Protein AF-0000000082934183 (afdb_homodimer)

Structure (mmCIF, N/CA/C/O backbone):
data_AF-0000000082934183-model_v1
#
loop_
_entity.id
_entity.type
_entity.pdbx_description
1 polymer Phospho-N-acetylmuramoyl-pentapeptide-transferase
#
loop_
_atom_site.group_PDB
_atom_site.id
_atom_site.type_symbol
_atom_site.label_atom_id
_atom_site.label_alt_id
_atom_site.label_comp_id
_atom_site.label_asym_id
_atom_site.label_entity_id
_atom_site.label_seq_id
_atom_site.pdbx_PDB_ins_code
_atom_site.Cartn_x
_atom_site.Cartn_y
_atom_site.Cartn_z
_atom_site.occupancy
_atom_site.B_iso_or_equiv
_atom_site.auth_seq_id
_atom_site.auth_comp_id
_atom_site.auth_asym_id
_atom_site.auth_atom_id
_atom_site.pdbx_PDB_model_num
ATOM 1 N N . MET A 1 1 ? -19.875 -13.055 -13.344 1 90.06 1 MET A N 1
ATOM 2 C CA . MET A 1 1 ? -18.75 -13.32 -14.234 1 90.06 1 MET A CA 1
ATOM 3 C C . MET A 1 1 ? -18.484 -12.141 -15.156 1 90.06 1 MET A C 1
ATOM 5 O O . MET A 1 1 ? -17.344 -11.703 -15.305 1 90.06 1 MET A O 1
ATOM 9 N N . ILE A 1 2 ? -19.516 -11.469 -15.617 1 92.06 2 ILE A N 1
ATOM 10 C CA . ILE A 1 2 ? -19.375 -10.406 -16.609 1 92.06 2 ILE A CA 1
ATOM 11 C C . ILE A 1 2 ? -18.609 -9.234 -16 1 92.06 2 ILE A C 1
ATOM 13 O O . ILE A 1 2 ? -17.734 -8.656 -16.656 1 92.06 2 ILE A O 1
ATOM 17 N N . LEU A 1 3 ? -18.875 -8.953 -14.797 1 93.81 3 LEU A N 1
ATOM 18 C CA . LEU A 1 3 ? -18.203 -7.848 -14.133 1 93.81 3 LEU A CA 1
ATOM 19 C C . LEU A 1 3 ? -16.703 -8.117 -14.008 1 93.81 3 LEU A C 1
ATOM 21 O O . LEU A 1 3 ? -15.883 -7.211 -14.211 1 93.81 3 LEU A O 1
ATOM 25 N N . TYR A 1 4 ? -16.328 -9.336 -13.758 1 95.69 4 TYR A N 1
ATOM 26 C CA . TYR A 1 4 ? -14.922 -9.695 -13.617 1 95.69 4 TYR A CA 1
ATOM 27 C C . TYR A 1 4 ? -14.227 -9.727 -14.977 1 95.69 4 TYR A C 1
ATOM 29 O O . TYR A 1 4 ? -13.047 -9.367 -15.086 1 95.69 4 TYR A O 1
ATOM 37 N N . VAL A 1 5 ? -14.945 -10.148 -15.977 1 96.94 5 VAL A N 1
ATOM 38 C CA . VAL A 1 5 ? -14.406 -10.117 -17.328 1 96.94 5 VAL A CA 1
ATOM 39 C C . VAL A 1 5 ? -14.133 -8.672 -17.75 1 96.94 5 VAL A C 1
ATOM 41 O O . VAL A 1 5 ? -13.055 -8.359 -18.266 1 96.94 5 VAL A O 1
ATOM 44 N N . LEU A 1 6 ? -15.086 -7.805 -17.453 1 97 6 LEU A N 1
ATOM 45 C CA . LEU A 1 6 ? -14.898 -6.387 -17.734 1 97 6 LEU A CA 1
ATOM 46 C C . LEU A 1 6 ? -13.719 -5.824 -16.953 1 97 6 LEU A C 1
ATOM 48 O O . LEU A 1 6 ? -12.938 -5.027 -17.469 1 97 6 LEU A O 1
ATOM 52 N N . GLY A 1 7 ? -13.641 -6.254 -15.695 1 97.25 7 GLY A N 1
ATOM 53 C CA . GLY A 1 7 ? -12.5 -5.844 -14.883 1 97.25 7 GLY A CA 1
ATOM 54 C C . GLY A 1 7 ? -11.172 -6.273 -15.469 1 97.25 7 GLY A C 1
ATOM 55 O O . GLY A 1 7 ? -10.211 -5.5 -15.477 1 97.25 7 GLY A O 1
ATOM 56 N N . GLY A 1 8 ? -11.148 -7.52 -15.953 1 98.25 8 GLY A N 1
ATOM 57 C CA . GLY A 1 8 ? -9.945 -8.008 -16.609 1 98.25 8 GLY A CA 1
ATOM 58 C C . GLY A 1 8 ? -9.602 -7.234 -17.875 1 98.25 8 GLY A C 1
ATOM 59 O O . GLY A 1 8 ? -8.43 -6.953 -18.141 1 98.25 8 GLY A O 1
ATOM 60 N N . ILE A 1 9 ? -10.586 -6.84 -18.609 1 98.38 9 ILE A N 1
ATOM 61 C CA . ILE A 1 9 ? -10.398 -6.066 -19.844 1 98.38 9 ILE A CA 1
ATOM 62 C C . ILE A 1 9 ? -9.852 -4.684 -19.484 1 98.38 9 ILE A C 1
ATOM 64 O O . ILE A 1 9 ? -8.914 -4.199 -20.141 1 98.38 9 ILE A O 1
ATOM 68 N N . ILE A 1 10 ? -10.391 -4.086 -18.5 1 97.94 10 ILE A N 1
ATOM 69 C CA . ILE A 1 10 ? -9.914 -2.783 -18.062 1 97.94 10 ILE A CA 1
ATOM 70 C C . ILE A 1 10 ? -8.461 -2.891 -17.609 1 97.94 10 ILE A C 1
ATOM 72 O O . ILE A 1 10 ? -7.621 -2.076 -18 1 97.94 10 ILE A O 1
ATOM 76 N N . ALA A 1 11 ? -8.211 -3.887 -16.781 1 98.38 11 ALA A N 1
ATOM 77 C CA . ALA A 1 11 ? -6.84 -4.094 -16.312 1 98.38 11 ALA A CA 1
ATOM 78 C C . ALA A 1 11 ? -5.879 -4.289 -17.469 1 98.38 11 ALA A C 1
ATOM 80 O O . ALA A 1 11 ? -4.75 -3.803 -17.453 1 98.38 11 ALA A O 1
ATOM 81 N N . PHE A 1 12 ? -6.332 -5.02 -18.484 1 98.44 12 PHE A N 1
ATOM 82 C CA . PHE A 1 12 ? -5.539 -5.25 -19.688 1 98.44 12 PHE A CA 1
ATOM 83 C C . PHE A 1 12 ? -5.184 -3.93 -20.375 1 98.44 12 PHE A C 1
ATOM 85 O O . PHE A 1 12 ? -4.012 -3.666 -20.641 1 98.44 12 PHE A O 1
ATOM 92 N N . PHE A 1 13 ? -6.125 -3.092 -20.562 1 98 13 PHE A N 1
ATOM 93 C CA . PHE A 1 13 ? -5.906 -1.849 -21.281 1 98 13 PHE A CA 1
ATOM 94 C C . PHE A 1 13 ? -5.086 -0.87 -20.453 1 98 13 PHE A C 1
ATOM 96 O O . PHE A 1 13 ? -4.238 -0.15 -20.984 1 98 13 PHE A O 1
ATOM 103 N N . VAL A 1 14 ? -5.348 -0.834 -19.156 1 96.38 14 VAL A N 1
ATOM 104 C CA . VAL A 1 14 ? -4.559 0.016 -18.281 1 96.38 14 VAL A CA 1
ATOM 105 C C . VAL A 1 14 ? -3.104 -0.444 -18.281 1 96.38 14 VAL A C 1
ATOM 107 O O . VAL A 1 14 ? -2.186 0.38 -18.328 1 96.38 14 VAL A O 1
ATOM 110 N N . SER A 1 15 ? -2.969 -1.738 -18.219 1 97.25 15 SER A N 1
ATOM 111 C CA . SER A 1 15 ? -1.623 -2.301 -18.203 1 97.25 15 SER A CA 1
ATOM 112 C C . SER A 1 15 ? -0.891 -2.01 -19.516 1 97.25 15 SER A C 1
ATOM 114 O O . SER A 1 15 ? 0.307 -1.718 -19.516 1 97.25 15 SER A O 1
ATOM 116 N N . ILE A 1 16 ? -1.574 -2.104 -20.609 1 96.44 16 ILE A N 1
ATOM 117 C CA . ILE A 1 16 ? -0.965 -1.793 -21.891 1 96.44 16 ILE A CA 1
ATOM 118 C C . ILE A 1 16 ? -0.522 -0.332 -21.922 1 96.44 16 ILE A C 1
ATOM 120 O O . ILE A 1 16 ? 0.58 -0.018 -22.375 1 96.44 16 ILE A O 1
ATOM 124 N N . LEU A 1 17 ? -1.313 0.514 -21.453 1 92.81 17 LEU A N 1
ATOM 125 C CA . LEU A 1 17 ? -1.074 1.953 -21.484 1 92.81 17 LEU A CA 1
ATOM 126 C C . LEU A 1 17 ? 0.084 2.336 -20.578 1 92.81 17 LEU A C 1
ATOM 128 O O . LEU A 1 17 ? 0.884 3.211 -20.906 1 92.81 17 LEU A O 1
ATOM 132 N N . TRP A 1 18 ? 0.19 1.681 -19.422 1 93.69 18 TRP A N 1
ATOM 133 C CA . TRP A 1 18 ? 1.144 2.115 -18.406 1 93.69 18 TRP A CA 1
ATOM 134 C C . TRP A 1 18 ? 2.424 1.289 -18.469 1 93.69 18 TRP A C 1
ATOM 136 O O . TRP A 1 18 ? 3.408 1.605 -17.797 1 93.69 18 TRP A O 1
ATOM 146 N N . LYS A 1 19 ? 2.408 0.262 -19.234 1 95.19 19 LYS A N 1
ATOM 147 C CA . LYS A 1 19 ? 3.531 -0.67 -19.281 1 95.19 19 LYS A CA 1
ATOM 148 C C . LYS A 1 19 ? 4.828 0.047 -19.656 1 95.19 19 LYS A C 1
ATOM 150 O O . LYS A 1 19 ? 5.84 -0.1 -18.969 1 95.19 19 LYS A O 1
ATOM 155 N N . SER A 1 20 ? 4.812 0.839 -20.703 1 91.88 20 SER A N 1
ATOM 156 C CA . SER A 1 20 ? 6.008 1.546 -21.156 1 91.88 20 SER A CA 1
ATOM 157 C C . SER A 1 20 ? 6.508 2.516 -20.078 1 91.88 20 SER A C 1
ATOM 159 O O . SER A 1 20 ? 7.715 2.67 -19.891 1 91.88 20 SER A O 1
ATOM 161 N N . PHE A 1 21 ? 5.578 3.125 -19.406 1 87.69 21 PHE A N 1
ATOM 162 C CA . PHE A 1 21 ? 5.934 4.082 -18.359 1 87.69 21 PHE A CA 1
ATOM 163 C C . PHE A 1 21 ? 6.633 3.385 -17.203 1 87.69 21 PHE A C 1
ATOM 165 O O . PHE A 1 21 ? 7.617 3.896 -16.672 1 87.69 21 PHE A O 1
ATOM 172 N N . VAL A 1 22 ? 6.168 2.242 -16.875 1 93 22 VAL A N 1
ATOM 173 C CA . VAL A 1 22 ? 6.734 1.511 -15.742 1 93 22 VAL A CA 1
ATOM 174 C C . VAL A 1 22 ? 8.117 0.987 -16.109 1 93 22 VAL A C 1
ATOM 176 O O . VAL A 1 22 ? 9.062 1.098 -15.312 1 93 22 VAL A O 1
ATOM 179 N N . ILE A 1 23 ? 8.203 0.459 -17.312 1 93.44 23 ILE A N 1
ATOM 180 C CA . ILE A 1 23 ? 9.492 -0.066 -17.75 1 93.44 23 ILE A CA 1
ATOM 181 C C . ILE A 1 23 ? 10.523 1.061 -17.797 1 93.44 23 ILE A C 1
ATOM 183 O O . ILE A 1 23 ? 11.656 0.895 -17.344 1 93.44 23 ILE A O 1
ATOM 187 N N . GLU A 1 24 ? 10.156 2.139 -18.328 1 88.69 24 GLU A N 1
ATOM 188 C CA . GLU A 1 24 ? 11.047 3.297 -18.391 1 88.69 24 GLU A CA 1
ATOM 189 C C . GLU A 1 24 ? 11.438 3.768 -17 1 88.69 24 GLU A C 1
ATOM 191 O O . GLU A 1 24 ? 12.586 4.129 -16.75 1 88.69 24 GLU A O 1
ATOM 196 N N . PHE A 1 25 ? 10.484 3.77 -16.156 1 89 25 PHE A N 1
ATOM 197 C CA . PHE A 1 25 ? 10.734 4.137 -14.773 1 89 25 PHE A CA 1
ATOM 198 C C . PHE A 1 25 ? 11.789 3.223 -14.148 1 89 25 PHE A C 1
ATOM 200 O O . PHE A 1 25 ? 12.734 3.695 -13.516 1 89 25 PHE A O 1
ATOM 207 N N . LEU A 1 26 ? 11.656 1.929 -14.344 1 92.56 26 LEU A N 1
ATOM 208 C CA . LEU A 1 26 ? 12.578 0.95 -13.781 1 92.56 26 LEU A CA 1
ATOM 209 C C . LEU A 1 26 ? 13.977 1.12 -14.375 1 92.56 26 LEU A C 1
ATOM 211 O O . LEU A 1 26 ? 14.969 1.058 -13.656 1 92.56 26 LEU A O 1
ATOM 215 N N . ASN A 1 27 ? 13.977 1.409 -15.633 1 90.88 27 ASN A N 1
ATOM 216 C CA . ASN A 1 27 ? 15.25 1.589 -16.312 1 90.88 27 ASN A CA 1
ATOM 217 C C . ASN A 1 27 ? 15.922 2.902 -15.922 1 90.88 27 ASN A C 1
ATOM 219 O O . ASN A 1 27 ? 17.109 2.928 -15.609 1 90.88 27 ASN A O 1
ATOM 223 N N . ASN A 1 28 ? 15.18 3.928 -15.875 1 85.62 28 ASN A N 1
ATOM 224 C CA . ASN A 1 28 ? 15.719 5.254 -15.602 1 85.62 28 ASN A CA 1
ATOM 225 C C . ASN A 1 28 ? 16.266 5.355 -14.18 1 85.62 28 ASN A C 1
ATOM 227 O O . ASN A 1 28 ? 17.188 6.133 -13.922 1 85.62 28 ASN A O 1
ATOM 231 N N . HIS A 1 29 ? 15.789 4.578 -13.32 1 87.12 29 HIS A N 1
ATOM 232 C CA . HIS A 1 29 ? 16.234 4.645 -11.93 1 87.12 29 HIS A CA 1
ATOM 233 C C . HIS A 1 29 ? 17.141 3.467 -11.578 1 87.12 29 HIS A C 1
ATOM 235 O O . HIS A 1 29 ? 17.375 3.191 -10.406 1 87.12 29 HIS A O 1
ATOM 241 N N . ASP A 1 30 ? 17.547 2.742 -12.57 1 89.62 30 ASP A N 1
ATOM 242 C CA . ASP A 1 30 ? 18.516 1.645 -12.477 1 89.62 30 ASP A CA 1
ATOM 243 C C . ASP A 1 30 ? 18.031 0.582 -11.484 1 89.62 30 ASP A C 1
ATOM 245 O O . ASP A 1 30 ? 18.812 0.091 -10.672 1 89.62 30 ASP A O 1
ATOM 249 N N . ILE A 1 31 ? 16.766 0.405 -11.492 1 91.56 31 ILE A N 1
ATOM 250 C CA . ILE A 1 31 ? 16.203 -0.694 -10.711 1 91.56 31 ILE A CA 1
ATOM 251 C C . ILE A 1 31 ? 16.344 -2 -11.492 1 91.56 31 ILE A C 1
ATOM 253 O O . ILE A 1 31 ? 15.438 -2.373 -12.25 1 91.56 31 ILE A O 1
ATOM 257 N N . LYS A 1 32 ? 17.422 -2.643 -11.305 1 93.69 32 LYS A N 1
ATOM 258 C CA . LYS A 1 32 ? 17.797 -3.811 -12.094 1 93.69 32 LYS A CA 1
ATOM 259 C C . LYS A 1 32 ? 18.422 -4.895 -11.211 1 93.69 32 LYS A C 1
ATOM 261 O O . LYS A 1 32 ? 18.844 -4.625 -10.086 1 93.69 32 LYS A O 1
ATOM 266 N N . VAL A 1 33 ? 18.344 -6.074 -11.703 1 90.44 33 VAL A N 1
ATOM 267 C CA . VAL A 1 33 ? 18.969 -7.215 -11.031 1 90.44 33 VAL A CA 1
ATOM 268 C C . VAL A 1 33 ? 19.609 -8.133 -12.062 1 90.44 33 VAL A C 1
ATOM 270 O O . VAL A 1 33 ? 19.281 -8.07 -13.25 1 90.44 33 VAL A O 1
ATOM 273 N N . VAL A 1 34 ? 20.609 -8.875 -11.656 1 90.19 34 VAL A N 1
ATOM 274 C CA . VAL A 1 34 ? 21.203 -9.906 -12.508 1 90.19 34 VAL A CA 1
ATOM 275 C C . VAL A 1 34 ? 20.375 -11.188 -12.414 1 90.19 34 VAL A C 1
ATOM 277 O O . VAL A 1 34 ? 20.203 -11.75 -11.328 1 90.19 34 VAL A O 1
ATOM 280 N N . ASN A 1 35 ? 19.844 -11.609 -13.484 1 86.69 35 ASN A N 1
ATOM 281 C CA . ASN A 1 35 ? 18.969 -12.773 -13.477 1 86.69 35 ASN A CA 1
ATOM 282 C C . ASN A 1 35 ? 19.75 -14.07 -13.539 1 86.69 35 ASN A C 1
ATOM 284 O O . ASN A 1 35 ? 20.984 -14.062 -13.445 1 86.69 35 ASN A O 1
ATOM 288 N N . TYR A 1 36 ? 19.031 -15.156 -13.523 1 80.06 36 TYR A N 1
ATOM 289 C CA . TYR A 1 36 ? 19.609 -16.484 -13.477 1 80.06 36 TYR A CA 1
ATOM 290 C C . TYR A 1 36 ? 20.547 -16.719 -14.664 1 80.06 36 TYR A C 1
ATOM 292 O O . TYR A 1 36 ? 21.5 -17.5 -14.57 1 80.06 36 TYR A O 1
ATOM 300 N N . ASN A 1 37 ? 20.391 -15.953 -15.75 1 85.19 37 ASN A N 1
ATOM 301 C CA . ASN A 1 37 ? 21.234 -16.047 -16.938 1 85.19 37 ASN A CA 1
ATOM 302 C C . ASN A 1 37 ? 22.328 -14.992 -16.938 1 85.19 37 ASN A C 1
ATOM 304 O O . ASN A 1 37 ? 22.922 -14.711 -17.984 1 85.19 37 ASN A O 1
ATOM 308 N N . LYS A 1 38 ? 22.406 -14.297 -15.781 1 88.25 38 LYS A N 1
ATOM 309 C CA . LYS A 1 38 ? 23.484 -13.328 -15.555 1 88.25 38 LYS A CA 1
ATOM 310 C C . LYS A 1 38 ? 23.281 -12.078 -16.406 1 88.25 38 LYS A C 1
ATOM 312 O O . LYS A 1 38 ? 24.25 -11.422 -16.797 1 88.25 38 LYS A O 1
ATOM 317 N N . LYS A 1 39 ? 22.062 -11.898 -16.797 1 91.19 39 LYS A N 1
ATOM 318 C CA . LYS A 1 39 ? 21.703 -10.672 -17.5 1 91.19 39 LYS A CA 1
ATOM 319 C C . LYS A 1 39 ? 21.094 -9.648 -16.547 1 91.19 39 LYS A C 1
ATOM 321 O O . LYS A 1 39 ? 20.297 -10 -15.68 1 91.19 39 LYS A O 1
ATOM 326 N N . GLU A 1 40 ? 21.578 -8.469 -16.734 1 94.06 40 GLU A N 1
ATOM 327 C CA . GLU A 1 40 ? 20.984 -7.395 -15.945 1 94.06 40 GLU A CA 1
ATOM 328 C C . GLU A 1 40 ? 19.672 -6.918 -16.562 1 94.06 40 GLU A C 1
ATOM 330 O O . GLU A 1 40 ? 19.656 -6.426 -17.688 1 94.06 40 GLU A O 1
ATOM 335 N N . ILE A 1 41 ? 18.609 -7.078 -15.898 1 95.19 41 ILE A N 1
ATOM 336 C CA . ILE A 1 41 ? 17.312 -6.707 -16.422 1 95.19 41 ILE A CA 1
ATOM 337 C C . ILE A 1 41 ? 16.516 -5.957 -15.359 1 95.19 41 ILE A C 1
ATOM 339 O O . ILE A 1 41 ? 16.766 -6.109 -14.164 1 95.19 41 ILE A O 1
ATOM 343 N N . PRO A 1 42 ? 15.578 -5.133 -15.812 1 96 42 PRO A N 1
ATOM 344 C CA . PRO A 1 42 ? 14.742 -4.434 -14.836 1 96 42 PRO A CA 1
ATOM 345 C C . PRO A 1 42 ? 13.891 -5.383 -14 1 96 42 PRO A C 1
ATOM 347 O O . PRO A 1 42 ? 13.414 -6.402 -14.508 1 96 42 PRO A O 1
ATOM 350 N N . ILE A 1 43 ? 13.727 -5.094 -12.758 1 95.94 43 ILE A N 1
ATOM 351 C CA . ILE A 1 43 ? 12.906 -5.887 -11.844 1 95.94 43 ILE A CA 1
ATOM 352 C C . ILE A 1 43 ? 11.773 -5.023 -11.281 1 95.94 43 ILE A C 1
ATOM 354 O O . ILE A 1 43 ? 11.953 -3.826 -11.055 1 95.94 43 ILE A O 1
ATOM 358 N N . GLY A 1 44 ? 10.625 -5.605 -11.094 1 96.31 44 GLY A N 1
ATOM 359 C CA . GLY A 1 44 ? 9.523 -4.902 -10.445 1 96.31 44 GLY A CA 1
ATOM 360 C C . GLY A 1 44 ? 8.406 -4.535 -11.406 1 96.31 44 GLY A C 1
ATOM 361 O O . GLY A 1 44 ? 7.617 -3.633 -11.133 1 96.31 44 GLY A O 1
ATOM 362 N N . ILE A 1 45 ? 8.336 -5.211 -12.508 1 97.19 45 ILE A N 1
ATOM 363 C CA . ILE A 1 45 ? 7.281 -4.926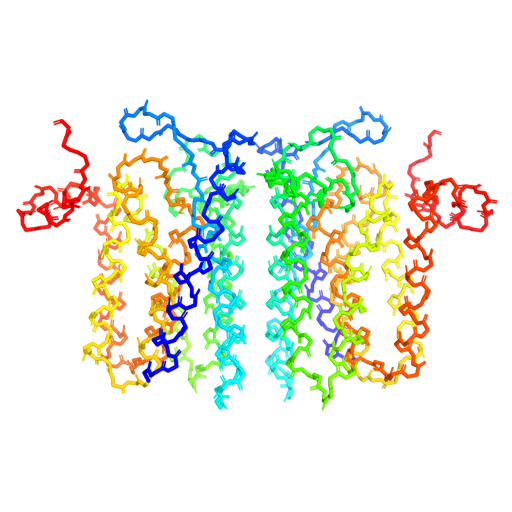 -13.469 1 97.19 45 ILE A CA 1
ATOM 364 C C . ILE A 1 45 ? 5.922 -5.234 -12.844 1 97.19 45 ILE A C 1
ATOM 366 O O . ILE A 1 45 ? 4.887 -4.789 -13.352 1 97.19 45 ILE A O 1
ATOM 370 N N . GLY A 1 46 ? 5.941 -5.938 -11.719 1 97.62 46 GLY A N 1
ATOM 371 C CA . GLY A 1 46 ? 4.734 -6.262 -10.984 1 97.62 46 GLY A CA 1
ATOM 372 C C . GLY A 1 46 ? 3.984 -5.039 -10.492 1 97.62 46 GLY A C 1
ATOM 373 O O . GLY A 1 46 ? 2.814 -5.129 -10.117 1 97.62 46 GLY A O 1
ATOM 374 N N . ILE A 1 47 ? 4.609 -3.875 -10.422 1 96.88 47 ILE A N 1
ATOM 375 C CA . ILE A 1 47 ? 3.959 -2.613 -10.086 1 96.88 47 ILE A CA 1
ATOM 376 C C . ILE A 1 47 ? 2.729 -2.416 -10.969 1 96.88 47 ILE A C 1
ATOM 378 O O . ILE A 1 47 ? 1.709 -1.889 -10.516 1 96.88 47 ILE A O 1
ATOM 382 N N . LEU A 1 48 ? 2.834 -2.875 -12.18 1 97 48 LEU A N 1
ATOM 383 C CA . LEU A 1 48 ? 1.758 -2.725 -13.148 1 97 48 LEU A CA 1
ATOM 384 C C . LEU A 1 48 ? 0.525 -3.516 -12.727 1 97 48 LEU A C 1
ATOM 386 O O . LEU A 1 48 ? -0.605 -3.094 -12.977 1 97 48 LEU A O 1
ATOM 390 N N . LEU A 1 49 ? 0.747 -4.691 -12.117 1 98.25 49 LEU A N 1
ATOM 391 C CA . LEU A 1 49 ? -0.362 -5.496 -11.617 1 98.25 49 LEU A CA 1
ATOM 392 C C . LEU A 1 49 ? -1.141 -4.746 -10.547 1 98.25 49 LEU A C 1
ATOM 394 O O . LEU A 1 49 ? -2.373 -4.789 -10.516 1 98.25 49 LEU A O 1
ATOM 398 N N . LEU A 1 50 ? -0.411 -4.066 -9.695 1 97.5 50 LEU A N 1
ATOM 399 C CA . LEU A 1 50 ? -1.041 -3.289 -8.633 1 97.5 50 LEU A CA 1
ATOM 400 C C . LEU A 1 50 ? -1.849 -2.131 -9.211 1 97.5 50 LEU A C 1
ATOM 402 O O . LEU A 1 50 ? -3.037 -1.99 -8.922 1 97.5 50 LEU A O 1
ATOM 406 N N . LEU A 1 51 ? -1.241 -1.349 -10.086 1 96.38 51 LEU A N 1
ATOM 407 C CA . LEU A 1 51 ? -1.865 -0.152 -10.633 1 96.38 51 LEU A CA 1
ATOM 408 C C . LEU A 1 51 ? -3.113 -0.51 -11.438 1 96.38 51 LEU A C 1
ATOM 410 O O . LEU A 1 51 ? -4.172 0.096 -11.25 1 96.38 51 LEU A O 1
ATOM 414 N N . SER A 1 52 ? -2.996 -1.515 -12.266 1 97.56 52 SER A N 1
ATOM 415 C CA . SER A 1 52 ? -4.117 -1.899 -13.117 1 97.56 52 SER A CA 1
ATOM 416 C C . SER A 1 52 ? -5.25 -2.504 -12.297 1 97.56 52 SER A C 1
ATOM 418 O O . SER A 1 52 ? -6.426 -2.312 -12.609 1 97.56 52 SER A O 1
ATOM 420 N N . SER A 1 53 ? -4.859 -3.256 -11.266 1 97.12 53 SER A N 1
ATOM 421 C CA . SER A 1 53 ? -5.879 -3.857 -10.406 1 97.12 53 SER A CA 1
ATOM 422 C C . SER A 1 53 ? -6.656 -2.791 -9.641 1 97.12 53 SER A C 1
ATOM 424 O O . SER A 1 53 ? -7.863 -2.926 -9.438 1 97.12 53 SER A O 1
ATOM 426 N N . VAL A 1 54 ? -5.98 -1.772 -9.203 1 96.06 54 VAL A N 1
ATOM 427 C CA . VAL A 1 54 ? -6.645 -0.701 -8.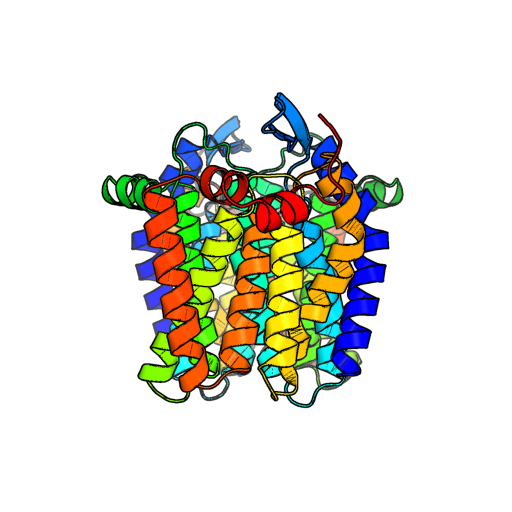477 1 96.06 54 VAL A CA 1
ATOM 428 C C . VAL A 1 54 ? -7.641 0.01 -9.391 1 96.06 54 VAL A C 1
ATOM 430 O O . VAL A 1 54 ? -8.797 0.227 -9.008 1 96.06 54 VAL A O 1
ATOM 433 N N . VAL A 1 55 ? -7.25 0.306 -10.578 1 95.75 55 VAL A N 1
ATOM 434 C CA . VAL A 1 55 ? -8.133 0.983 -11.523 1 95.75 55 VAL A CA 1
ATOM 435 C C . VAL A 1 55 ? -9.32 0.083 -11.859 1 95.75 55 VAL A C 1
ATOM 437 O O . VAL A 1 55 ? -10.469 0.521 -11.812 1 95.75 55 VAL A O 1
ATOM 440 N N . SER A 1 56 ? -8.992 -1.169 -12.148 1 96.69 56 SER A N 1
ATOM 441 C CA . SER A 1 56 ? -10.031 -2.127 -12.523 1 96.69 56 SER A CA 1
ATOM 442 C C . SER A 1 56 ? -11.031 -2.336 -11.391 1 96.69 56 SER A C 1
ATOM 444 O O . SER A 1 56 ? -12.242 -2.287 -11.602 1 96.69 56 SER A O 1
ATOM 446 N N . SER A 1 57 ? -10.547 -2.578 -10.195 1 93.88 57 SER A N 1
ATOM 447 C CA . SER A 1 57 ? -11.414 -2.822 -9.047 1 93.88 57 SER A CA 1
ATOM 448 C C . SER A 1 57 ? -12.25 -1.592 -8.711 1 93.88 57 SER A C 1
ATOM 450 O O . SER A 1 57 ? -13.383 -1.715 -8.25 1 93.88 57 SER A O 1
ATOM 452 N N . SER A 1 58 ? -11.703 -0.399 -8.906 1 87.31 58 SER A N 1
ATOM 453 C CA . SER A 1 58 ? -12.445 0.835 -8.672 1 87.31 58 SER A CA 1
ATOM 454 C C . SER A 1 58 ? -13.656 0.935 -9.586 1 87.31 58 SER A C 1
ATOM 456 O O . SER A 1 58 ? -14.688 1.482 -9.203 1 87.31 58 SER A O 1
ATOM 458 N N . PHE A 1 59 ? -13.477 0.417 -10.758 1 88.81 59 PHE A N 1
ATOM 459 C CA . PHE A 1 59 ? -14.602 0.376 -11.68 1 88.81 59 PHE A CA 1
ATOM 460 C C . PHE A 1 59 ? -15.648 -0.625 -11.211 1 88.81 59 PHE A C 1
ATOM 462 O O . PHE A 1 59 ? -16.844 -0.337 -11.242 1 88.81 59 PHE A O 1
ATOM 469 N N . ILE A 1 60 ? -15.266 -1.755 -10.781 1 90.94 60 ILE A N 1
ATOM 470 C CA . ILE A 1 60 ? -16.172 -2.822 -10.359 1 90.94 60 ILE A CA 1
ATOM 471 C C . ILE A 1 60 ? -16.984 -2.371 -9.148 1 90.94 60 ILE A C 1
ATOM 473 O O . ILE A 1 60 ? -18.156 -2.688 -9.031 1 90.94 60 ILE A O 1
ATOM 477 N N . VAL A 1 61 ? -16.328 -1.645 -8.273 1 87.31 61 VAL A N 1
ATOM 478 C CA . VAL A 1 61 ? -16.953 -1.184 -7.039 1 87.31 61 VAL A CA 1
ATOM 479 C C . VAL A 1 61 ? -18.203 -0.369 -7.367 1 87.31 61 VAL A C 1
ATOM 481 O O . VAL A 1 61 ? -19.203 -0.411 -6.633 1 87.31 61 VAL A O 1
ATOM 484 N N . PHE A 1 62 ? -18.25 0.255 -8.547 1 82.62 62 PHE A N 1
ATOM 485 C CA . PHE A 1 62 ? -19.375 1.097 -8.953 1 82.62 62 PHE A CA 1
ATOM 486 C C . PHE A 1 62 ? -20.578 0.246 -9.352 1 82.62 62 PHE A C 1
ATOM 488 O O . PHE A 1 62 ? -21.719 0.717 -9.328 1 82.62 62 PHE A O 1
ATOM 495 N N . PHE A 1 63 ? -20.344 -0.992 -9.625 1 87.75 63 PHE A N 1
ATOM 496 C CA . PHE A 1 63 ? -21.406 -1.784 -10.211 1 87.75 63 PHE A CA 1
ATOM 497 C C . PHE A 1 63 ? -21.75 -2.973 -9.328 1 87.75 63 PHE A C 1
ATOM 499 O O . PHE A 1 63 ? -22.75 -3.662 -9.562 1 87.75 63 PHE A O 1
ATOM 506 N N . THR A 1 64 ? -20.984 -3.115 -8.305 1 88.31 64 THR A N 1
ATOM 507 C CA . THR A 1 64 ? -21.203 -4.297 -7.473 1 88.31 64 THR A CA 1
ATOM 508 C C . THR A 1 64 ? -22.125 -3.98 -6.301 1 88.31 64 THR A C 1
ATOM 510 O O . THR A 1 64 ? -22.203 -2.832 -5.867 1 88.31 64 THR A O 1
ATOM 513 N N . ASP A 1 65 ? -22.75 -5.027 -5.805 1 86.56 65 ASP A N 1
ATOM 514 C CA . ASP A 1 65 ? -23.609 -4.902 -4.633 1 86.56 65 ASP A CA 1
ATOM 515 C C . ASP A 1 65 ? -22.828 -5.164 -3.348 1 86.56 65 ASP A C 1
ATOM 517 O O . ASP A 1 65 ? -23.359 -4.988 -2.246 1 86.56 65 ASP A O 1
ATOM 521 N N . GLN A 1 66 ? -21.516 -5.527 -3.467 1 88.75 66 GLN A N 1
ATOM 522 C CA . GLN A 1 66 ? -20.672 -5.82 -2.312 1 88.75 66 GLN A CA 1
ATOM 523 C C . GLN A 1 66 ? -19.375 -5.035 -2.371 1 88.75 66 GLN A C 1
ATOM 525 O O . GLN A 1 66 ? -18.281 -5.625 -2.422 1 88.75 66 GLN A O 1
ATOM 530 N N . PRO A 1 67 ? -19.5 -3.777 -2.203 1 90.44 67 PRO A N 1
ATOM 531 C CA . PRO A 1 67 ? -18.297 -2.953 -2.379 1 90.44 67 PRO A CA 1
ATOM 532 C C . PRO A 1 67 ? -17.234 -3.213 -1.308 1 90.44 67 PRO A C 1
ATOM 534 O O . PRO A 1 67 ? -16.047 -3.045 -1.562 1 90.44 67 PRO A O 1
ATOM 537 N N . MET A 1 68 ? -17.672 -3.699 -0.126 1 91.44 68 MET A N 1
ATOM 538 C CA . MET A 1 68 ? -16.75 -3.9 0.981 1 91.44 68 MET A CA 1
ATOM 539 C C . MET A 1 68 ? -15.664 -4.902 0.604 1 91.44 68 MET A C 1
ATOM 541 O O . MET A 1 68 ? -14.492 -4.707 0.929 1 91.44 68 MET A O 1
ATOM 545 N N . MET A 1 69 ? -16.016 -5.926 -0.046 1 93.69 69 MET A N 1
ATOM 546 C CA . MET A 1 69 ? -15.078 -6.98 -0.426 1 93.69 69 MET A CA 1
ATOM 547 C C . MET A 1 69 ? -13.922 -6.414 -1.245 1 93.69 69 MET A C 1
ATOM 549 O O . MET A 1 69 ? -12.766 -6.789 -1.037 1 93.69 69 MET A O 1
ATOM 553 N N . TYR A 1 70 ? -14.219 -5.441 -2.043 1 94.56 70 TYR A N 1
ATOM 554 C CA . TYR A 1 70 ? -13.203 -4.898 -2.934 1 94.56 70 TYR A CA 1
ATOM 555 C C . TYR A 1 70 ? -12.281 -3.943 -2.189 1 94.56 70 TYR A C 1
ATOM 557 O O . TYR A 1 70 ? -11.086 -3.854 -2.5 1 94.56 70 TYR A O 1
ATOM 565 N N . TYR A 1 71 ? -12.828 -3.254 -1.203 1 94.06 71 TYR A N 1
ATOM 566 C CA . TYR A 1 71 ? -11.961 -2.404 -0.391 1 94.06 71 TYR A CA 1
ATOM 567 C C . TYR A 1 71 ? -11.008 -3.246 0.456 1 94.06 71 TYR A C 1
ATOM 569 O O . TYR A 1 71 ? -9.844 -2.885 0.639 1 94.06 71 TYR A O 1
ATOM 577 N N . VAL A 1 72 ? -11.523 -4.398 0.931 1 95.88 72 VAL A N 1
ATOM 578 C CA . VAL A 1 72 ? -10.688 -5.332 1.68 1 95.88 72 VAL A CA 1
ATOM 579 C C . VAL A 1 72 ? -9.602 -5.898 0.769 1 95.88 72 VAL A C 1
ATOM 581 O O . VAL A 1 72 ? -8.43 -5.945 1.146 1 95.88 72 VAL A O 1
ATOM 584 N N . TYR A 1 73 ? -10 -6.246 -0.435 1 97.12 73 TYR A N 1
ATOM 585 C CA . TYR A 1 73 ? -9.078 -6.785 -1.426 1 97.12 73 TYR A CA 1
ATOM 586 C C . TYR A 1 73 ? -7.988 -5.773 -1.767 1 97.12 73 TYR A C 1
ATOM 588 O O . TYR A 1 73 ? -6.801 -6.109 -1.772 1 97.12 73 TYR A O 1
ATOM 596 N N . LEU A 1 74 ? -8.406 -4.566 -1.959 1 97 74 LEU A N 1
ATOM 597 C CA . LEU A 1 74 ? -7.469 -3.537 -2.391 1 97 74 LEU A CA 1
ATOM 598 C C . LEU A 1 74 ? -6.527 -3.148 -1.254 1 97 74 LEU A C 1
ATOM 600 O O . LEU A 1 74 ? -5.363 -2.822 -1.491 1 97 74 LEU A O 1
ATOM 604 N N . PHE A 1 75 ? -7.039 -3.176 -0.044 1 96.56 75 PHE A N 1
ATOM 605 C CA . PHE A 1 75 ? -6.16 -2.947 1.098 1 96.56 75 PHE A CA 1
ATOM 606 C C . PHE A 1 75 ? -5.031 -3.971 1.126 1 96.56 75 PHE A C 1
ATOM 608 O O . PHE A 1 75 ? -3.855 -3.604 1.123 1 96.56 75 PHE A O 1
ATOM 615 N N . GLY A 1 76 ? -5.418 -5.223 1.106 1 97.81 76 GLY A N 1
ATOM 616 C CA . GLY A 1 76 ? -4.406 -6.27 1.14 1 97.81 76 GLY A CA 1
ATOM 617 C C . GLY A 1 76 ? -3.441 -6.199 -0.029 1 97.81 76 GLY A C 1
ATOM 618 O O . GLY A 1 76 ? -2.234 -6.375 0.146 1 97.81 76 GLY A O 1
ATOM 619 N N . LEU A 1 77 ? -3.988 -5.922 -1.195 1 98.19 77 LEU A N 1
ATOM 620 C CA . LEU A 1 77 ? -3.199 -5.836 -2.42 1 98.19 77 LEU A CA 1
ATOM 621 C C . LEU A 1 77 ? -2.156 -4.73 -2.316 1 98.19 77 LEU A C 1
ATOM 623 O O . LEU A 1 77 ? -0.991 -4.934 -2.664 1 98.19 77 LEU A O 1
ATOM 627 N N . SER A 1 78 ? -2.549 -3.594 -1.808 1 97.75 78 SER A N 1
ATOM 628 C CA . SER A 1 78 ? -1.666 -2.436 -1.702 1 97.75 78 SER A CA 1
ATOM 629 C C . SER A 1 78 ? -0.619 -2.637 -0.612 1 97.75 78 SER A C 1
ATOM 631 O O . SER A 1 78 ? 0.542 -2.258 -0.782 1 97.75 78 SER A O 1
ATOM 633 N N . PHE A 1 79 ? -1.068 -3.238 0.477 1 97.94 79 PHE A N 1
ATOM 634 C CA . PHE A 1 79 ? -0.165 -3.418 1.607 1 97.94 79 PHE A CA 1
ATOM 635 C C . PHE A 1 79 ? 0.899 -4.461 1.29 1 97.94 79 PHE A C 1
ATOM 637 O O . PHE A 1 79 ? 2.076 -4.273 1.606 1 97.94 79 PHE A O 1
ATOM 644 N N . ILE A 1 80 ? 0.501 -5.516 0.634 1 97.69 80 ILE A N 1
ATOM 645 C CA . ILE A 1 80 ? 1.478 -6.531 0.257 1 97.69 80 ILE A CA 1
ATOM 646 C C . ILE A 1 80 ? 2.354 -6.008 -0.88 1 97.69 80 ILE A C 1
ATOM 648 O O . ILE A 1 80 ? 3.527 -6.367 -0.982 1 97.69 80 ILE A O 1
ATOM 652 N N . GLY A 1 81 ? 1.73 -5.227 -1.803 1 97.31 81 GLY A N 1
ATOM 653 C CA . GLY A 1 81 ? 2.523 -4.551 -2.816 1 97.31 81 GLY A CA 1
ATOM 654 C C . GLY A 1 81 ? 3.605 -3.662 -2.232 1 97.31 81 GLY A C 1
ATOM 655 O O . GLY A 1 81 ? 4.73 -3.629 -2.738 1 97.31 81 GLY A O 1
ATOM 656 N N . PHE A 1 82 ? 3.264 -2.988 -1.151 1 96.44 82 PHE A N 1
ATOM 657 C CA . PHE A 1 82 ? 4.207 -2.154 -0.419 1 96.44 82 PHE A CA 1
ATOM 658 C C . PHE A 1 82 ? 5.383 -2.984 0.084 1 96.44 82 PHE A C 1
ATOM 660 O O . PHE A 1 82 ? 6.543 -2.598 -0.091 1 96.44 82 PHE A O 1
ATOM 667 N N . ALA A 1 83 ? 5.09 -4.113 0.653 1 95 83 ALA A N 1
ATOM 668 C CA . ALA A 1 83 ? 6.141 -4.996 1.146 1 95 83 ALA A CA 1
ATOM 669 C C . ALA A 1 83 ? 7.012 -5.504 0 1 95 83 ALA A C 1
ATOM 671 O O . ALA A 1 83 ? 8.234 -5.578 0.128 1 95 83 ALA A O 1
ATOM 672 N N . GLY A 1 84 ? 6.379 -5.832 -1.07 1 94.88 84 GLY A N 1
ATOM 673 C CA . GLY A 1 84 ? 7.082 -6.387 -2.215 1 94.88 84 GLY A CA 1
ATOM 674 C C . GLY A 1 84 ? 8.031 -5.398 -2.869 1 94.88 84 GLY A C 1
ATOM 675 O O . GLY A 1 84 ? 9.164 -5.746 -3.213 1 94.88 84 GLY A O 1
ATOM 676 N N . ILE A 1 85 ? 7.574 -4.176 -3.059 1 93.19 85 ILE A N 1
ATOM 677 C CA . ILE A 1 85 ? 8.414 -3.184 -3.73 1 93.19 85 ILE A CA 1
ATOM 678 C C . ILE A 1 85 ? 9.602 -2.824 -2.842 1 93.19 85 ILE A C 1
ATOM 680 O O . ILE A 1 85 ? 10.695 -2.561 -3.34 1 93.19 85 ILE A O 1
ATOM 684 N N . LEU A 1 86 ? 9.344 -2.764 -1.581 1 91.62 86 LEU A N 1
ATOM 685 C CA . LEU A 1 86 ? 10.438 -2.531 -0.636 1 91.62 86 LEU A CA 1
ATOM 686 C C . LEU A 1 86 ? 11.516 -3.6 -0.772 1 91.62 86 LEU A C 1
ATOM 688 O O . LEU A 1 86 ? 12.703 -3.287 -0.795 1 91.62 86 LEU A O 1
ATOM 692 N N . ASP A 1 87 ? 11.117 -4.777 -0.912 1 90.19 87 ASP A N 1
ATOM 693 C CA . ASP A 1 87 ? 12.047 -5.895 -1.062 1 90.19 87 ASP A CA 1
ATOM 694 C C . ASP A 1 87 ? 12.805 -5.805 -2.381 1 90.19 87 ASP A C 1
ATOM 696 O O . ASP A 1 87 ? 14.008 -6.086 -2.43 1 90.19 87 ASP A O 1
ATOM 700 N N . ASP A 1 88 ? 12.18 -5.457 -3.395 1 91.75 88 ASP A N 1
ATOM 701 C CA . ASP A 1 88 ? 12.805 -5.348 -4.707 1 91.75 88 ASP A CA 1
ATOM 702 C C . ASP A 1 88 ? 13.883 -4.27 -4.715 1 91.75 88 ASP A C 1
ATOM 704 O O . ASP A 1 88 ? 14.891 -4.395 -5.414 1 91.75 88 ASP A O 1
ATOM 708 N N . LEU A 1 89 ? 13.656 -3.254 -3.963 1 89.56 89 LEU A N 1
ATOM 709 C CA . LEU A 1 89 ? 14.516 -2.078 -4.07 1 89.56 89 LEU A CA 1
ATOM 710 C C . LEU A 1 89 ? 15.672 -2.16 -3.084 1 89.56 89 LEU A C 1
ATOM 712 O O . LEU A 1 89 ? 16.688 -1.484 -3.26 1 89.56 89 LEU A O 1
ATOM 716 N N . VAL A 1 90 ? 15.422 -2.916 -2.045 1 84.44 90 VAL A N 1
ATOM 717 C CA . VAL A 1 90 ? 16.484 -3.012 -1.048 1 84.44 90 VAL A CA 1
ATOM 718 C C . VAL A 1 90 ? 17.375 -4.219 -1.352 1 84.44 90 VAL A C 1
ATOM 720 O O . VAL A 1 90 ? 16.875 -5.281 -1.725 1 84.44 90 VAL A O 1
ATOM 723 N N . GLU A 1 91 ? 18.562 -4.055 -1.854 1 62.78 91 GLU A N 1
ATOM 724 C CA . GLU A 1 91 ? 19.5 -5.109 -2.244 1 62.78 91 GLU A CA 1
ATOM 725 C C . GLU A 1 91 ? 19.797 -6.039 -1.071 1 62.78 91 GLU A C 1
ATOM 727 O O . GLU A 1 91 ? 20.156 -5.578 0.016 1 62.78 91 GLU A O 1
ATOM 732 N N . GLU A 1 92 ? 19.094 -7.121 -1.03 1 61.16 92 GLU A N 1
ATOM 733 C CA . GLU A 1 92 ? 19.578 -8 0.03 1 61.16 92 GLU A CA 1
ATOM 734 C C . GLU A 1 92 ? 20.469 -9.102 -0.53 1 61.16 92 GLU A C 1
ATOM 736 O O . GLU A 1 92 ? 20.078 -9.828 -1.447 1 61.16 92 GLU A O 1
ATOM 741 N N . ASP A 1 93 ? 21.812 -8.812 -0.726 1 52.12 93 ASP A N 1
ATOM 742 C CA . ASP A 1 93 ? 22.75 -9.805 -1.24 1 52.12 93 ASP A CA 1
ATOM 743 C C . ASP A 1 93 ? 22.375 -11.211 -0.768 1 52.12 93 ASP A C 1
ATOM 745 O O . ASP A 1 93 ? 22.484 -12.18 -1.528 1 52.12 93 ASP A O 1
ATOM 749 N N . LYS A 1 94 ? 22.578 -11.484 0.567 1 51.31 94 LYS A N 1
ATOM 750 C CA . LYS A 1 94 ? 23.047 -12.805 0.974 1 51.31 94 LYS A CA 1
ATOM 751 C C . LYS A 1 94 ? 21.906 -13.633 1.552 1 51.31 94 LYS A C 1
ATOM 753 O O . LYS A 1 94 ? 22.062 -14.82 1.832 1 51.31 94 LYS A O 1
ATOM 758 N N . ILE A 1 95 ? 20.641 -13.125 1.98 1 49.12 95 ILE A N 1
ATOM 759 C CA . ILE A 1 95 ? 19.812 -13.961 2.85 1 49.12 95 ILE A CA 1
ATOM 760 C C . ILE A 1 95 ? 18.547 -14.383 2.117 1 49.12 95 ILE A C 1
ATOM 762 O O . ILE A 1 95 ? 17.797 -13.539 1.619 1 49.12 95 ILE A O 1
ATOM 766 N N . LYS A 1 96 ? 18.438 -15.758 1.776 1 51.44 96 LYS A N 1
ATOM 767 C CA . LYS A 1 96 ? 17.281 -16.297 1.065 1 51.44 96 LYS A CA 1
ATOM 768 C C . LYS A 1 96 ? 16.375 -17.109 2 1 51.44 96 LYS A C 1
ATOM 770 O O . LYS A 1 96 ? 16.859 -17.703 2.963 1 51.44 96 LYS A O 1
ATOM 775 N N . GLY A 1 97 ? 15.07 -17.094 1.873 1 51.59 97 GLY A N 1
ATOM 776 C CA . GLY A 1 97 ? 14.117 -18.016 2.479 1 51.59 97 GLY A CA 1
ATOM 777 C C . GLY A 1 97 ? 13.516 -17.484 3.764 1 51.59 97 GLY A C 1
ATOM 778 O O . GLY A 1 97 ? 14.078 -16.594 4.402 1 51.59 97 GLY A O 1
ATOM 779 N N . LEU A 1 98 ? 12.219 -17.844 4.145 1 53.44 98 LEU A N 1
ATOM 780 C CA . LEU A 1 98 ? 11.492 -17.453 5.348 1 53.44 98 LEU A CA 1
ATOM 781 C C . LEU A 1 98 ? 12.305 -17.75 6.602 1 53.44 98 LEU A C 1
ATOM 783 O O . LEU A 1 98 ? 12.375 -16.922 7.512 1 53.44 98 LEU A O 1
ATOM 787 N N . LYS A 1 99 ? 12.797 -18.812 6.582 1 51.53 99 LYS A N 1
ATOM 788 C CA . LYS A 1 99 ? 13.57 -19.234 7.742 1 51.53 99 LYS A CA 1
ATOM 789 C C . LYS A 1 99 ? 14.766 -18.312 7.973 1 51.53 99 LYS A C 1
ATOM 791 O O . LYS A 1 99 ? 15.07 -17.953 9.109 1 51.53 99 LYS A O 1
ATOM 796 N N . GLY A 1 100 ? 15.453 -17.984 6.941 1 53.12 100 GLY A N 1
ATOM 797 C CA . GLY A 1 100 ? 16.594 -17.078 7.047 1 53.12 100 GLY A CA 1
ATOM 798 C C . GLY A 1 100 ? 16.219 -15.703 7.551 1 53.12 100 GLY A C 1
ATOM 799 O O . GLY A 1 100 ? 16.891 -15.148 8.422 1 53.12 100 GLY A O 1
ATOM 800 N N . HIS A 1 101 ? 15.117 -15.359 7.168 1 60.59 101 HIS A N 1
ATOM 801 C CA . HIS A 1 101 ? 14.664 -14.031 7.562 1 60.59 101 HIS A CA 1
ATOM 802 C C . HIS A 1 101 ? 14.195 -14.016 9.016 1 60.59 101 HIS A C 1
ATOM 804 O O . HIS A 1 101 ? 14.516 -13.086 9.766 1 60.59 101 HIS A O 1
ATOM 810 N N . LEU A 1 102 ? 13.516 -14.992 9.297 1 59.28 102 LEU A N 1
ATOM 811 C CA . LEU A 1 102 ? 13.023 -15.094 10.664 1 59.28 102 LEU A CA 1
ATOM 812 C C . LEU A 1 102 ? 14.18 -15.266 11.648 1 59.28 102 LEU A C 1
ATOM 814 O O . LEU A 1 102 ? 14.148 -14.711 12.75 1 59.28 102 LEU A O 1
ATOM 818 N N . SER A 1 103 ? 15.086 -15.984 11.188 1 58.53 103 SER A N 1
ATOM 819 C CA . SER A 1 103 ? 16.266 -16.188 12.031 1 58.53 103 SER A CA 1
ATOM 820 C C . SER A 1 103 ? 17 -14.875 12.281 1 58.53 103 SER A C 1
ATOM 822 O O . SER A 1 103 ? 17.391 -14.586 13.414 1 58.53 103 SER A O 1
ATOM 824 N N . LYS A 1 104 ? 17.109 -14.172 11.234 1 63.94 104 LYS A N 1
ATOM 825 C CA . LYS A 1 104 ? 17.797 -12.898 11.391 1 63.94 104 LYS A CA 1
ATOM 826 C C . LYS A 1 104 ? 16.984 -11.922 12.227 1 63.94 104 LYS A C 1
ATOM 828 O O . LYS A 1 104 ? 17.531 -11.148 13.008 1 63.94 104 LYS A O 1
ATOM 833 N N . MET A 1 105 ? 15.797 -12.078 12.117 1 60.53 105 MET A N 1
ATOM 834 C CA . MET A 1 105 ? 14.906 -11.242 12.93 1 60.53 105 MET A CA 1
ATOM 835 C C . MET A 1 105 ? 15.062 -11.57 14.414 1 60.53 105 MET A C 1
ATOM 837 O O . MET A 1 105 ? 15.086 -10.672 15.25 1 60.53 105 MET A O 1
ATOM 841 N N . TYR A 1 106 ? 15.117 -12.797 14.609 1 62.75 106 TYR A N 1
ATOM 842 C CA . TYR A 1 106 ? 15.328 -13.258 15.977 1 62.75 106 TYR A CA 1
ATOM 843 C C . TYR A 1 106 ? 16.656 -12.742 16.531 1 62.75 106 TYR A C 1
ATOM 845 O O . TYR A 1 106 ? 16.797 -12.531 17.734 1 62.75 106 TYR A O 1
ATOM 853 N N . GLN A 1 107 ? 17.531 -12.508 15.594 1 63.62 107 GLN A N 1
ATOM 854 C CA . GLN A 1 107 ? 18.828 -11.992 15.992 1 63.62 107 GLN A CA 1
ATOM 855 C C . GLN A 1 107 ? 18.812 -10.469 16.078 1 63.62 107 GLN A C 1
ATOM 857 O O . GLN A 1 107 ? 19.844 -9.844 16.328 1 63.62 107 GLN A O 1
ATOM 862 N N . GLY A 1 108 ? 17.609 -9.977 15.852 1 62.47 108 GLY A N 1
ATOM 863 C CA . GLY A 1 108 ? 17.469 -8.539 16.016 1 62.47 108 GLY A CA 1
ATOM 864 C C . GLY A 1 108 ? 17.688 -7.77 14.719 1 62.47 108 GLY A C 1
ATOM 865 O O . GLY A 1 108 ? 17.781 -6.539 14.734 1 62.47 108 GLY A O 1
ATOM 866 N N . GLU A 1 109 ? 17.859 -8.562 13.633 1 68.94 109 GLU A N 1
ATOM 867 C CA . GLU A 1 109 ? 18.109 -7.898 12.359 1 68.94 109 GLU A CA 1
ATOM 868 C C . GLU A 1 109 ? 16.891 -7.996 11.438 1 68.94 109 GLU A C 1
ATOM 870 O O . GLU A 1 109 ? 16.531 -9.086 10.977 1 68.94 109 GLU A O 1
ATOM 875 N N . LEU A 1 110 ? 16.312 -6.914 11.32 1 71.81 110 LEU A N 1
ATOM 876 C CA . LEU A 1 110 ? 15.141 -6.898 10.461 1 71.81 110 LEU A CA 1
ATOM 877 C C . LEU A 1 110 ? 15.547 -6.785 8.992 1 71.81 110 LEU A C 1
ATOM 879 O O . LEU A 1 110 ? 16.031 -5.738 8.555 1 71.81 110 LEU A O 1
ATOM 883 N N . THR A 1 111 ? 15.383 -7.941 8.367 1 75.69 111 THR A N 1
ATOM 884 C CA . THR A 1 111 ? 15.656 -7.977 6.934 1 75.69 111 THR A CA 1
ATOM 885 C C . THR A 1 111 ? 14.406 -7.586 6.141 1 75.69 111 THR A C 1
ATOM 887 O O . THR A 1 111 ? 13.312 -7.484 6.703 1 75.69 111 THR A O 1
ATOM 890 N N . SER A 1 112 ? 14.641 -7.262 4.918 1 77 112 SER A N 1
ATOM 891 C CA . SER A 1 112 ? 13.5 -6.961 4.059 1 77 112 SER A CA 1
ATOM 892 C C . SER A 1 112 ? 12.555 -8.148 3.961 1 77 112 SER A C 1
ATOM 894 O O . SER A 1 112 ? 11.328 -7.98 3.928 1 77 112 SER A O 1
ATOM 896 N N . GLY A 1 113 ? 13.117 -9.32 4.016 1 78.31 113 GLY A N 1
ATOM 897 C CA . GLY A 1 113 ? 12.297 -10.531 4.031 1 78.31 113 GLY A CA 1
ATOM 898 C C . GLY A 1 113 ? 11.5 -10.688 5.312 1 78.31 113 GLY A C 1
ATOM 899 O O . GLY A 1 113 ? 10.344 -11.125 5.277 1 78.31 113 GLY A O 1
ATOM 900 N N . GLY A 1 114 ? 12.102 -10.367 6.355 1 80.06 114 GLY A N 1
ATOM 901 C CA . GLY A 1 114 ? 11.391 -10.391 7.625 1 80.06 114 GLY A CA 1
ATOM 902 C C . GLY A 1 114 ? 10.227 -9.414 7.676 1 80.06 114 GLY A C 1
ATOM 903 O O . GLY A 1 114 ? 9.141 -9.758 8.125 1 80.06 114 GLY A O 1
ATOM 904 N N . LEU A 1 115 ? 10.5 -8.234 7.25 1 83.81 115 LEU A N 1
ATOM 905 C CA . LEU A 1 115 ? 9.445 -7.23 7.188 1 83.81 115 LEU A CA 1
ATOM 906 C C . LEU A 1 115 ? 8.312 -7.684 6.273 1 83.81 115 LEU A C 1
ATOM 908 O O . LEU A 1 115 ? 7.137 -7.523 6.609 1 83.81 115 LEU A O 1
ATOM 912 N N . LYS A 1 116 ? 8.672 -8.242 5.191 1 88.12 116 LYS A N 1
ATOM 913 C CA . LYS A 1 116 ? 7.691 -8.766 4.246 1 88.12 116 LYS A CA 1
ATOM 914 C C . LYS A 1 116 ? 6.848 -9.867 4.887 1 88.12 116 LYS A C 1
ATOM 916 O O . LYS A 1 116 ? 5.637 -9.93 4.664 1 88.12 116 LYS A O 1
ATOM 921 N N . ALA A 1 117 ? 7.457 -10.68 5.691 1 88.56 117 ALA A N 1
ATOM 922 C CA . ALA A 1 117 ? 6.742 -11.742 6.391 1 88.56 117 ALA A CA 1
ATOM 923 C C . ALA A 1 117 ? 5.754 -11.172 7.402 1 88.56 117 ALA A C 1
ATOM 925 O O . ALA A 1 117 ? 4.617 -11.641 7.504 1 88.56 117 ALA A O 1
ATOM 926 N N . ILE A 1 118 ? 6.156 -10.195 8.109 1 88.5 118 ILE A N 1
ATOM 927 C CA . ILE A 1 118 ? 5.297 -9.539 9.086 1 88.5 118 ILE A CA 1
ATOM 928 C C . ILE A 1 118 ? 4.105 -8.898 8.383 1 88.5 118 ILE A C 1
ATOM 930 O O . ILE A 1 118 ? 2.955 -9.117 8.766 1 88.5 118 ILE A O 1
ATOM 934 N N . ILE A 1 119 ? 4.375 -8.172 7.316 1 93.25 119 ILE A N 1
ATOM 935 C CA . ILE A 1 119 ? 3.332 -7.484 6.562 1 93.25 119 ILE A CA 1
ATOM 936 C C . ILE A 1 119 ? 2.389 -8.508 5.938 1 93.25 119 ILE A C 1
ATOM 938 O O . ILE A 1 119 ? 1.17 -8.328 5.945 1 93.25 119 ILE A O 1
ATOM 942 N N . GLY A 1 120 ? 2.998 -9.602 5.438 1 94.38 120 GLY A N 1
ATOM 943 C CA . GLY A 1 120 ? 2.186 -10.68 4.898 1 94.38 120 GLY A CA 1
ATOM 944 C C . GLY A 1 120 ? 1.252 -11.297 5.922 1 94.38 120 GLY A C 1
ATOM 945 O O . GLY A 1 120 ? 0.076 -11.531 5.637 1 94.38 120 GLY A O 1
ATOM 946 N N . GLY A 1 121 ? 1.776 -11.562 7.074 1 93.81 121 GLY A N 1
ATOM 947 C CA . GLY A 1 121 ? 0.963 -12.109 8.148 1 93.81 121 GLY A CA 1
ATOM 948 C C . GLY A 1 121 ? -0.151 -11.172 8.586 1 93.81 121 GLY A C 1
ATOM 949 O O . GLY A 1 121 ? -1.295 -11.602 8.758 1 93.81 121 GLY A O 1
ATOM 950 N N . LEU A 1 122 ? 0.19 -9.891 8.766 1 92.56 122 LEU A N 1
ATOM 951 C CA . LEU A 1 122 ? -0.797 -8.883 9.141 1 92.56 122 LEU A CA 1
ATOM 952 C C . LEU A 1 122 ? -1.885 -8.766 8.078 1 92.56 122 LEU A C 1
ATOM 954 O O . LEU A 1 122 ? -3.072 -8.688 8.406 1 92.56 122 LEU A O 1
ATOM 958 N N . THR A 1 123 ? -1.46 -8.766 6.855 1 95.69 123 THR A N 1
ATOM 959 C CA . THR A 1 123 ? -2.4 -8.68 5.746 1 95.69 123 THR A CA 1
ATOM 960 C C . THR A 1 123 ? -3.371 -9.859 5.762 1 95.69 123 THR A C 1
ATOM 962 O O . THR A 1 123 ? -4.59 -9.672 5.738 1 95.69 123 THR A O 1
ATOM 965 N N . ALA A 1 124 ? -2.795 -11.031 5.855 1 97 124 ALA A N 1
ATOM 966 C CA . ALA A 1 124 ? -3.602 -12.25 5.816 1 97 124 ALA A CA 1
ATOM 967 C C . ALA A 1 124 ? -4.605 -12.281 6.965 1 97 124 ALA A C 1
ATOM 969 O O . ALA A 1 124 ? -5.785 -12.57 6.758 1 97 124 ALA A O 1
ATOM 970 N N . LEU A 1 125 ? -4.184 -11.922 8.094 1 94.25 125 LEU A N 1
ATOM 971 C CA . LEU A 1 125 ? -5.027 -11.977 9.289 1 94.25 125 LEU A CA 1
ATOM 972 C C . LEU A 1 125 ? -6.141 -10.938 9.203 1 94.25 125 LEU A C 1
ATOM 974 O O . LEU A 1 125 ? -7.316 -11.266 9.391 1 94.25 125 LEU A O 1
ATOM 978 N N . TYR A 1 126 ? -5.789 -9.781 8.867 1 92.94 126 TYR A N 1
ATOM 979 C CA . TYR A 1 126 ? -6.746 -8.68 8.898 1 92.94 126 TYR A CA 1
ATOM 980 C C . TYR A 1 126 ? -7.777 -8.836 7.781 1 92.94 126 TYR A C 1
ATOM 982 O O . TYR A 1 126 ? -8.969 -8.617 8 1 92.94 126 TYR A O 1
ATOM 990 N N . VAL A 1 127 ? -7.309 -9.148 6.672 1 95.31 127 VAL A N 1
ATOM 991 C CA . VAL A 1 127 ? -8.211 -9.375 5.543 1 95.31 127 VAL A CA 1
ATOM 992 C C . VAL A 1 127 ? -9.156 -10.531 5.855 1 95.31 127 VAL A C 1
ATOM 994 O O . VAL A 1 127 ? -10.359 -10.43 5.641 1 95.31 127 VAL A O 1
ATOM 997 N N . SER A 1 128 ? -8.633 -11.586 6.449 1 95.56 128 SER A N 1
ATOM 998 C CA . SER A 1 128 ? -9.438 -12.766 6.762 1 95.56 128 SER A CA 1
ATOM 999 C C . SER A 1 128 ? -10.508 -12.445 7.797 1 95.56 128 SER A C 1
ATOM 1001 O O . SER A 1 128 ? -11.602 -13.008 7.758 1 95.56 128 SER A O 1
ATOM 1003 N N . PHE A 1 129 ? -10.227 -11.594 8.633 1 91.75 129 PHE A N 1
ATOM 1004 C CA . PHE A 1 129 ? -11.148 -11.234 9.703 1 91.75 129 PHE A CA 1
ATOM 1005 C C . PHE A 1 129 ? -12.422 -10.617 9.125 1 91.75 129 PHE A C 1
ATOM 1007 O O . PHE A 1 129 ? -13.508 -10.773 9.703 1 91.75 129 PHE A O 1
ATOM 1014 N N . SER A 1 130 ? -12.367 -9.977 8.008 1 91.25 130 SER A N 1
ATOM 1015 C CA . SER A 1 130 ? -13.477 -9.219 7.434 1 91.25 130 SER A CA 1
ATOM 1016 C C . SER A 1 130 ? -14.578 -10.148 6.93 1 91.25 130 SER A C 1
ATOM 1018 O O . SER A 1 130 ? -15.727 -9.734 6.781 1 91.25 130 SER A O 1
ATOM 1020 N N . PHE A 1 131 ? -14.258 -11.391 6.707 1 91.25 131 PHE A N 1
ATOM 1021 C CA . PHE A 1 131 ? -15.289 -12.211 6.082 1 91.25 131 PHE A CA 1
ATOM 1022 C C . PHE A 1 131 ? -15.391 -13.57 6.762 1 91.25 131 PHE A C 1
ATOM 1024 O O . PHE A 1 131 ? -16.219 -14.398 6.379 1 91.25 131 PHE A O 1
ATOM 1031 N N . SER A 1 132 ? -14.508 -13.805 7.699 1 93.31 132 SER A N 1
ATOM 1032 C CA . SER A 1 132 ? -14.555 -15.078 8.398 1 93.31 132 SER A CA 1
ATOM 1033 C C . SER A 1 132 ? -15.734 -15.141 9.359 1 93.31 132 SER A C 1
ATOM 1035 O O . SER A 1 132 ? -16.062 -14.156 10.023 1 93.31 132 SER A O 1
ATOM 1037 N N . ILE A 1 133 ? -16.344 -16.281 9.469 1 92.19 133 ILE A N 1
ATOM 1038 C CA . ILE A 1 133 ? -17.562 -16.422 10.25 1 92.19 133 ILE A CA 1
ATOM 1039 C C . ILE A 1 133 ? -17.266 -17.141 11.562 1 92.19 133 ILE A C 1
ATOM 1041 O O . ILE A 1 133 ? -18.094 -17.141 12.484 1 92.19 133 ILE A O 1
ATOM 1045 N N . SER A 1 134 ? -16.156 -17.859 11.68 1 94.75 134 SER A N 1
ATOM 1046 C CA . SER A 1 134 ? -15.719 -18.578 12.867 1 94.75 134 SER A CA 1
ATOM 1047 C C . SER A 1 134 ? -14.211 -18.516 13.047 1 94.75 134 SER A C 1
ATOM 1049 O O . SER A 1 134 ? -13.492 -18.047 12.156 1 94.75 134 SER A O 1
ATOM 1051 N N . LEU A 1 135 ? -13.758 -18.844 14.164 1 94.94 135 LEU A N 1
ATOM 1052 C CA . LEU A 1 135 ? -12.328 -18.859 14.445 1 94.94 135 LEU A CA 1
ATOM 1053 C C . LEU A 1 135 ? -11.602 -19.844 13.523 1 94.94 135 LEU A C 1
ATOM 1055 O O . LEU A 1 135 ? -10.492 -19.562 13.07 1 94.94 135 LEU A O 1
ATOM 1059 N N . MET A 1 136 ? -12.242 -20.969 13.312 1 96.44 136 MET A N 1
ATOM 1060 C CA . MET A 1 136 ? -11.648 -21.938 12.406 1 96.44 136 MET A CA 1
ATOM 1061 C C . MET A 1 136 ? -11.555 -21.391 10.984 1 96.44 136 MET A C 1
ATOM 1063 O O . MET A 1 136 ? -10.539 -21.562 10.312 1 96.44 136 MET A O 1
ATOM 1067 N N . ASP A 1 137 ? -12.578 -20.75 10.617 1 96.81 137 ASP A N 1
ATOM 1068 C CA . ASP A 1 137 ? -12.586 -20.109 9.297 1 96.81 137 ASP A CA 1
ATOM 1069 C C . ASP A 1 137 ? -11.508 -19.047 9.195 1 96.81 137 ASP A C 1
ATOM 1071 O O . ASP A 1 137 ? -10.828 -18.922 8.172 1 96.81 137 ASP A O 1
ATOM 1075 N N . LEU A 1 138 ? -11.422 -18.297 10.266 1 96.69 138 LEU A N 1
ATOM 1076 C CA . LEU A 1 138 ? -10.398 -17.266 10.32 1 96.69 138 LEU A CA 1
ATOM 1077 C C . LEU A 1 138 ? -9.008 -17.859 10.164 1 96.69 138 LEU A C 1
ATOM 1079 O O . LEU A 1 138 ? -8.18 -17.359 9.406 1 96.69 138 LEU A O 1
ATOM 1083 N N . LEU A 1 139 ? -8.75 -18.922 10.859 1 97.75 139 LEU A N 1
ATOM 1084 C CA . LEU A 1 139 ? -7.461 -19.609 10.797 1 97.75 139 LEU A CA 1
ATOM 1085 C C . LEU A 1 139 ? -7.184 -20.125 9.391 1 97.75 139 LEU A C 1
ATOM 1087 O O . LEU A 1 139 ? -6.098 -19.906 8.852 1 97.75 139 LEU A O 1
ATOM 1091 N N . LEU A 1 140 ? -8.148 -20.781 8.797 1 98.38 140 LEU A N 1
ATOM 1092 C CA . LEU A 1 140 ? -7.973 -21.375 7.473 1 98.38 140 LEU A CA 1
ATOM 1093 C C . LEU A 1 140 ? -7.773 -20.297 6.418 1 98.38 140 LEU A C 1
ATOM 1095 O O . LEU A 1 140 ? -6.918 -20.422 5.539 1 98.38 140 LEU A O 1
ATOM 1099 N N . ASN A 1 141 ? -8.57 -19.234 6.523 1 98.44 141 ASN A N 1
ATOM 1100 C CA . ASN A 1 141 ? -8.445 -18.125 5.582 1 98.44 141 ASN A CA 1
ATOM 1101 C C . ASN A 1 141 ? -7.082 -17.453 5.691 1 98.44 141 ASN A C 1
ATOM 1103 O O . ASN A 1 141 ? -6.465 -17.109 4.68 1 98.44 141 ASN A O 1
ATOM 1107 N N . THR A 1 142 ? -6.645 -17.281 6.91 1 98.25 142 THR A N 1
ATOM 1108 C CA . THR A 1 142 ? -5.344 -16.656 7.141 1 98.25 142 THR A CA 1
ATOM 1109 C C . THR A 1 142 ? -4.227 -17.531 6.562 1 98.25 142 THR A C 1
ATOM 1111 O O . THR A 1 142 ? -3.346 -17.031 5.863 1 98.25 142 THR A O 1
ATOM 1114 N N . LEU A 1 143 ? -4.309 -18.797 6.777 1 98.25 143 LEU A N 1
ATOM 1115 C CA . LEU A 1 143 ? -3.268 -19.719 6.34 1 98.25 143 LEU A CA 1
ATOM 1116 C C . LEU A 1 143 ? -3.236 -19.812 4.816 1 98.25 143 LEU A C 1
ATOM 1118 O O . LEU A 1 143 ? -2.16 -19.812 4.211 1 98.25 143 LEU A O 1
ATOM 1122 N N . ILE A 1 144 ? -4.383 -19.906 4.199 1 98.56 144 ILE A N 1
ATOM 1123 C CA . ILE A 1 144 ? -4.426 -20.094 2.752 1 98.56 144 ILE A CA 1
ATOM 1124 C C . ILE A 1 144 ? -3.848 -18.875 2.057 1 98.56 144 ILE A C 1
ATOM 1126 O O . ILE A 1 144 ? -3.125 -18.984 1.064 1 98.56 144 ILE A O 1
ATOM 1130 N N . ILE A 1 145 ? -4.148 -17.656 2.6 1 98.62 145 ILE A N 1
ATOM 1131 C CA . ILE A 1 145 ? -3.615 -16.438 2.029 1 98.62 145 ILE A CA 1
ATOM 1132 C C . ILE A 1 145 ? -2.102 -16.391 2.225 1 98.62 145 ILE A C 1
ATOM 1134 O O . ILE A 1 145 ? -1.354 -16.141 1.271 1 98.62 145 ILE A O 1
ATOM 1138 N N . LEU A 1 146 ? -1.69 -16.703 3.389 1 97.56 146 LEU A N 1
ATOM 1139 C CA . LEU A 1 146 ? -0.271 -16.641 3.721 1 97.56 146 LEU A CA 1
ATOM 1140 C C . LEU A 1 146 ? 0.525 -17.625 2.861 1 97.56 146 LEU A C 1
ATOM 1142 O O . LEU A 1 146 ? 1.579 -17.266 2.328 1 97.56 146 LEU A O 1
ATOM 1146 N N . PHE A 1 147 ? 0.061 -18.797 2.73 1 97.19 147 PHE A N 1
ATOM 1147 C CA . PHE A 1 147 ? 0.798 -19.828 2.012 1 97.19 147 PHE A CA 1
ATOM 1148 C C . PHE A 1 147 ? 0.817 -19.531 0.517 1 97.19 147 PHE A C 1
ATOM 1150 O O . PHE A 1 147 ? 1.805 -19.812 -0.164 1 97.19 147 PHE A O 1
ATOM 1157 N N . PHE A 1 148 ? -0.242 -19.031 -0.002 1 98.44 148 PHE A N 1
ATOM 1158 C CA . PHE A 1 148 ? -0.238 -18.672 -1.417 1 98.44 148 PHE A CA 1
ATOM 1159 C C . PHE A 1 148 ? 0.745 -17.547 -1.692 1 98.44 148 PHE A C 1
ATOM 1161 O O . PHE A 1 148 ? 1.431 -17.547 -2.717 1 98.44 148 PHE A O 1
ATOM 1168 N N . ILE A 1 149 ? 0.794 -16.5 -0.794 1 97.62 149 ILE A N 1
ATOM 1169 C CA . ILE A 1 149 ? 1.767 -15.422 -0.946 1 97.62 149 ILE A CA 1
ATOM 1170 C C . ILE A 1 149 ? 3.176 -16.016 -1.027 1 97.62 149 ILE A C 1
ATOM 1172 O O . ILE A 1 149 ? 3.936 -15.688 -1.944 1 97.62 149 ILE A O 1
ATOM 1176 N N . ASN A 1 150 ? 3.467 -16.938 -0.158 1 94.44 150 ASN A N 1
ATOM 1177 C CA . ASN A 1 150 ? 4.793 -17.531 -0.118 1 94.44 150 ASN A CA 1
ATOM 1178 C C . ASN A 1 150 ? 5.027 -18.453 -1.311 1 94.44 150 ASN A C 1
ATOM 1180 O O . ASN A 1 150 ? 6.148 -18.562 -1.817 1 94.44 150 ASN A O 1
ATOM 1184 N N . THR A 1 151 ? 4.02 -19.172 -1.693 1 96.06 151 THR A N 1
ATOM 1185 C CA . THR A 1 151 ? 4.117 -20.094 -2.814 1 96.06 151 THR A CA 1
ATOM 1186 C C . THR A 1 151 ? 4.512 -19.359 -4.094 1 96.06 151 THR A C 1
ATOM 1188 O O . THR A 1 151 ? 5.391 -19.812 -4.828 1 96.06 151 THR A O 1
ATOM 1191 N N . MET A 1 152 ? 3.891 -18.25 -4.355 1 96.88 152 MET A N 1
ATOM 1192 C CA . MET A 1 152 ? 4.199 -17.516 -5.582 1 96.88 152 MET A CA 1
ATOM 1193 C C . MET A 1 152 ? 5.629 -16.984 -5.551 1 96.88 152 MET A C 1
ATOM 1195 O O . MET A 1 152 ? 6.289 -16.906 -6.59 1 96.88 152 MET A O 1
ATOM 1199 N N . ASN A 1 153 ? 6.102 -16.672 -4.391 1 92.19 153 ASN A N 1
ATOM 1200 C CA . ASN A 1 153 ? 7.5 -16.266 -4.254 1 92.19 153 ASN A CA 1
ATOM 1201 C C . ASN A 1 153 ? 8.445 -17.422 -4.566 1 92.19 153 ASN A C 1
ATOM 1203 O O . ASN A 1 153 ? 9.516 -17.219 -5.148 1 92.19 153 ASN A O 1
ATOM 1207 N N . LEU A 1 154 ? 8.055 -18.594 -4.195 1 89.62 154 LEU A N 1
ATOM 1208 C CA . LEU A 1 154 ? 8.859 -19.766 -4.488 1 89.62 154 LEU A CA 1
ATOM 1209 C C . LEU A 1 154 ? 8.969 -20 -5.996 1 89.62 154 LEU A C 1
ATOM 1211 O O . LEU A 1 154 ? 9.992 -20.469 -6.484 1 89.62 154 LEU A O 1
ATOM 1215 N N . PHE A 1 155 ? 7.91 -19.641 -6.691 1 92.44 155 PHE A N 1
ATOM 1216 C CA . PHE A 1 155 ? 7.859 -19.922 -8.117 1 92.44 155 PHE A CA 1
ATOM 1217 C C . PHE A 1 155 ? 8.484 -18.797 -8.922 1 92.44 155 PHE A C 1
ATOM 1219 O O . PHE A 1 155 ? 8.789 -18.953 -10.102 1 92.44 155 PHE A O 1
ATOM 1226 N N . ASP A 1 156 ? 8.695 -17.656 -8.32 1 91.88 156 ASP A N 1
ATOM 1227 C CA . ASP A 1 156 ? 9.219 -16.5 -9.047 1 91.88 156 ASP A CA 1
ATOM 1228 C C . ASP A 1 156 ? 10.75 -16.531 -9.094 1 91.88 156 ASP A C 1
ATOM 1230 O O . ASP A 1 156 ? 11.406 -15.57 -8.688 1 91.88 156 ASP A O 1
ATOM 1234 N N . VAL A 1 157 ? 11.344 -17.562 -9.586 1 86.12 157 VAL A N 1
ATOM 1235 C CA . VAL A 1 157 ? 12.797 -17.688 -9.648 1 86.12 157 VAL A CA 1
ATOM 1236 C C . VAL A 1 157 ? 13.227 -17.938 -11.094 1 86.12 157 VAL A C 1
ATOM 1238 O O . VAL A 1 157 ? 14.414 -17.875 -11.406 1 86.12 157 VAL A O 1
ATOM 1241 N N . ARG A 1 158 ? 12.258 -18.297 -11.969 1 90.12 158 ARG A N 1
ATOM 1242 C CA . ARG A 1 158 ? 12.516 -18.531 -13.391 1 90.12 158 ARG A CA 1
ATOM 1243 C C . ARG A 1 158 ? 11.57 -17.703 -14.25 1 90.12 158 ARG A C 1
ATOM 1245 O O . ARG A 1 158 ? 10.453 -17.391 -13.836 1 90.12 158 ARG A O 1
ATOM 1252 N N . PRO A 1 159 ? 11.984 -17.438 -15.43 1 92.56 159 PRO A N 1
ATOM 1253 C CA . PRO A 1 159 ? 11.164 -16.609 -16.312 1 92.56 159 PRO A CA 1
ATOM 1254 C C . PRO A 1 159 ? 9.781 -17.188 -16.562 1 92.56 159 PRO A C 1
ATOM 1256 O O . PRO A 1 159 ? 9.664 -18.344 -17 1 92.56 159 PRO A O 1
ATOM 1259 N N . GLY A 1 160 ? 8.758 -16.438 -16.312 1 94.38 160 GLY A N 1
ATOM 1260 C CA . GLY A 1 160 ? 7.387 -16.734 -16.688 1 94.38 160 GLY A CA 1
ATOM 1261 C C . GLY A 1 160 ? 6.742 -17.781 -15.781 1 94.38 160 GLY A C 1
ATOM 1262 O O . GLY A 1 160 ? 5.539 -18.016 -15.867 1 94.38 160 GLY A O 1
ATOM 1263 N N . ARG A 1 161 ? 7.465 -18.438 -14.953 1 93.12 161 ARG A N 1
ATOM 1264 C CA . ARG A 1 161 ? 6.961 -19.562 -14.18 1 93.12 161 ARG A CA 1
ATOM 1265 C C . ARG A 1 161 ? 5.848 -19.125 -13.234 1 93.12 161 ARG A C 1
ATOM 1267 O O . ARG A 1 161 ? 4.77 -19.734 -13.219 1 93.12 161 ARG A O 1
ATOM 1274 N N . ALA A 1 162 ? 6.098 -18.062 -12.492 1 96.38 162 ALA A N 1
ATOM 1275 C CA . ALA A 1 162 ? 5.105 -17.594 -11.531 1 96.38 162 ALA A CA 1
ATOM 1276 C C . ALA A 1 162 ? 3.812 -17.188 -12.227 1 96.38 162 ALA A C 1
ATOM 1278 O O . ALA A 1 162 ? 2.717 -17.484 -11.742 1 96.38 162 ALA A O 1
ATOM 1279 N N . LEU A 1 163 ? 3.891 -16.578 -13.367 1 98.12 163 LEU A N 1
ATOM 1280 C CA . LEU A 1 163 ? 2.723 -16.125 -14.117 1 98.12 163 LEU A CA 1
ATOM 1281 C C . LEU A 1 163 ? 1.924 -17.312 -14.648 1 98.12 163 LEU A C 1
ATOM 1283 O O . LEU A 1 163 ? 0.693 -17.312 -14.578 1 98.12 163 LEU A O 1
ATOM 1287 N N . LYS A 1 164 ? 2.637 -18.297 -15.133 1 96.38 164 LYS A N 1
ATOM 1288 C CA . LYS A 1 164 ? 1.974 -19.5 -15.633 1 96.38 164 LYS A CA 1
ATOM 1289 C C . LYS A 1 164 ? 1.258 -20.234 -14.5 1 96.38 164 LYS A C 1
ATOM 1291 O O . LYS A 1 164 ? 0.11 -20.672 -14.664 1 96.38 164 LYS A O 1
ATOM 1296 N N . ILE A 1 165 ? 1.941 -20.375 -13.398 1 96.75 165 ILE A N 1
ATOM 1297 C CA . ILE A 1 165 ? 1.366 -21.062 -12.25 1 96.75 165 ILE A CA 1
ATOM 1298 C C . ILE A 1 165 ? 0.122 -20.312 -11.773 1 96.75 165 ILE A C 1
ATOM 1300 O O . ILE A 1 165 ? -0.884 -20.938 -11.414 1 96.75 165 ILE A O 1
ATOM 1304 N N . PHE A 1 166 ? 0.149 -19 -11.719 1 98.69 166 PHE A N 1
ATOM 1305 C CA . PHE A 1 166 ? -1.005 -18.203 -11.336 1 98.69 166 PHE A CA 1
ATOM 1306 C C . PHE A 1 166 ? -2.201 -18.516 -12.227 1 98.69 166 PHE A C 1
ATOM 1308 O O . PHE A 1 166 ? -3.314 -18.703 -11.742 1 98.69 166 PHE A O 1
ATOM 1315 N N . ILE A 1 167 ? -1.948 -18.5 -13.531 1 98.38 167 ILE A N 1
ATOM 1316 C CA . ILE A 1 167 ? -3.021 -18.734 -14.492 1 98.38 167 ILE A CA 1
ATOM 1317 C C . ILE A 1 167 ? -3.602 -20.141 -14.281 1 98.38 167 ILE A C 1
ATOM 1319 O O . ILE A 1 167 ? -4.824 -20.312 -14.242 1 98.38 167 ILE A O 1
ATOM 1323 N N . ILE A 1 168 ? -2.75 -21.109 -14.109 1 98 168 ILE A N 1
ATOM 1324 C CA . ILE A 1 168 ? -3.186 -22.484 -13.93 1 98 168 ILE A CA 1
ATOM 1325 C C . ILE A 1 168 ? -4.023 -22.609 -12.664 1 98 168 ILE A C 1
ATOM 1327 O O . ILE A 1 168 ? -5.129 -23.156 -12.688 1 98 168 ILE A O 1
ATOM 1331 N N . ILE A 1 169 ? -3.553 -22.078 -11.57 1 98.5 169 ILE A N 1
ATOM 1332 C CA . ILE A 1 169 ? -4.27 -22.172 -10.305 1 98.5 169 ILE A CA 1
ATOM 1333 C C . ILE A 1 169 ? -5.586 -21.406 -10.398 1 98.5 169 ILE A C 1
ATOM 1335 O O . ILE A 1 169 ? -6.598 -21.828 -9.836 1 98.5 169 ILE A O 1
ATOM 1339 N N . SER A 1 170 ? -5.57 -20.266 -11.086 1 98.69 170 SER A N 1
ATOM 1340 C CA . SER A 1 170 ? -6.801 -19.516 -11.305 1 98.69 170 SER A CA 1
ATOM 1341 C C . SER A 1 170 ? -7.855 -20.359 -12 1 98.69 170 SER A C 1
ATOM 1343 O O . SER A 1 170 ? -9.016 -20.391 -11.586 1 98.69 170 SER A O 1
ATOM 1345 N N . ILE A 1 171 ? -7.441 -21.047 -13.047 1 98.31 171 ILE A N 1
ATOM 1346 C CA . ILE A 1 171 ? -8.359 -21.906 -13.789 1 98.31 171 ILE A CA 1
ATOM 1347 C C . ILE A 1 171 ? -8.906 -23 -12.875 1 98.31 171 ILE A C 1
ATOM 1349 O O . ILE A 1 171 ? -10.102 -23.312 -12.914 1 98.31 171 ILE A O 1
ATOM 1353 N N . LEU A 1 172 ? -8.078 -23.562 -12.062 1 98.25 172 LEU A N 1
ATOM 1354 C CA . LEU A 1 172 ? -8.523 -24.578 -11.109 1 98.25 172 LEU A CA 1
ATOM 1355 C C . LEU A 1 172 ? -9.547 -24 -10.141 1 98.25 172 LEU A C 1
ATOM 1357 O O . LEU A 1 172 ? -10.547 -24.656 -9.82 1 98.25 172 LEU A O 1
ATOM 1361 N N . ILE A 1 173 ? -9.336 -22.781 -9.656 1 98.38 173 ILE A N 1
ATOM 1362 C CA . ILE A 1 173 ? -10.297 -22.125 -8.773 1 98.38 173 ILE A CA 1
ATOM 1363 C C . ILE A 1 173 ? -11.633 -21.953 -9.492 1 98.38 173 ILE A C 1
ATOM 1365 O O . ILE A 1 173 ? -12.688 -22.219 -8.922 1 98.38 173 ILE A O 1
ATOM 1369 N N . TRP A 1 174 ? -11.57 -21.531 -10.773 1 98.06 174 TRP A N 1
ATOM 1370 C CA . TRP A 1 174 ? -12.781 -21.344 -11.57 1 98.06 174 TRP A CA 1
ATOM 1371 C C . TRP A 1 174 ? -13.57 -22.625 -11.688 1 98.06 174 TRP A C 1
ATOM 1373 O O . TRP A 1 174 ? -14.805 -22.625 -11.641 1 98.06 174 TRP A O 1
ATOM 1383 N N . ILE A 1 175 ? -12.898 -23.734 -11.805 1 97.75 175 ILE A N 1
ATOM 1384 C CA . ILE A 1 175 ? -13.523 -25.031 -12.055 1 97.75 175 ILE A CA 1
ATOM 1385 C C . ILE A 1 175 ? -14.102 -25.578 -10.758 1 97.75 175 ILE A C 1
ATOM 1387 O O . ILE A 1 175 ? -15.227 -26.094 -10.734 1 97.75 175 ILE A O 1
ATOM 1391 N N . PHE A 1 176 ? -13.422 -25.438 -9.656 1 97.56 176 PHE A N 1
ATOM 1392 C CA . PHE A 1 176 ? -13.766 -26.188 -8.445 1 97.56 176 PHE A CA 1
ATOM 1393 C C . PHE A 1 176 ? -14.633 -25.344 -7.52 1 97.56 176 PHE A C 1
ATOM 1395 O O . PHE A 1 176 ? -15.25 -25.859 -6.594 1 97.56 176 PHE A O 1
ATOM 1402 N N . SER A 1 177 ? -14.641 -24.078 -7.766 1 97 177 SER A N 1
ATOM 1403 C CA . SER A 1 177 ? -15.516 -23.234 -6.961 1 97 177 SER A CA 1
ATOM 1404 C C . SER A 1 177 ? -16.781 -22.859 -7.719 1 97 177 SER A C 1
ATOM 1406 O O . SER A 1 177 ? -16.75 -22.656 -8.93 1 97 177 SER A O 1
ATOM 1408 N N . LYS A 1 178 ? -17.875 -22.719 -6.973 1 94.19 178 LYS A N 1
ATOM 1409 C CA . LYS A 1 178 ? -19.125 -22.312 -7.578 1 94.19 178 LYS A CA 1
ATOM 1410 C C . LYS A 1 178 ? -19.484 -20.875 -7.184 1 94.19 178 LYS A C 1
ATOM 1412 O O . LYS A 1 178 ? -20.484 -20.328 -7.648 1 94.19 178 LYS A O 1
ATOM 1417 N N . ALA A 1 179 ? -18.625 -20.266 -6.375 1 95.31 179 ALA A N 1
ATOM 1418 C CA . ALA A 1 179 ? -18.891 -18.891 -5.922 1 95.31 179 ALA A CA 1
ATOM 1419 C C . ALA A 1 179 ? -18.719 -17.906 -7.062 1 95.31 179 ALA A C 1
ATOM 1421 O O . ALA A 1 179 ? -17.828 -18.047 -7.898 1 95.31 179 ALA A O 1
ATOM 1422 N N . PRO A 1 180 ? -19.531 -16.938 -7.133 1 92.12 180 PRO A N 1
ATOM 1423 C CA . PRO A 1 180 ? -19.438 -15.945 -8.203 1 92.12 180 PRO A CA 1
ATOM 1424 C C . PRO A 1 180 ? -18.094 -15.211 -8.203 1 92.12 180 PRO A C 1
ATOM 1426 O O . PRO A 1 180 ? -17.594 -14.844 -9.266 1 92.12 180 PRO A O 1
ATOM 1429 N N . ASP A 1 181 ? -17.5 -15.062 -7.039 1 93.88 181 ASP A N 1
ATOM 1430 C CA . ASP A 1 181 ? -16.297 -14.258 -6.914 1 93.88 181 ASP A CA 1
ATOM 1431 C C . ASP A 1 181 ? -15.055 -15.07 -7.246 1 93.88 181 ASP A C 1
ATOM 1433 O O . ASP A 1 181 ? -13.93 -14.57 -7.156 1 93.88 181 ASP A O 1
ATOM 1437 N N . ARG A 1 182 ? -15.266 -16.312 -7.684 1 96.75 182 ARG A N 1
ATOM 1438 C CA . ARG A 1 182 ? -14.148 -17.156 -8.078 1 96.75 182 ARG A CA 1
ATOM 1439 C C . ARG A 1 182 ? -13.398 -16.562 -9.258 1 96.75 182 ARG A C 1
ATOM 1441 O O . ARG A 1 182 ? -12.242 -16.906 -9.508 1 96.75 182 ARG A O 1
ATOM 1448 N N . PHE A 1 183 ? -14.016 -15.617 -9.969 1 97.5 183 PHE A N 1
ATOM 1449 C CA . PHE A 1 183 ? -13.445 -15.062 -11.188 1 97.5 183 PHE A CA 1
ATOM 1450 C C . PHE A 1 183 ? -12.656 -13.789 -10.883 1 97.5 183 PHE A C 1
ATOM 1452 O O . PHE A 1 183 ? -12.219 -13.094 -11.805 1 97.5 183 PHE A O 1
ATOM 1459 N N . LEU A 1 184 ? -12.445 -13.469 -9.617 1 97.38 184 LEU A N 1
ATOM 1460 C CA . LEU A 1 184 ? -11.703 -12.281 -9.211 1 97.38 184 LEU A CA 1
ATOM 1461 C C . LEU A 1 184 ? -10.312 -12.273 -9.828 1 97.38 184 LEU A C 1
ATOM 1463 O O . LEU A 1 184 ? -9.773 -11.211 -10.156 1 97.38 184 LEU A O 1
ATOM 1467 N N . THR A 1 185 ? -9.742 -13.438 -10.07 1 98.62 185 THR A N 1
ATOM 1468 C CA . THR A 1 185 ? -8.383 -13.57 -10.594 1 98.62 185 THR A CA 1
ATOM 1469 C C . THR A 1 185 ? -8.297 -13.031 -12.016 1 98.62 185 THR A C 1
ATOM 1471 O O . THR A 1 185 ? -7.203 -12.781 -12.523 1 98.62 185 THR A O 1
ATOM 1474 N N . LEU A 1 186 ? -9.406 -12.852 -12.688 1 98.5 186 LEU A N 1
ATOM 1475 C CA . LEU A 1 186 ? -9.43 -12.328 -14.055 1 98.5 186 LEU A CA 1
ATOM 1476 C C . LEU A 1 186 ? -8.859 -10.914 -14.102 1 98.5 186 LEU A C 1
ATOM 1478 O O . LEU A 1 186 ? -8.273 -10.516 -15.117 1 98.5 186 LEU A O 1
ATOM 1482 N N . ILE A 1 187 ? -8.969 -10.203 -13.016 1 97.94 187 ILE A N 1
ATOM 1483 C CA . ILE A 1 187 ? -8.453 -8.844 -12.961 1 97.94 187 ILE A CA 1
ATOM 1484 C C . ILE A 1 187 ? -6.945 -8.852 -13.211 1 97.94 187 ILE A C 1
ATOM 1486 O O . ILE A 1 187 ? -6.445 -8.102 -14.047 1 97.94 187 ILE A O 1
ATOM 1490 N N . LEU A 1 188 ? -6.273 -9.773 -12.508 1 98.62 188 LEU A N 1
ATOM 1491 C CA . LEU A 1 188 ? -4.824 -9.844 -12.672 1 98.62 188 LEU A CA 1
ATOM 1492 C C . LEU A 1 188 ? -4.461 -10.484 -14.008 1 98.62 188 LEU A C 1
ATOM 1494 O O . LEU A 1 188 ? -3.455 -10.117 -14.625 1 98.62 188 LEU A O 1
ATOM 1498 N N . ILE A 1 189 ? -5.262 -11.453 -14.43 1 98.69 189 ILE A N 1
ATOM 1499 C CA . ILE A 1 189 ? -4.969 -12.133 -15.68 1 98.69 189 ILE A CA 1
ATOM 1500 C C . ILE A 1 189 ? -4.98 -11.133 -16.828 1 98.69 189 ILE A C 1
ATOM 1502 O O . ILE A 1 189 ? -4.164 -11.219 -17.75 1 98.69 189 ILE A O 1
ATOM 1506 N N . GLY A 1 190 ? -5.906 -10.164 -16.797 1 98.56 190 GLY A N 1
ATOM 1507 C CA . GLY A 1 190 ? -5.895 -9.102 -17.797 1 98.56 190 GLY A CA 1
ATOM 1508 C C . GLY A 1 190 ? -4.555 -8.406 -17.906 1 98.56 190 GLY A C 1
ATOM 1509 O O . GLY A 1 190 ? -4.035 -8.219 -19.016 1 98.56 190 GLY A O 1
ATOM 1510 N N . SER A 1 191 ? -3.986 -8.055 -16.797 1 98.44 191 SER A N 1
ATOM 1511 C CA . SER A 1 191 ? -2.699 -7.363 -16.766 1 98.44 191 SER A CA 1
ATOM 1512 C C . SER A 1 191 ? -1.56 -8.312 -17.125 1 98.44 191 SER A C 1
ATOM 1514 O O . SER A 1 191 ? -0.581 -7.91 -17.75 1 98.44 191 SER A O 1
ATOM 1516 N N . ILE A 1 192 ? -1.661 -9.547 -16.703 1 98.56 192 ILE A N 1
ATOM 1517 C CA . ILE A 1 192 ? -0.631 -10.555 -16.938 1 98.56 192 ILE A CA 1
ATOM 1518 C C . ILE A 1 192 ? -0.432 -10.75 -18.438 1 98.56 192 ILE A C 1
ATOM 1520 O O . ILE A 1 192 ? 0.698 -10.914 -18.891 1 98.56 192 ILE A O 1
ATOM 1524 N N . LEU A 1 193 ? -1.483 -10.688 -19.203 1 98.25 193 LEU A N 1
ATOM 1525 C CA . LEU A 1 193 ? -1.424 -10.898 -20.641 1 98.25 193 LEU A CA 1
ATOM 1526 C C . LEU A 1 193 ? -0.532 -9.859 -21.312 1 98.25 193 LEU A C 1
ATOM 1528 O O . LEU A 1 193 ? 0.02 -10.102 -22.391 1 98.25 193 LEU A O 1
ATOM 1532 N N . THR A 1 194 ? -0.369 -8.75 -20.703 1 98.19 194 THR A N 1
ATOM 1533 C CA . THR A 1 194 ? 0.42 -7.684 -21.312 1 98.19 194 THR A CA 1
ATOM 1534 C C . THR A 1 194 ? 1.894 -7.82 -20.938 1 98.19 194 THR A C 1
ATOM 1536 O O . THR A 1 194 ? 2.762 -7.23 -21.578 1 98.19 194 THR A O 1
ATOM 1539 N N . ILE A 1 195 ? 2.178 -8.609 -19.922 1 97.75 195 ILE A N 1
ATOM 1540 C CA . ILE A 1 195 ? 3.561 -8.578 -19.453 1 97.75 195 ILE A CA 1
ATOM 1541 C C . ILE A 1 195 ? 4.172 -9.977 -19.562 1 97.75 195 ILE A C 1
ATOM 1543 O O . ILE A 1 195 ? 5.391 -10.133 -19.453 1 97.75 195 ILE A O 1
ATOM 1547 N N . ILE A 1 196 ? 3.361 -11.008 -19.781 1 97.62 196 ILE A N 1
ATOM 1548 C CA . ILE A 1 196 ? 3.834 -12.391 -19.703 1 97.62 196 ILE A CA 1
ATOM 1549 C C . ILE A 1 196 ? 4.887 -12.633 -20.781 1 97.62 196 ILE A C 1
ATOM 1551 O O . ILE A 1 196 ? 5.891 -13.305 -20.531 1 97.62 196 ILE A O 1
ATOM 1555 N N . LYS A 1 197 ? 4.742 -12.133 -21.922 1 96.5 197 LYS A N 1
ATOM 1556 C CA . LYS A 1 197 ? 5.703 -12.344 -23.016 1 96.5 197 LYS A CA 1
ATOM 1557 C C . LYS A 1 197 ? 7.07 -11.773 -22.641 1 96.5 197 LYS A C 1
ATOM 1559 O O . LYS A 1 197 ? 8.094 -12.422 -22.859 1 96.5 197 LYS A O 1
ATOM 1564 N N . GLY A 1 198 ? 7.125 -10.547 -22.172 1 96.44 198 GLY A N 1
ATOM 1565 C CA . GLY A 1 198 ? 8.383 -9.922 -21.797 1 96.44 198 GLY A CA 1
ATOM 1566 C C . GLY A 1 198 ? 9.062 -10.625 -20.641 1 96.44 198 GLY A C 1
ATOM 1567 O O . GLY A 1 198 ? 10.297 -10.711 -20.594 1 96.44 198 GLY A O 1
ATOM 1568 N N . ASP A 1 199 ? 8.234 -11.07 -19.703 1 96.44 199 ASP A N 1
ATOM 1569 C CA . ASP A 1 199 ? 8.789 -11.828 -18.594 1 96.44 199 ASP A CA 1
ATOM 1570 C C . ASP A 1 199 ? 9.398 -13.141 -19.078 1 96.44 199 ASP A C 1
ATOM 1572 O O . ASP A 1 199 ? 10.508 -13.508 -18.688 1 96.44 199 ASP A O 1
ATOM 1576 N N . LEU A 1 200 ? 8.727 -13.812 -19.969 1 94.94 200 LEU A N 1
ATOM 1577 C CA . LEU A 1 200 ? 9.188 -15.078 -20.547 1 94.94 200 LEU A CA 1
ATOM 1578 C C . LEU A 1 200 ? 10.492 -14.875 -21.312 1 94.94 200 LEU A C 1
ATOM 1580 O O . LEU A 1 200 ? 11.359 -15.75 -21.312 1 94.94 200 LEU A O 1
ATOM 1584 N N . ARG A 1 201 ? 10.633 -13.727 -21.859 1 94.5 201 ARG A N 1
ATOM 1585 C CA . ARG A 1 201 ? 11.789 -13.43 -22.703 1 94.5 201 ARG A CA 1
ATOM 1586 C C . ARG A 1 201 ? 12.898 -12.758 -21.906 1 94.5 201 ARG A C 1
ATOM 1588 O O . ARG A 1 201 ? 13.859 -12.25 -22.469 1 94.5 201 ARG A O 1
ATOM 1595 N N . GLU A 1 202 ? 12.703 -12.633 -20.641 1 94.69 202 GLU A N 1
ATOM 1596 C CA . GLU A 1 202 ? 13.711 -12.078 -19.734 1 94.69 202 GLU A CA 1
ATOM 1597 C C . GLU A 1 202 ? 13.992 -10.617 -20.062 1 94.69 202 GLU A C 1
ATOM 1599 O O . GLU A 1 202 ? 15.133 -10.156 -19.938 1 94.69 202 GLU A O 1
ATOM 1604 N N . GLU A 1 203 ? 12.969 -9.984 -20.516 1 95.75 203 GLU A N 1
ATOM 1605 C CA . GLU A 1 203 ? 13.102 -8.547 -20.734 1 95.75 203 GLU A CA 1
ATOM 1606 C C . GLU A 1 203 ? 13.008 -7.777 -19.422 1 95.75 203 GLU A C 1
ATOM 1608 O O . GLU A 1 203 ? 13.562 -6.688 -19.297 1 95.75 203 GLU A O 1
ATOM 1613 N N . TYR A 1 204 ? 12.273 -8.234 -18.562 1 96.56 204 TYR A N 1
ATOM 1614 C CA . TYR A 1 204 ? 12.078 -7.758 -17.203 1 96.56 204 TYR A CA 1
ATOM 1615 C C . TYR A 1 204 ? 11.609 -8.883 -16.281 1 96.56 204 TYR A C 1
ATOM 1617 O O . TYR A 1 204 ? 11.289 -9.977 -16.75 1 96.56 204 TYR A O 1
ATOM 1625 N N . MET A 1 205 ? 11.625 -8.617 -15.039 1 96.38 205 MET A N 1
ATOM 1626 C CA . MET A 1 205 ? 11.164 -9.594 -14.047 1 96.38 205 MET A CA 1
ATOM 1627 C C . MET A 1 205 ? 9.992 -9.047 -13.25 1 96.38 205 MET A C 1
ATOM 1629 O O . MET A 1 205 ? 9.914 -7.844 -12.992 1 96.38 205 MET A O 1
ATOM 1633 N N . LEU A 1 206 ? 9.203 -9.914 -12.922 1 96.38 206 LEU A N 1
ATOM 1634 C CA . LEU A 1 206 ? 8.016 -9.617 -12.125 1 96.38 206 LEU A CA 1
ATOM 1635 C C . LEU A 1 206 ? 8.398 -8.953 -10.812 1 96.38 206 LEU A C 1
ATOM 1637 O O . LEU A 1 206 ? 7.84 -7.91 -10.461 1 96.38 206 LEU A O 1
ATOM 1641 N N . GLY A 1 207 ? 9.352 -9.531 -10.133 1 95.5 207 GLY A N 1
ATOM 1642 C CA . GLY A 1 207 ? 9.805 -9.047 -8.844 1 95.5 207 GLY A CA 1
ATOM 1643 C C . GLY A 1 207 ? 8.945 -9.523 -7.688 1 95.5 207 GLY A C 1
ATOM 1644 O O . GLY A 1 207 ? 7.895 -10.133 -7.902 1 95.5 207 GLY A O 1
ATOM 1645 N N . ASP A 1 208 ? 9.391 -9.164 -6.488 1 94.94 208 ASP A N 1
ATOM 1646 C CA . ASP A 1 208 ? 8.648 -9.523 -5.281 1 94.94 208 ASP A CA 1
ATOM 1647 C C . ASP A 1 208 ? 7.305 -8.797 -5.227 1 94.94 208 ASP A C 1
ATOM 1649 O O . ASP A 1 208 ? 6.324 -9.336 -4.707 1 94.94 208 ASP A O 1
ATOM 1653 N N . VAL A 1 209 ? 7.27 -7.602 -5.738 1 96.62 209 VAL A N 1
ATOM 1654 C CA . VAL A 1 209 ? 6.004 -6.875 -5.766 1 96.62 209 VAL A CA 1
ATOM 1655 C C . VAL A 1 209 ? 4.961 -7.672 -6.543 1 96.62 209 VAL A C 1
ATOM 1657 O O . VAL A 1 209 ? 3.848 -7.887 -6.062 1 96.62 209 VAL A O 1
ATOM 1660 N N . GLY A 1 210 ? 5.293 -8.188 -7.66 1 97.94 210 GLY A N 1
ATOM 1661 C CA . GLY A 1 210 ? 4.371 -8.969 -8.477 1 97.94 210 GLY A CA 1
ATOM 1662 C C . GLY A 1 210 ? 4.035 -10.312 -7.867 1 97.94 210 GLY A C 1
ATOM 1663 O O . GLY A 1 210 ? 2.863 -10.695 -7.805 1 97.94 210 GLY A O 1
ATOM 1664 N N . ALA A 1 211 ? 5.078 -11.023 -7.43 1 97.75 211 ALA A N 1
ATOM 1665 C CA . ALA A 1 211 ? 4.883 -12.359 -6.883 1 97.75 211 ALA A CA 1
ATOM 1666 C C . ALA A 1 211 ? 3.955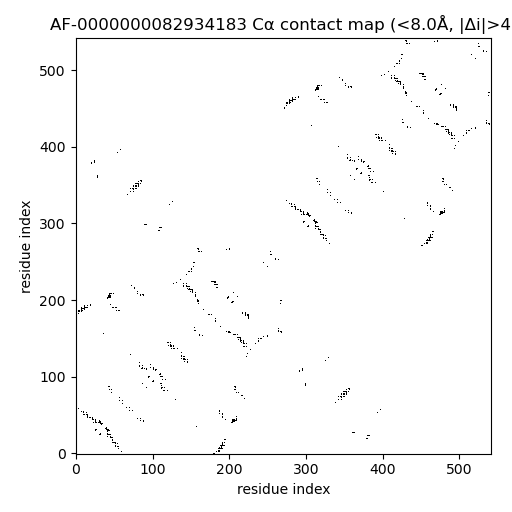 -12.328 -5.672 1 97.75 211 ALA A C 1
ATOM 1668 O O . ALA A 1 211 ? 3.053 -13.164 -5.555 1 97.75 211 ALA A O 1
ATOM 1669 N N . ASN A 1 212 ? 4.168 -11.398 -4.797 1 97.69 212 ASN A N 1
ATOM 1670 C CA . ASN A 1 212 ? 3.328 -11.281 -3.609 1 97.69 212 ASN A CA 1
ATOM 1671 C C . ASN A 1 212 ? 1.887 -10.93 -3.973 1 97.69 212 ASN A C 1
ATOM 1673 O O . ASN A 1 212 ? 0.948 -11.461 -3.377 1 97.69 212 ASN A O 1
ATOM 1677 N N . ILE A 1 213 ? 1.713 -10.062 -4.938 1 98.62 213 ILE A N 1
ATOM 1678 C CA . ILE A 1 213 ? 0.388 -9.648 -5.383 1 98.62 213 ILE A CA 1
ATOM 1679 C C . ILE A 1 213 ? -0.352 -10.836 -5.984 1 98.62 213 ILE A C 1
ATOM 1681 O O . ILE A 1 213 ? -1.537 -11.039 -5.711 1 98.62 213 ILE A O 1
ATOM 1685 N N . LEU A 1 214 ? 0.367 -11.617 -6.785 1 98.81 214 LEU A N 1
ATOM 1686 C CA . LEU A 1 214 ? -0.216 -12.828 -7.352 1 98.81 214 LEU A CA 1
ATOM 1687 C C . LEU A 1 214 ? -0.662 -13.789 -6.25 1 98.81 214 LEU A C 1
ATOM 1689 O O . LEU A 1 214 ? -1.796 -14.273 -6.262 1 98.81 214 LEU A O 1
ATOM 1693 N N . GLY A 1 215 ? 0.246 -14.023 -5.34 1 98.81 215 GLY A N 1
ATOM 1694 C CA . GLY A 1 215 ? -0.053 -14.93 -4.238 1 98.81 215 GLY A CA 1
ATOM 1695 C C . GLY A 1 215 ? -1.22 -14.469 -3.389 1 98.81 215 GLY A C 1
ATOM 1696 O O . GLY A 1 215 ? -2.096 -15.266 -3.041 1 98.81 215 GLY A O 1
ATOM 1697 N N . TYR A 1 216 ? -1.211 -13.203 -3.037 1 98.81 216 TYR A N 1
ATOM 1698 C CA . TYR A 1 216 ? -2.297 -12.648 -2.238 1 98.81 216 TYR A CA 1
ATOM 1699 C C . TYR A 1 216 ? -3.639 -12.828 -2.939 1 98.81 216 TYR A C 1
ATOM 1701 O O . TYR A 1 216 ? -4.633 -13.18 -2.305 1 98.81 216 TYR A O 1
ATOM 1709 N N . THR A 1 217 ? -3.693 -12.578 -4.266 1 98.81 217 THR A N 1
ATOM 1710 C CA . THR A 1 217 ? -4.938 -12.664 -5.02 1 98.81 217 THR A CA 1
ATOM 1711 C C . THR A 1 217 ? -5.453 -14.102 -5.062 1 98.81 217 THR A C 1
ATOM 1713 O O . THR A 1 217 ? -6.648 -14.344 -4.895 1 98.81 217 THR A O 1
ATOM 1716 N N . LEU A 1 218 ? -4.539 -15.039 -5.266 1 98.88 218 LEU A N 1
ATOM 1717 C CA . LEU A 1 218 ? -4.941 -16.438 -5.234 1 98.88 218 LEU A CA 1
ATOM 1718 C C . LEU A 1 218 ? -5.488 -16.812 -3.861 1 98.88 218 LEU A C 1
ATOM 1720 O O . LEU A 1 218 ? -6.547 -17.438 -3.76 1 98.88 218 LEU A O 1
ATOM 1724 N N . GLY A 1 219 ? -4.73 -16.438 -2.861 1 98.81 219 GLY A N 1
ATOM 1725 C CA . GLY A 1 219 ? -5.16 -16.734 -1.504 1 98.81 219 GLY A CA 1
ATOM 1726 C C . GLY A 1 219 ? -6.492 -16.094 -1.149 1 98.81 219 GLY A C 1
ATOM 1727 O O . GLY A 1 219 ? -7.375 -16.766 -0.594 1 98.81 219 GLY A O 1
ATOM 1728 N N . PHE A 1 220 ? -6.648 -14.859 -1.452 1 98.62 220 PHE A N 1
ATOM 1729 C CA . PHE A 1 220 ? -7.875 -14.125 -1.167 1 98.62 220 PHE A CA 1
ATOM 1730 C C . PHE A 1 220 ? -9.062 -14.758 -1.88 1 98.62 220 PHE A C 1
ATOM 1732 O O . PHE A 1 220 ? -10.109 -15 -1.267 1 98.62 220 PHE A O 1
ATOM 1739 N N . THR A 1 221 ? -8.922 -15.016 -3.193 1 98.5 221 THR A N 1
ATOM 1740 C CA . THR A 1 221 ? -9.992 -15.602 -3.982 1 98.5 221 THR A CA 1
ATOM 1741 C C . THR A 1 221 ? -10.367 -16.984 -3.443 1 98.5 221 THR A C 1
ATOM 1743 O O . THR A 1 221 ? -11.547 -17.312 -3.346 1 98.5 221 THR A O 1
ATOM 1746 N N . SER A 1 222 ? -9.352 -17.734 -3.111 1 98.62 222 SER A N 1
ATOM 1747 C CA . SER A 1 222 ? -9.609 -19.062 -2.533 1 98.62 222 SER A CA 1
ATOM 1748 C C . SER A 1 222 ? -10.359 -18.938 -1.211 1 98.62 222 SER A C 1
ATOM 1750 O O . SER A 1 222 ? -11.312 -19.688 -0.965 1 98.62 222 SER A O 1
ATOM 1752 N N . ALA A 1 223 ? -9.945 -18.031 -0.405 1 98.12 223 ALA A N 1
ATOM 1753 C CA . ALA A 1 223 ? -10.531 -17.844 0.918 1 98.12 223 ALA A CA 1
ATOM 1754 C C . ALA A 1 223 ? -12.016 -17.5 0.813 1 98.12 223 ALA A C 1
ATOM 1756 O O . ALA A 1 223 ? -12.836 -18.031 1.569 1 98.12 223 ALA A O 1
ATOM 1757 N N . ILE A 1 224 ? -12.383 -16.688 -0.177 1 96.56 224 ILE A N 1
ATOM 1758 C CA . ILE A 1 224 ? -13.758 -16.203 -0.225 1 96.56 224 ILE A CA 1
ATOM 1759 C C . ILE A 1 224 ? -14.602 -17.141 -1.083 1 96.56 224 ILE A C 1
ATOM 1761 O O . ILE A 1 224 ? -15.836 -17.078 -1.064 1 96.56 224 ILE A O 1
ATOM 1765 N N . SER A 1 225 ? -13.961 -18.016 -1.866 1 97.06 225 SER A N 1
ATOM 1766 C CA . SER A 1 225 ? -14.719 -18.781 -2.85 1 97.06 225 SER A CA 1
ATOM 1767 C C . SER A 1 225 ? -14.914 -20.234 -2.396 1 97.06 225 SER A C 1
ATOM 1769 O O . SER A 1 225 ? -15.781 -20.938 -2.91 1 97.06 225 SER A O 1
ATOM 1771 N N . PHE A 1 226 ? -14.094 -20.688 -1.48 1 97.38 226 PHE A N 1
ATOM 1772 C CA . PHE A 1 226 ? -14.148 -22.094 -1.104 1 97.38 226 PHE A CA 1
ATOM 1773 C C . PHE A 1 226 ? -14.633 -22.25 0.332 1 97.38 226 PHE A C 1
ATOM 1775 O O . PHE A 1 226 ? -14.414 -21.375 1.167 1 97.38 226 PHE A O 1
ATOM 1782 N N . ASN A 1 227 ? -15.297 -23.344 0.593 1 95.19 227 ASN A N 1
ATOM 1783 C CA . ASN A 1 227 ? -15.633 -23.734 1.959 1 95.19 227 ASN A CA 1
ATOM 1784 C C . ASN A 1 227 ? -14.508 -24.531 2.609 1 95.19 227 ASN A C 1
ATOM 1786 O O . ASN A 1 227 ? -13.461 -24.75 1.996 1 95.19 227 ASN A O 1
ATOM 1790 N N . MET A 1 228 ? -14.711 -24.922 3.791 1 94.81 228 MET A N 1
ATOM 1791 C CA . MET A 1 228 ? -13.656 -25.547 4.582 1 94.81 228 MET A CA 1
ATOM 1792 C C . MET A 1 228 ? -13.219 -26.859 3.955 1 94.81 228 MET A C 1
ATOM 1794 O O . MET A 1 228 ? -12.047 -27.234 4.027 1 94.81 228 MET A O 1
ATOM 1798 N N . ASN A 1 229 ? -14.109 -27.594 3.303 1 95.31 229 ASN A N 1
ATOM 1799 C CA . ASN A 1 229 ? -13.805 -28.891 2.715 1 95.31 229 ASN A CA 1
ATOM 1800 C C . ASN A 1 229 ? -12.789 -28.766 1.582 1 95.31 229 ASN A C 1
ATOM 1802 O O . ASN A 1 229 ? -12.055 -29.719 1.301 1 95.31 229 ASN A O 1
ATOM 1806 N N . TYR A 1 230 ? -12.688 -27.656 0.96 1 96.94 230 TYR A N 1
ATOM 1807 C CA . TYR A 1 230 ? -11.727 -27.422 -0.108 1 96.94 230 TYR A CA 1
ATOM 1808 C C . TYR A 1 230 ? -10.5 -26.688 0.421 1 96.94 230 TYR A C 1
ATOM 1810 O O . TYR A 1 230 ? -9.375 -26.953 -0.026 1 96.94 230 TYR A O 1
ATOM 1818 N N . LYS A 1 231 ? -10.703 -25.828 1.398 1 97.69 231 LYS A N 1
ATOM 1819 C CA . LYS A 1 231 ? -9.594 -25.047 1.938 1 97.69 231 LYS A CA 1
ATOM 1820 C C . LYS A 1 231 ? -8.57 -25.953 2.625 1 97.69 231 LYS A C 1
ATOM 1822 O O . LYS A 1 231 ? -7.363 -25.75 2.48 1 97.69 231 LYS A O 1
ATOM 1827 N N . ILE A 1 232 ? -9.039 -26.891 3.344 1 97.81 232 ILE A N 1
ATOM 1828 C CA . ILE A 1 232 ? -8.148 -27.734 4.133 1 97.81 232 ILE A CA 1
ATOM 1829 C C . ILE A 1 232 ? -7.207 -28.5 3.205 1 97.81 232 ILE A C 1
ATOM 1831 O O . ILE A 1 232 ? -5.984 -28.422 3.352 1 97.81 232 ILE A O 1
ATOM 1835 N N . PRO A 1 233 ? -7.734 -29.203 2.193 1 97.81 233 PRO A N 1
ATOM 1836 C CA . PRO A 1 233 ? -6.809 -29.891 1.295 1 97.81 233 PRO A CA 1
ATOM 1837 C C . PRO A 1 233 ? -5.863 -28.938 0.57 1 97.81 233 PRO A C 1
ATOM 1839 O O . PRO A 1 233 ? -4.703 -29.281 0.322 1 97.81 233 PRO A O 1
ATOM 1842 N N . ILE A 1 234 ? -6.305 -27.812 0.182 1 98.12 234 ILE A N 1
ATOM 1843 C CA . ILE A 1 234 ? -5.453 -26.844 -0.478 1 98.12 234 ILE A CA 1
ATOM 1844 C C . ILE A 1 234 ? -4.305 -26.438 0.449 1 98.12 234 ILE A C 1
ATOM 1846 O O . ILE A 1 234 ? -3.143 -26.438 0.037 1 98.12 234 ILE A O 1
ATOM 1850 N N . ILE A 1 235 ? -4.629 -26.141 1.699 1 98.25 235 ILE A N 1
ATOM 1851 C CA . ILE A 1 235 ? -3.631 -25.734 2.682 1 98.25 235 ILE A CA 1
ATOM 1852 C C . ILE A 1 235 ? -2.631 -26.859 2.906 1 98.25 235 ILE A C 1
ATOM 1854 O O . ILE A 1 235 ? -1.423 -26.625 2.973 1 98.25 235 ILE A O 1
ATOM 1858 N N . VAL A 1 236 ? -3.15 -28.047 3.002 1 97.38 236 VAL A N 1
ATOM 1859 C CA . VAL A 1 236 ? -2.281 -29.203 3.195 1 97.38 236 VAL A CA 1
ATOM 1860 C C . VAL A 1 236 ? -1.323 -29.344 2.014 1 97.38 236 VAL A C 1
ATOM 1862 O O . VAL A 1 236 ? -0.123 -29.547 2.201 1 97.38 236 VAL A O 1
ATOM 1865 N N . LEU A 1 237 ? -1.858 -29.188 0.834 1 97.06 237 LEU A N 1
ATOM 1866 C CA . LEU A 1 237 ? -1.035 -29.266 -0.368 1 97.06 237 LEU A CA 1
ATOM 1867 C C . LEU A 1 237 ? 0.028 -28.172 -0.367 1 97.06 237 LEU A C 1
ATOM 1869 O O . LEU A 1 237 ? 1.178 -28.406 -0.741 1 97.06 237 LEU A O 1
ATOM 1873 N N . LEU A 1 238 ? -0.342 -27 0.047 1 96.69 238 LEU A N 1
ATOM 1874 C CA . LEU A 1 238 ? 0.593 -25.875 0.1 1 96.69 238 LEU A CA 1
ATOM 1875 C C . LEU A 1 238 ? 1.676 -26.125 1.146 1 96.69 238 LEU A C 1
ATOM 1877 O O . LEU A 1 238 ? 2.846 -25.812 0.919 1 96.69 238 LEU A O 1
ATOM 1881 N N . ILE A 1 239 ? 1.246 -26.641 2.273 1 94.25 239 ILE A N 1
ATOM 1882 C CA . ILE A 1 239 ? 2.201 -26.969 3.33 1 94.25 239 ILE A CA 1
ATOM 1883 C C . ILE A 1 239 ? 3.213 -27.984 2.82 1 94.25 239 ILE A C 1
ATOM 1885 O O . ILE A 1 239 ? 4.422 -27.828 3.014 1 94.25 239 ILE A O 1
ATOM 1889 N N . ILE A 1 240 ? 2.762 -29.016 2.156 1 93.88 240 ILE A N 1
ATOM 1890 C CA . ILE A 1 240 ? 3.627 -30.047 1.602 1 93.88 240 ILE A CA 1
ATOM 1891 C C . ILE A 1 240 ? 4.609 -29.422 0.612 1 93.88 240 ILE A C 1
ATOM 1893 O O . ILE A 1 240 ? 5.805 -29.734 0.64 1 93.88 240 ILE A O 1
ATOM 1897 N N . LEU A 1 241 ? 4.09 -28.578 -0.21 1 92.5 241 LEU A N 1
ATOM 1898 C CA . LEU A 1 241 ? 4.934 -27.875 -1.179 1 92.5 241 LEU A CA 1
ATOM 1899 C C . LEU A 1 241 ? 6.051 -27.109 -0.477 1 92.5 241 LEU A C 1
ATOM 1901 O O . LEU A 1 241 ? 7.195 -27.109 -0.939 1 92.5 241 LEU A O 1
ATOM 1905 N N . HIS A 1 242 ? 5.754 -26.453 0.638 1 90.06 242 HIS A N 1
ATOM 1906 C CA . HIS A 1 242 ? 6.73 -25.656 1.369 1 90.06 242 HIS A CA 1
ATOM 1907 C C . HIS A 1 242 ? 7.762 -26.547 2.057 1 90.06 242 HIS A C 1
ATOM 1909 O O . HIS A 1 242 ? 8.945 -26.203 2.127 1 90.06 242 HIS A O 1
ATOM 1915 N N . ILE A 1 243 ? 7.301 -27.672 2.543 1 87.94 243 ILE A N 1
ATOM 1916 C CA . ILE A 1 243 ? 8.219 -28.625 3.16 1 87.94 243 ILE A CA 1
ATOM 1917 C C . ILE A 1 243 ? 9.195 -29.156 2.115 1 87.94 243 ILE A C 1
ATOM 1919 O O . ILE A 1 243 ? 10.406 -29.203 2.354 1 87.94 243 ILE A O 1
ATOM 1923 N N . ILE A 1 244 ? 8.711 -29.438 0.958 1 86 244 ILE A N 1
ATOM 1924 C CA . ILE A 1 244 ? 9.539 -29.969 -0.127 1 86 244 ILE A CA 1
ATOM 1925 C C . ILE A 1 244 ? 10.516 -28.906 -0.596 1 86 244 ILE A C 1
ATOM 1927 O O . ILE A 1 244 ? 11.688 -29.188 -0.864 1 86 244 ILE A O 1
ATOM 1931 N N . SER A 1 245 ? 10.07 -27.688 -0.656 1 83.81 245 SER A N 1
ATOM 1932 C CA . SER A 1 245 ? 10.883 -26.594 -1.153 1 83.81 245 SER A CA 1
ATOM 1933 C C . SER A 1 245 ? 12.039 -26.281 -0.204 1 83.81 245 SER A C 1
ATOM 1935 O O . SER A 1 245 ? 13.078 -25.766 -0.625 1 83.81 245 SER A O 1
ATOM 1937 N N . GLU A 1 246 ? 11.812 -26.5 1.088 1 75.12 246 GLU A N 1
ATOM 1938 C CA . GLU A 1 246 ? 12.875 -26.312 2.068 1 75.12 246 GLU A CA 1
ATOM 1939 C C . GLU A 1 246 ? 13.938 -27.406 1.947 1 75.12 246 GLU A C 1
ATOM 1941 O O . GLU A 1 246 ? 15.094 -27.188 2.303 1 75.12 246 GLU A O 1
ATOM 1946 N N . MET A 1 247 ? 13.531 -28.578 1.377 1 74.44 247 MET A N 1
ATOM 1947 C CA . MET A 1 247 ? 14.43 -29.719 1.278 1 74.44 247 MET A CA 1
ATOM 1948 C C . MET A 1 247 ? 15.141 -29.734 -0.071 1 74.44 247 MET A C 1
ATOM 1950 O O . MET A 1 247 ? 16.266 -30.219 -0.176 1 74.44 247 MET A O 1
ATOM 1954 N N . THR A 1 248 ? 14.414 -29.25 -1.12 1 74.81 248 THR A N 1
ATOM 1955 C CA . THR A 1 248 ? 14.953 -29.266 -2.477 1 74.81 248 THR A CA 1
ATOM 1956 C C . THR A 1 248 ? 14.445 -28.047 -3.262 1 74.81 248 THR A C 1
ATOM 1958 O O . THR A 1 248 ? 13.398 -27.5 -2.941 1 74.81 248 THR A O 1
ATOM 1961 N N . SER A 1 249 ? 15.297 -27.75 -4.203 1 76 249 SER A N 1
ATOM 1962 C CA . SER A 1 249 ? 14.883 -26.625 -5.039 1 76 249 SER A CA 1
ATOM 1963 C C . SER A 1 249 ? 13.672 -26.984 -5.891 1 76 249 SER A C 1
ATOM 1965 O O . SER A 1 249 ? 13.57 -28.109 -6.395 1 76 249 SER A O 1
ATOM 1967 N N . ILE A 1 250 ? 12.742 -26.172 -5.906 1 79.5 250 ILE A N 1
ATOM 1968 C CA . ILE A 1 250 ? 11.555 -26.375 -6.734 1 79.5 250 ILE A CA 1
ATOM 1969 C C . ILE A 1 250 ? 11.977 -26.562 -8.188 1 79.5 250 ILE A C 1
ATOM 1971 O O . ILE A 1 250 ? 11.391 -27.391 -8.906 1 79.5 250 ILE A O 1
ATOM 1975 N N . SER A 1 251 ? 12.969 -25.938 -8.594 1 77.94 251 SER A N 1
ATOM 1976 C CA . SER A 1 251 ? 13.461 -26.062 -9.961 1 77.94 251 SER A CA 1
ATOM 1977 C C . SER A 1 251 ? 13.938 -27.484 -10.242 1 77.94 251 SER A C 1
ATOM 1979 O O . SER A 1 251 ? 13.734 -28.016 -11.336 1 77.94 251 SER A O 1
ATOM 1981 N N . LEU A 1 252 ? 14.508 -28.031 -9.258 1 76.62 252 LEU A N 1
ATOM 1982 C CA . LEU A 1 252 ? 14.984 -29.391 -9.398 1 76.62 252 LEU A CA 1
ATOM 1983 C C . LEU A 1 252 ? 13.82 -30.375 -9.539 1 76.62 252 LEU A C 1
ATOM 1985 O O . LEU A 1 252 ? 13.875 -31.297 -10.352 1 76.62 252 LEU A O 1
ATOM 1989 N N . LEU A 1 253 ? 12.844 -30.062 -8.805 1 76.75 253 LEU A N 1
ATOM 1990 C CA . LEU A 1 253 ? 11.664 -30.922 -8.859 1 76.75 253 LEU A CA 1
ATOM 1991 C C . LEU A 1 253 ? 10.961 -30.797 -10.211 1 76.75 253 LEU A C 1
ATOM 1993 O O . LEU A 1 253 ? 10.5 -31.797 -10.766 1 76.75 253 LEU A O 1
ATOM 1997 N N . ILE A 1 254 ? 10.898 -29.641 -10.703 1 79.44 254 ILE A N 1
ATOM 1998 C CA . ILE A 1 254 ? 10.25 -29.391 -11.984 1 79.44 254 ILE A CA 1
ATOM 1999 C C . ILE A 1 254 ? 11.047 -30.062 -13.102 1 79.44 254 ILE A C 1
ATOM 2001 O O . ILE A 1 254 ? 10.469 -30.688 -13.992 1 79.44 254 ILE A O 1
ATOM 2005 N N . ASN A 1 255 ? 12.336 -30.031 -13.016 1 81.81 255 ASN A N 1
ATOM 2006 C CA . ASN A 1 255 ? 13.203 -30.578 -14.055 1 81.81 255 ASN A CA 1
ATOM 2007 C C . ASN A 1 255 ? 13.148 -32.094 -14.078 1 81.81 255 ASN A C 1
ATOM 2009 O O . ASN A 1 255 ? 13.414 -32.719 -15.109 1 81.81 255 ASN A O 1
ATOM 2013 N N . LYS A 1 256 ? 12.688 -32.688 -12.914 1 80.19 256 LYS A N 1
ATOM 2014 C CA . LYS A 1 256 ? 12.641 -34.125 -12.797 1 80.19 256 LYS A CA 1
ATOM 2015 C C . LYS A 1 256 ? 11.352 -34.688 -13.391 1 80.19 256 LYS A C 1
ATOM 2017 O O . LYS A 1 256 ? 11.242 -35.875 -13.641 1 80.19 256 LYS A O 1
ATOM 2022 N N . ASN A 1 257 ? 10.453 -33.781 -13.57 1 77.75 257 ASN A N 1
ATOM 2023 C CA . ASN A 1 257 ? 9.172 -34.188 -14.141 1 77.75 257 ASN A CA 1
ATOM 2024 C C . ASN A 1 257 ? 9 -33.656 -15.555 1 77.75 257 ASN A C 1
ATOM 2026 O O . ASN A 1 257 ? 8.969 -32.438 -15.758 1 77.75 257 ASN A O 1
ATOM 2030 N N . VAL A 1 258 ? 8.758 -34.5 -16.516 1 77.75 258 VAL A N 1
ATOM 2031 C CA . VAL A 1 258 ? 8.758 -34.156 -17.938 1 77.75 258 VAL A CA 1
ATOM 2032 C C . VAL A 1 258 ? 7.613 -33.188 -18.234 1 77.75 258 VAL A C 1
ATOM 2034 O O . VAL A 1 258 ? 7.785 -32.219 -18.984 1 77.75 258 VAL A O 1
ATOM 2037 N N . VAL A 1 259 ? 6.512 -33.469 -17.703 1 81.88 259 VAL A N 1
ATOM 2038 C CA . VAL A 1 259 ? 5.336 -32.656 -17.969 1 81.88 259 VAL A CA 1
ATOM 2039 C C . VAL A 1 259 ? 5.527 -31.266 -17.344 1 81.88 259 VAL A C 1
ATOM 2041 O O . VAL A 1 259 ? 5.316 -30.25 -18.016 1 81.88 259 VAL A O 1
ATOM 2044 N N . LEU A 1 260 ? 5.938 -31.125 -16.156 1 79.75 260 LEU A N 1
ATOM 2045 C CA . LEU A 1 260 ? 6.156 -29.859 -15.453 1 79.75 260 LEU A CA 1
ATOM 2046 C C . LEU A 1 260 ? 7.254 -29.047 -16.125 1 79.75 260 LEU A C 1
ATOM 2048 O O . LEU A 1 260 ? 7.156 -27.828 -16.219 1 79.75 260 LEU A O 1
ATOM 2052 N N . LYS A 1 261 ? 8.281 -29.797 -16.578 1 78.69 261 LYS A N 1
ATOM 2053 C CA . LYS A 1 261 ? 9.375 -29.141 -17.281 1 78.69 261 LYS A CA 1
ATOM 2054 C C . LYS A 1 261 ? 8.891 -28.516 -18.594 1 78.69 261 LYS A C 1
ATOM 2056 O O . LYS A 1 261 ? 9.25 -27.375 -18.906 1 78.69 261 LYS A O 1
ATOM 2061 N N . TYR A 1 262 ? 8.078 -29.312 -19.25 1 79.25 262 TYR A N 1
ATOM 2062 C CA . TYR A 1 262 ? 7.535 -28.812 -20.516 1 79.25 262 TYR A CA 1
ATOM 2063 C C . TYR A 1 262 ? 6.723 -27.547 -20.297 1 79.25 262 TYR A C 1
ATOM 2065 O O . TYR A 1 262 ? 6.926 -26.547 -20.984 1 79.25 262 TYR A O 1
ATOM 2073 N N . ILE A 1 263 ? 5.883 -27.531 -19.359 1 79.12 263 ILE A N 1
ATOM 2074 C CA . ILE A 1 263 ? 5.035 -26.375 -19.047 1 79.12 263 ILE A CA 1
ATOM 2075 C C . ILE A 1 263 ? 5.902 -25.203 -18.625 1 79.12 263 ILE A C 1
ATOM 2077 O O . ILE A 1 263 ? 5.645 -24.062 -19.016 1 79.12 263 ILE A O 1
ATOM 2081 N N . ASP A 1 264 ? 6.848 -25.469 -17.906 1 81.56 264 ASP A N 1
ATOM 2082 C CA . ASP A 1 264 ? 7.758 -24.453 -17.391 1 81.56 264 ASP A CA 1
ATOM 2083 C C . ASP A 1 264 ? 8.523 -23.781 -18.531 1 81.56 264 ASP A C 1
ATOM 2085 O O . ASP A 1 264 ? 8.836 -22.594 -18.469 1 81.56 264 ASP A O 1
ATOM 2089 N N . GLU A 1 265 ? 8.812 -24.516 -19.609 1 79.12 265 GLU A N 1
ATOM 2090 C CA . GLU A 1 265 ? 9.648 -24.047 -20.703 1 79.12 265 GLU A CA 1
ATOM 2091 C C . GLU A 1 265 ? 8.812 -23.328 -21.766 1 79.12 265 GLU A C 1
ATOM 2093 O O . GLU A 1 265 ? 9.344 -22.625 -22.609 1 79.12 265 GLU A O 1
ATOM 2098 N N . ILE A 1 266 ? 7.527 -23.531 -21.672 1 79.62 266 ILE A N 1
ATOM 2099 C CA . ILE A 1 266 ? 6.641 -22.938 -22.672 1 79.62 266 ILE A CA 1
ATOM 2100 C C . ILE A 1 266 ? 6.82 -21.422 -22.688 1 79.62 266 ILE A C 1
ATOM 2102 O O . ILE A 1 266 ? 6.703 -20.766 -21.656 1 79.62 266 ILE A O 1
ATOM 2106 N N . GLY A 1 267 ? 7.184 -20.844 -23.906 1 75.88 267 GLY A N 1
ATOM 2107 C CA . GLY A 1 267 ? 7.25 -19.406 -24.141 1 75.88 267 GLY A CA 1
ATOM 2108 C C . GLY A 1 267 ? 8.586 -18.812 -23.734 1 75.88 267 GLY A C 1
ATOM 2109 O O . GLY A 1 267 ? 8.828 -17.625 -23.969 1 75.88 267 GLY A O 1
ATOM 2110 N N . ARG A 1 268 ? 9.422 -19.641 -23.156 1 79.12 268 ARG A N 1
ATOM 2111 C CA . ARG A 1 268 ? 10.727 -19.141 -22.719 1 79.12 268 ARG A CA 1
ATOM 2112 C C . ARG A 1 268 ? 11.703 -19.078 -23.891 1 79.12 268 ARG A C 1
ATOM 2114 O O . ARG A 1 268 ? 11.492 -19.734 -24.922 1 79.12 268 ARG A O 1
ATOM 2121 N N . LEU A 1 269 ? 12.656 -18.203 -23.609 1 73.56 269 LEU A N 1
ATOM 2122 C CA . LEU A 1 269 ? 13.719 -18.141 -24.609 1 73.56 269 LEU A CA 1
ATOM 2123 C C . LEU A 1 269 ? 14.562 -19.422 -24.578 1 73.56 269 LEU A C 1
ATOM 2125 O O . LEU A 1 269 ? 14.828 -19.969 -23.516 1 73.56 269 LEU A O 1
ATOM 2129 N N . LYS A 1 270 ? 14.719 -20.031 -25.781 1 68.62 270 LYS A N 1
ATOM 2130 C CA . LYS A 1 270 ? 15.555 -21.219 -25.875 1 68.62 270 LYS A CA 1
ATOM 2131 C C . LYS A 1 270 ? 17.016 -20.891 -25.578 1 68.62 270 LYS A C 1
ATOM 2133 O O . LYS A 1 270 ? 17.531 -19.859 -26.016 1 68.62 270 LYS A O 1
ATOM 2138 N N . GLU A 1 271 ? 17.578 -21.484 -24.391 1 55.44 271 GLU A N 1
ATOM 2139 C CA . GLU A 1 271 ? 19 -21.328 -24.141 1 55.44 271 GLU A CA 1
ATOM 2140 C C . GLU A 1 271 ? 19.828 -21.844 -25.312 1 55.44 271 GLU A C 1
ATOM 2142 O O . GLU A 1 271 ? 19.422 -22.781 -26 1 55.44 271 GLU A O 1
ATOM 2147 N N . MET B 1 1 ? -14.938 8.523 20.594 1 90 1 MET B N 1
ATOM 2148 C CA . MET B 1 1 ? -13.633 9.07 20.953 1 90 1 MET B CA 1
ATOM 2149 C C . MET B 1 1 ? -12.766 8.016 21.641 1 90 1 MET B C 1
ATOM 2151 O O . MET B 1 1 ? -11.594 7.852 21.297 1 90 1 MET B O 1
ATOM 2155 N N . ILE B 1 2 ? -13.344 7.156 22.438 1 92.12 2 ILE B N 1
ATOM 2156 C CA . ILE B 1 2 ? -12.586 6.195 23.25 1 92.12 2 ILE B CA 1
ATOM 2157 C C . ILE B 1 2 ? -11.898 5.191 22.328 1 92.12 2 ILE B C 1
ATOM 2159 O O . ILE B 1 2 ? -10.734 4.844 22.547 1 92.12 2 ILE B O 1
ATOM 2163 N N . LEU B 1 3 ? -12.562 4.809 21.312 1 93.94 3 LEU B N 1
ATOM 2164 C CA . LEU B 1 3 ? -11.992 3.842 20.375 1 93.94 3 LEU B CA 1
ATOM 2165 C C . LEU B 1 3 ? -10.773 4.426 19.672 1 93.94 3 LEU B C 1
ATOM 2167 O O . LEU B 1 3 ? -9.773 3.73 19.469 1 93.94 3 LEU B O 1
ATOM 2171 N N . TYR B 1 4 ? -10.812 5.68 19.344 1 95.81 4 TYR B N 1
ATOM 2172 C CA . TYR B 1 4 ? -9.695 6.332 18.656 1 95.81 4 TYR B CA 1
ATOM 2173 C C . TYR B 1 4 ? -8.539 6.574 19.609 1 95.81 4 TYR B C 1
ATOM 2175 O O . TYR B 1 4 ? -7.371 6.492 19.219 1 95.81 4 TYR B O 1
ATOM 2183 N N . VAL B 1 5 ? -8.859 6.887 20.844 1 96.94 5 VAL B N 1
ATOM 2184 C CA . VAL B 1 5 ? -7.82 7.035 21.859 1 96.94 5 VAL B CA 1
ATOM 2185 C C . VAL B 1 5 ? -7.094 5.703 22.047 1 96.94 5 VAL B C 1
ATOM 2187 O O . VAL B 1 5 ? -5.859 5.66 22.062 1 96.94 5 VAL B O 1
ATOM 2190 N N . LEU B 1 6 ? -7.871 4.637 22.141 1 97.06 6 LEU B N 1
ATOM 2191 C CA . LEU B 1 6 ? -7.277 3.309 22.25 1 97.06 6 LEU B CA 1
ATOM 2192 C C . LEU B 1 6 ? -6.441 2.979 21.016 1 97.06 6 LEU B C 1
ATOM 2194 O O . LEU B 1 6 ? -5.359 2.391 21.141 1 97.06 6 LEU B O 1
ATOM 2198 N N . GLY B 1 7 ? -6.977 3.357 19.875 1 97.31 7 GLY B N 1
ATOM 2199 C CA . GLY B 1 7 ? -6.215 3.166 18.641 1 97.31 7 GLY B CA 1
ATOM 2200 C C . GLY B 1 7 ? -4.883 3.895 18.656 1 97.31 7 GLY B C 1
ATOM 2201 O O . GLY B 1 7 ? -3.865 3.344 18.234 1 97.31 7 GLY B O 1
ATOM 2202 N N . GLY B 1 8 ? -4.922 5.141 19.141 1 98.25 8 GLY B N 1
ATOM 2203 C CA . GLY B 1 8 ? -3.691 5.906 19.281 1 98.25 8 GLY B CA 1
ATOM 2204 C C . GLY B 1 8 ? -2.701 5.277 20.25 1 98.25 8 GLY B C 1
ATOM 2205 O O . GLY B 1 8 ? -1.495 5.27 19.984 1 98.25 8 GLY B O 1
ATOM 2206 N N . ILE B 1 9 ? -3.197 4.723 21.297 1 98.44 9 ILE B N 1
ATOM 2207 C CA . ILE B 1 9 ? -2.359 4.062 22.297 1 98.44 9 ILE B CA 1
ATOM 2208 C C . ILE B 1 9 ? -1.722 2.814 21.688 1 98.44 9 ILE B C 1
ATOM 2210 O O . ILE B 1 9 ? -0.525 2.572 21.875 1 98.44 9 ILE B O 1
ATOM 2214 N N . ILE B 1 10 ? -2.48 2.07 20.984 1 97.94 10 ILE B N 1
ATOM 2215 C CA . ILE B 1 10 ? -1.962 0.878 20.328 1 97.94 10 ILE B CA 1
ATOM 2216 C C . ILE B 1 10 ? -0.88 1.274 19.312 1 97.94 10 ILE B C 1
ATOM 2218 O O . ILE B 1 10 ? 0.197 0.674 19.297 1 97.94 10 ILE B O 1
ATOM 2222 N N . ALA B 1 11 ? -1.205 2.271 18.5 1 98.38 11 ALA B N 1
ATOM 2223 C CA . ALA B 1 11 ? -0.231 2.74 17.531 1 98.38 11 ALA B CA 1
ATOM 2224 C C . ALA B 1 11 ? 1.059 3.193 18.203 1 98.38 11 ALA B C 1
ATOM 2226 O O . ALA B 1 11 ? 2.154 2.961 17.688 1 98.38 11 ALA B O 1
ATOM 2227 N N . PHE B 1 12 ? 0.919 3.848 19.344 1 98.44 12 PHE B N 1
ATOM 2228 C CA . PHE B 1 12 ? 2.068 4.297 20.125 1 98.44 12 PHE B CA 1
ATOM 2229 C C . PHE B 1 12 ? 2.943 3.119 20.531 1 98.44 12 PHE B C 1
ATOM 2231 O O . PHE B 1 12 ? 4.152 3.123 20.297 1 98.44 12 PHE B O 1
ATOM 2238 N N . PHE B 1 13 ? 2.359 2.109 21.047 1 98.06 13 PHE B N 1
ATOM 2239 C CA . PHE B 1 13 ? 3.121 0.977 21.562 1 98.06 13 PHE B CA 1
ATOM 2240 C C . PHE B 1 13 ? 3.711 0.158 20.422 1 98.06 13 PHE B C 1
ATOM 2242 O O . PHE B 1 13 ? 4.836 -0.337 20.516 1 98.06 13 PHE B O 1
ATOM 2249 N N . VAL B 1 14 ? 2.951 -0.001 19.359 1 96.44 14 VAL B N 1
ATOM 2250 C CA . VAL B 1 14 ? 3.469 -0.701 18.188 1 96.44 14 VAL B CA 1
ATOM 2251 C C . VAL B 1 14 ? 4.664 0.058 17.609 1 96.44 14 VAL B C 1
ATOM 2253 O O . VAL B 1 14 ? 5.672 -0.548 17.234 1 96.44 14 VAL B O 1
ATOM 2256 N N . SER B 1 15 ? 4.492 1.354 17.562 1 97.25 15 SER B N 1
ATOM 2257 C CA . SER B 1 15 ? 5.559 2.189 17.031 1 97.25 15 SER B CA 1
ATOM 2258 C C . SER B 1 15 ? 6.809 2.125 17.906 1 97.25 15 SER B C 1
ATOM 2260 O O . SER B 1 15 ? 7.93 2.1 17.391 1 97.25 15 SER B O 1
ATOM 2262 N N . ILE B 1 16 ? 6.629 2.115 19.188 1 96.44 16 ILE B N 1
ATOM 2263 C CA . ILE B 1 16 ? 7.766 2 20.094 1 96.44 16 ILE B CA 1
ATOM 2264 C C . ILE B 1 16 ? 8.477 0.671 19.859 1 96.44 16 ILE B C 1
ATOM 2266 O O . ILE B 1 16 ? 9.711 0.621 19.812 1 96.44 16 ILE B O 1
ATOM 2270 N N . LEU B 1 17 ? 7.766 -0.347 19.719 1 92.88 17 LEU B N 1
ATOM 2271 C CA . LEU B 1 17 ? 8.297 -1.697 19.594 1 92.88 17 LEU B CA 1
ATOM 2272 C C . LEU B 1 17 ? 9.031 -1.864 18.266 1 92.88 17 LEU B C 1
ATOM 2274 O O . LEU B 1 17 ? 10.062 -2.535 18.188 1 92.88 17 LEU B O 1
ATOM 2278 N N . TRP B 1 18 ? 8.508 -1.258 17.188 1 93.75 18 TRP B N 1
ATOM 2279 C CA . TRP B 1 18 ? 9.023 -1.523 15.852 1 93.75 18 TRP B CA 1
ATOM 2280 C C . TRP B 1 18 ? 10.008 -0.441 15.43 1 93.75 18 TRP B C 1
ATOM 2282 O O . TRP B 1 18 ? 10.664 -0.565 14.391 1 93.75 18 TRP B O 1
ATOM 2292 N N . LYS B 1 19 ? 10.102 0.602 16.188 1 95.12 19 LYS B N 1
ATOM 2293 C CA . LYS B 1 19 ? 10.914 1.754 15.812 1 95.12 19 LYS B CA 1
ATOM 2294 C C . LYS B 1 19 ? 12.367 1.347 15.57 1 95.12 19 LYS B C 1
ATOM 2296 O O . LYS B 1 19 ? 12.945 1.679 14.539 1 95.12 19 LYS B O 1
ATOM 2301 N N . SER B 1 20 ? 12.945 0.618 16.5 1 91.81 20 SER B N 1
ATOM 2302 C CA . SER B 1 20 ? 14.344 0.204 16.375 1 91.81 20 SER B CA 1
ATOM 2303 C C . SER B 1 20 ? 14.555 -0.684 15.148 1 91.81 20 SER B C 1
ATOM 2305 O O . SER B 1 20 ? 15.578 -0.583 14.469 1 91.81 20 SER B O 1
ATOM 2307 N N . PHE B 1 21 ? 13.578 -1.508 14.891 1 87.62 21 PHE B N 1
ATOM 2308 C CA . PHE B 1 21 ? 13.664 -2.412 13.75 1 87.62 21 PHE B CA 1
ATOM 2309 C C . PHE B 1 21 ? 13.656 -1.635 12.438 1 87.62 21 PHE B C 1
ATOM 2311 O O . PHE B 1 21 ? 14.414 -1.949 11.516 1 87.62 21 PHE B O 1
ATOM 2318 N N . VAL B 1 22 ? 12.867 -0.635 12.383 1 93 22 VAL B N 1
ATOM 2319 C CA . VAL B 1 22 ? 12.75 0.15 11.156 1 93 22 VAL B CA 1
ATOM 2320 C C . VAL B 1 22 ? 14.016 0.973 10.945 1 93 22 VAL B C 1
ATOM 2322 O O . VAL B 1 22 ? 14.547 1.03 9.836 1 93 22 VAL B O 1
ATOM 2325 N N . ILE B 1 23 ? 14.477 1.565 12.031 1 93.38 23 ILE B N 1
ATOM 2326 C CA . ILE B 1 23 ? 15.688 2.373 11.938 1 93.38 23 ILE B CA 1
ATOM 2327 C C . ILE B 1 23 ? 16.859 1.495 11.5 1 93.38 23 ILE B C 1
ATOM 2329 O O . ILE B 1 23 ? 17.641 1.879 10.633 1 93.38 23 ILE B O 1
ATOM 2333 N N . GLU B 1 24 ? 16.984 0.391 12.078 1 88.88 24 GLU B N 1
ATOM 2334 C CA . GLU B 1 24 ? 18.047 -0.548 11.711 1 88.88 24 GLU B CA 1
ATOM 2335 C C . GLU B 1 24 ? 17.922 -0.986 10.258 1 88.88 24 GLU B C 1
ATOM 2337 O O . GLU B 1 24 ? 18.922 -1.103 9.547 1 88.88 24 GLU B O 1
ATOM 2342 N N . PHE B 1 25 ? 16.734 -1.239 9.883 1 88.94 25 PHE B N 1
ATOM 2343 C CA . PHE B 1 25 ? 16.469 -1.607 8.5 1 88.94 25 PHE B CA 1
ATOM 2344 C C . PHE B 1 25 ? 16.953 -0.518 7.547 1 88.94 25 PHE B C 1
ATOM 2346 O O . PHE B 1 25 ? 17.625 -0.803 6.559 1 88.94 25 PHE B O 1
ATOM 2353 N N . LEU B 1 26 ? 16.625 0.733 7.836 1 92.62 26 LEU B N 1
ATOM 2354 C CA . LEU B 1 26 ? 17 1.861 6.992 1 92.62 26 LEU B CA 1
ATOM 2355 C C . LEU B 1 26 ? 18.531 2.021 6.953 1 92.62 26 LEU B C 1
ATOM 2357 O O . LEU B 1 26 ? 19.094 2.264 5.891 1 92.62 26 LEU B O 1
ATOM 2361 N N . ASN B 1 27 ? 19.109 1.794 8.086 1 91 27 ASN B N 1
ATOM 2362 C CA . ASN B 1 27 ? 20.547 1.925 8.172 1 91 27 ASN B CA 1
ATOM 2363 C C . ASN B 1 27 ? 21.266 0.768 7.477 1 91 27 ASN B C 1
ATOM 2365 O O . ASN B 1 27 ? 22.203 0.982 6.703 1 91 27 ASN B O 1
ATOM 2369 N N . ASN B 1 28 ? 20.797 -0.394 7.688 1 85.81 28 ASN B N 1
ATOM 2370 C CA . ASN B 1 28 ? 21.453 -1.586 7.152 1 85.81 28 ASN B CA 1
ATOM 2371 C C . ASN B 1 28 ? 21.375 -1.632 5.629 1 85.81 28 ASN B C 1
ATOM 2373 O O . ASN B 1 28 ? 22.25 -2.205 4.977 1 85.81 28 ASN B O 1
ATOM 2377 N N . HIS B 1 29 ? 20.438 -1.012 5.082 1 87.38 29 HIS B N 1
ATOM 2378 C CA . HIS B 1 29 ? 20.266 -1.043 3.635 1 87.38 29 HIS B CA 1
ATOM 2379 C C . HIS B 1 29 ? 20.672 0.285 3.004 1 87.38 29 HIS B C 1
ATOM 2381 O O . HIS B 1 29 ? 20.344 0.555 1.847 1 87.38 29 HIS B O 1
ATOM 2387 N N . ASP B 1 30 ? 21.297 1.13 3.771 1 89.75 30 ASP B N 1
ATOM 2388 C CA . ASP B 1 30 ? 21.875 2.402 3.35 1 89.75 30 ASP B CA 1
ATOM 2389 C C . ASP B 1 30 ? 20.828 3.293 2.693 1 89.75 30 ASP B C 1
ATOM 2391 O O . ASP B 1 30 ? 21.078 3.908 1.657 1 89.75 30 ASP B O 1
ATOM 2395 N N . ILE B 1 31 ? 19.656 3.18 3.219 1 91.56 31 ILE B N 1
ATOM 2396 C CA . ILE B 1 31 ? 18.609 4.098 2.793 1 91.56 31 ILE B CA 1
ATOM 2397 C C . ILE B 1 31 ? 18.766 5.438 3.51 1 91.56 31 ILE B C 1
ATOM 2399 O O . ILE B 1 31 ? 18.219 5.645 4.59 1 91.56 31 ILE B O 1
ATOM 2403 N N . LYS B 1 32 ? 19.516 6.297 2.916 1 93.69 32 LYS B N 1
ATOM 2404 C CA . LYS B 1 32 ? 19.922 7.555 3.535 1 93.69 32 LYS B CA 1
ATOM 2405 C C . LYS B 1 32 ? 19.875 8.703 2.531 1 93.69 32 LYS B C 1
ATOM 2407 O O . LYS B 1 32 ? 19.844 8.477 1.32 1 93.69 32 LYS B O 1
ATOM 2412 N N . VAL B 1 33 ? 19.75 9.852 3.062 1 90.38 33 VAL B N 1
ATOM 2413 C CA . VAL B 1 33 ? 19.781 11.062 2.252 1 90.38 33 VAL B CA 1
ATOM 2414 C C . VAL B 1 33 ? 20.578 12.148 2.973 1 90.38 33 VAL B C 1
ATOM 2416 O O . VAL B 1 33 ? 20.797 12.07 4.184 1 90.38 33 VAL B O 1
ATOM 2419 N N . VAL B 1 34 ? 21.141 13.062 2.229 1 89.94 34 VAL B N 1
ATOM 2420 C CA . VAL B 1 34 ? 21.797 14.234 2.805 1 89.94 34 VAL B CA 1
ATOM 2421 C C . VAL B 1 34 ? 20.766 15.305 3.125 1 89.94 34 VAL B C 1
ATOM 2423 O O . VAL B 1 34 ? 20.047 15.773 2.234 1 89.94 34 VAL B O 1
ATOM 2426 N N . ASN B 1 35 ? 20.641 15.648 4.328 1 86.19 35 ASN B N 1
ATOM 2427 C CA . ASN B 1 35 ? 19.609 16.594 4.738 1 86.19 35 ASN B CA 1
ATOM 2428 C C . ASN B 1 35 ? 20.078 18.047 4.527 1 86.19 35 ASN B C 1
ATOM 2430 O O . ASN B 1 35 ? 21.125 18.281 3.934 1 86.19 35 ASN B O 1
ATOM 2434 N N . TYR B 1 36 ? 19.219 18.953 4.863 1 79.25 36 TYR B N 1
ATOM 2435 C CA . TYR B 1 36 ? 19.438 20.375 4.637 1 79.25 36 TYR B CA 1
ATOM 2436 C C . TYR B 1 36 ? 20.703 20.859 5.344 1 79.25 36 TYR B C 1
ATOM 2438 O O . TYR B 1 36 ? 21.344 21.812 4.906 1 79.25 36 TYR B O 1
ATOM 2446 N N . ASN B 1 37 ? 21.172 20.125 6.355 1 84.5 37 ASN B N 1
ATOM 2447 C CA . ASN B 1 37 ? 22.391 20.438 7.102 1 84.5 37 ASN B CA 1
ATOM 2448 C C . ASN B 1 37 ? 23.578 19.641 6.598 1 84.5 37 ASN B C 1
ATOM 2450 O O . ASN B 1 37 ? 24.594 19.531 7.285 1 84.5 37 ASN B O 1
ATOM 2454 N N . LYS B 1 38 ? 23.312 18.922 5.477 1 88 38 LYS B N 1
ATOM 2455 C CA . LYS B 1 38 ? 24.375 18.188 4.789 1 88 38 LYS B CA 1
ATOM 2456 C C . LYS B 1 38 ? 24.797 16.969 5.594 1 88 38 LYS B C 1
ATOM 2458 O O . LYS B 1 38 ? 25.953 16.547 5.512 1 88 38 LYS B O 1
ATOM 2463 N N . LYS B 1 39 ? 23.922 16.562 6.426 1 91.06 39 LYS B N 1
ATOM 2464 C CA . LYS B 1 39 ? 24.141 15.312 7.164 1 91.06 39 LYS B CA 1
ATOM 2465 C C . LYS B 1 39 ? 23.438 14.148 6.492 1 91.06 39 LYS B C 1
ATOM 2467 O O . LYS B 1 39 ? 22.297 14.281 6.039 1 91.06 39 LYS B O 1
ATOM 2472 N N . GLU B 1 40 ? 24.188 13.102 6.426 1 94 40 GLU B N 1
ATOM 2473 C CA . GLU B 1 40 ? 23.562 11.891 5.902 1 94 40 GLU B CA 1
ATOM 2474 C C . GLU B 1 40 ? 22.75 11.172 6.98 1 94 40 GLU B C 1
ATOM 2476 O O . GLU B 1 40 ? 23.312 10.742 7.992 1 94 40 GLU B O 1
ATOM 2481 N N . ILE B 1 41 ? 21.516 11.078 6.82 1 95.12 41 ILE B N 1
ATOM 2482 C CA . ILE B 1 41 ? 20.656 10.453 7.824 1 95.12 41 ILE B CA 1
ATOM 2483 C C . ILE B 1 41 ? 19.672 9.508 7.145 1 95.12 41 ILE B C 1
ATOM 2485 O O . ILE B 1 41 ? 19.359 9.656 5.957 1 95.12 41 ILE B O 1
ATOM 2489 N N . PRO B 1 42 ? 19.203 8.523 7.895 1 96 42 PRO B N 1
ATOM 2490 C CA . PRO B 1 42 ? 18.203 7.617 7.32 1 96 42 PRO B CA 1
ATOM 2491 C C . PRO B 1 42 ? 16.906 8.32 6.957 1 96 42 PRO B C 1
ATOM 2493 O O . PRO B 1 42 ? 16.469 9.234 7.664 1 96 42 PRO B O 1
ATOM 2496 N N . ILE B 1 43 ? 16.297 7.945 5.879 1 95.94 43 ILE B N 1
ATOM 2497 C CA . ILE B 1 43 ? 15.031 8.5 5.418 1 95.94 43 ILE B CA 1
ATOM 2498 C C . ILE B 1 43 ? 13.984 7.387 5.336 1 95.94 43 ILE B C 1
ATOM 2500 O O . ILE B 1 43 ? 14.305 6.246 4.996 1 95.94 43 ILE B O 1
ATOM 2504 N N . GLY B 1 44 ? 12.758 7.695 5.664 1 96.31 44 GLY B N 1
ATOM 2505 C CA . GLY B 1 44 ? 11.672 6.746 5.5 1 96.31 44 GLY B CA 1
ATOM 2506 C C . GLY B 1 44 ? 11.156 6.195 6.812 1 96.31 44 GLY B C 1
ATOM 2507 O O . GLY B 1 44 ? 10.523 5.133 6.844 1 96.31 44 GLY B O 1
ATOM 2508 N N . ILE B 1 45 ? 11.406 6.895 7.867 1 97.19 45 ILE B N 1
ATOM 2509 C CA . ILE B 1 45 ? 10.93 6.434 9.164 1 97.19 45 ILE B CA 1
ATOM 2510 C C . ILE B 1 45 ? 9.398 6.418 9.18 1 97.19 45 ILE B C 1
ATOM 2512 O O . ILE B 1 45 ? 8.789 5.785 10.039 1 97.19 45 ILE B O 1
ATOM 2516 N N . GLY B 1 46 ? 8.805 7.055 8.18 1 97.69 46 GLY B N 1
ATOM 2517 C CA . GLY B 1 46 ? 7.355 7.082 8.016 1 97.69 46 GLY B CA 1
ATOM 2518 C C . GLY B 1 46 ? 6.754 5.703 7.82 1 97.69 46 GLY B C 1
ATOM 2519 O O . GLY B 1 46 ? 5.539 5.523 7.961 1 97.69 46 GLY B O 1
ATOM 2520 N N . ILE B 1 47 ? 7.531 4.695 7.457 1 96.94 47 ILE B N 1
ATOM 2521 C CA . ILE B 1 47 ? 7.082 3.311 7.359 1 96.94 47 ILE B CA 1
ATOM 2522 C C . ILE B 1 47 ? 6.398 2.895 8.656 1 96.94 47 ILE B C 1
ATOM 2524 O O . ILE B 1 47 ? 5.422 2.143 8.641 1 96.94 47 ILE B O 1
ATOM 2528 N N . LEU B 1 48 ? 6.887 3.432 9.734 1 97 48 LEU B N 1
ATOM 2529 C CA . LEU B 1 48 ? 6.363 3.1 11.055 1 97 48 LEU B CA 1
ATOM 2530 C C . LEU B 1 48 ? 4.93 3.588 11.203 1 97 48 LEU B C 1
ATOM 2532 O O . LEU B 1 48 ? 4.121 2.947 11.883 1 97 48 LEU B O 1
ATOM 2536 N N . LEU B 1 49 ? 4.625 4.742 10.617 1 98.25 49 LEU B N 1
ATOM 2537 C CA . LEU B 1 49 ? 3.264 5.27 10.656 1 98.25 49 LEU B CA 1
ATOM 2538 C C . LEU B 1 49 ? 2.295 4.316 9.961 1 98.25 49 LEU B C 1
ATOM 2540 O O . LEU B 1 49 ? 1.183 4.094 10.453 1 98.25 49 LEU B O 1
ATOM 2544 N N . LEU B 1 50 ? 2.736 3.773 8.867 1 97.5 50 LEU B N 1
ATOM 2545 C CA . LEU B 1 50 ? 1.908 2.828 8.125 1 97.5 50 LEU B CA 1
ATOM 2546 C C . LEU B 1 50 ? 1.681 1.555 8.93 1 97.5 50 LEU B C 1
ATOM 2548 O O . LEU B 1 50 ? 0.537 1.146 9.141 1 97.5 50 LEU B O 1
ATOM 2552 N N . LEU B 1 51 ? 2.75 0.96 9.43 1 96.44 51 LEU B N 1
ATOM 2553 C CA . LEU B 1 51 ? 2.684 -0.314 10.141 1 96.44 51 LEU B CA 1
ATOM 2554 C C . LEU B 1 51 ? 1.831 -0.193 11.398 1 96.44 51 LEU B C 1
ATOM 2556 O O . LEU B 1 51 ? 0.951 -1.022 11.641 1 96.44 51 LEU B O 1
ATOM 2560 N N . SER B 1 52 ? 2.062 0.855 12.156 1 97.56 52 SER B N 1
ATOM 2561 C CA . SER B 1 52 ? 1.333 1.03 13.406 1 97.56 52 SER B CA 1
ATOM 2562 C C . SER B 1 52 ? -0.139 1.338 13.148 1 97.56 52 SER B C 1
ATOM 2564 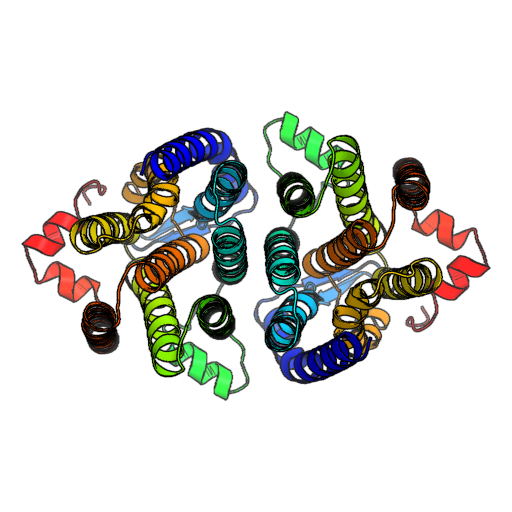O O . SER B 1 52 ? -1.009 0.916 13.914 1 97.56 52 SER B O 1
ATOM 2566 N N . SER B 1 53 ? -0.38 2.098 12.086 1 97.19 53 SER B N 1
ATOM 2567 C CA . SER B 1 53 ? -1.763 2.424 11.75 1 97.19 53 SER B CA 1
ATOM 2568 C C . SER B 1 53 ? -2.537 1.179 11.328 1 97.19 53 SER B C 1
ATOM 2570 O O . SER B 1 53 ? -3.721 1.043 11.648 1 97.19 53 SER B O 1
ATOM 2572 N N . VAL B 1 54 ? -1.898 0.307 10.609 1 96.06 54 VAL B N 1
ATOM 2573 C CA . VAL B 1 54 ? -2.559 -0.917 10.164 1 96.06 54 VAL B CA 1
ATOM 2574 C C . VAL B 1 54 ? -2.912 -1.778 11.375 1 96.06 54 VAL B C 1
ATOM 2576 O O . VAL B 1 54 ? -4.043 -2.254 11.5 1 96.06 54 VAL B O 1
ATOM 2579 N N . VAL B 1 55 ? -2.008 -1.923 12.281 1 95.81 55 VAL B N 1
ATOM 2580 C CA . VAL B 1 55 ? -2.254 -2.727 13.477 1 95.81 55 VAL B CA 1
ATOM 2581 C C . VAL B 1 55 ? -3.361 -2.088 14.312 1 95.81 55 VAL B C 1
ATOM 2583 O O . VAL B 1 55 ? -4.309 -2.764 14.719 1 95.81 55 VAL B O 1
ATOM 2586 N N . SER B 1 56 ? -3.223 -0.786 14.5 1 96.75 56 SER B N 1
ATOM 2587 C CA . SER B 1 56 ? -4.191 -0.057 15.312 1 96.75 56 SER B CA 1
ATOM 2588 C C . SER B 1 56 ? -5.586 -0.12 14.703 1 96.75 56 SER B C 1
ATOM 2590 O O . SER B 1 56 ? -6.562 -0.417 15.391 1 96.75 56 SER B O 1
ATOM 2592 N N . SER B 1 57 ? -5.707 0.162 13.422 1 93.94 57 SER B N 1
ATOM 2593 C CA . SER B 1 57 ? -6.996 0.159 12.742 1 93.94 57 SER B CA 1
ATOM 2594 C C . SER B 1 57 ? -7.609 -1.237 12.727 1 93.94 57 SER B C 1
ATOM 2596 O O . SER B 1 57 ? -8.836 -1.384 12.773 1 93.94 57 SER B O 1
ATOM 2598 N N . SER B 1 58 ? -6.793 -2.275 12.625 1 87.25 58 SER B N 1
ATOM 2599 C CA . SER B 1 58 ? -7.281 -3.65 12.664 1 87.25 58 SER B CA 1
ATOM 2600 C C . SER B 1 58 ? -7.957 -3.965 13.992 1 87.25 58 SER B C 1
ATOM 2602 O O . SER B 1 58 ? -8.914 -4.742 14.039 1 87.25 58 SER B O 1
ATOM 2604 N N . PHE B 1 59 ? -7.43 -3.359 15 1 88.88 59 PHE B N 1
ATOM 2605 C CA . PHE B 1 59 ? -8.062 -3.518 16.312 1 88.88 59 PHE B CA 1
ATOM 2606 C C . PHE B 1 59 ? -9.398 -2.787 16.359 1 88.88 59 PHE B C 1
ATOM 2608 O O . PHE B 1 59 ? -10.383 -3.326 16.859 1 88.88 59 PHE B O 1
ATOM 2615 N N . ILE B 1 60 ? -9.477 -1.621 15.852 1 91 60 ILE B N 1
ATOM 2616 C CA . ILE B 1 60 ? -10.672 -0.792 15.891 1 91 60 ILE B CA 1
ATOM 2617 C C . ILE B 1 60 ? -11.789 -1.461 15.094 1 91 60 ILE B C 1
ATOM 2619 O O . ILE B 1 60 ? -12.961 -1.409 15.484 1 91 60 ILE B O 1
ATOM 2623 N N . VAL B 1 61 ? -11.422 -2.074 14.008 1 87.31 61 VAL B N 1
ATOM 2624 C CA . VAL B 1 61 ? -12.383 -2.715 13.117 1 87.31 61 VAL B CA 1
ATOM 2625 C C . VAL B 1 61 ? -13.188 -3.76 13.891 1 87.31 61 VAL B C 1
ATOM 2627 O O . VAL B 1 61 ? -14.367 -3.963 13.625 1 87.31 61 VAL B O 1
ATOM 2630 N N . PHE B 1 62 ? -12.609 -4.324 14.953 1 82.75 62 PHE B N 1
ATOM 2631 C CA . PHE B 1 62 ? -13.266 -5.367 15.742 1 82.75 62 PHE B CA 1
ATOM 2632 C C . PHE B 1 62 ? -14.344 -4.773 16.641 1 82.75 62 PHE B C 1
ATOM 2634 O O . PHE B 1 62 ? -15.273 -5.473 17.047 1 82.75 62 PHE B O 1
ATOM 2641 N N . PHE B 1 63 ? -14.281 -3.5 16.844 1 88 63 PHE B N 1
ATOM 2642 C CA . PHE B 1 63 ? -15.164 -2.93 17.859 1 88 63 PHE B CA 1
ATOM 2643 C C . PHE B 1 63 ? -16.094 -1.885 17.25 1 88 63 PHE B C 1
ATOM 2645 O O . PHE B 1 63 ? -17.031 -1.415 17.891 1 88 63 PHE B O 1
ATOM 2652 N N . THR B 1 64 ? -15.859 -1.63 16.016 1 88.56 64 THR B N 1
ATOM 2653 C CA . THR B 1 64 ? -16.625 -0.556 15.391 1 88.56 64 THR B CA 1
ATOM 2654 C C . THR B 1 64 ? -17.859 -1.112 14.688 1 88.56 64 THR B C 1
ATOM 2656 O O . THR B 1 64 ? -17.875 -2.271 14.273 1 88.56 64 THR B O 1
ATOM 2659 N N . ASP B 1 65 ? -18.844 -0.247 14.539 1 86.75 65 ASP B N 1
ATOM 2660 C CA . ASP B 1 65 ? -20.062 -0.602 13.82 1 86.75 65 ASP B CA 1
ATOM 2661 C C . ASP B 1 65 ? -19.953 -0.239 12.336 1 86.75 65 ASP B C 1
ATOM 2663 O O . ASP B 1 65 ? -20.828 -0.573 11.539 1 86.75 65 ASP B O 1
ATOM 2667 N N . GLN B 1 66 ? -18.812 0.396 11.938 1 88.81 66 GLN B N 1
ATOM 2668 C CA . GLN B 1 66 ? -18.594 0.81 10.555 1 88.81 66 GLN B CA 1
ATOM 2669 C C . GLN B 1 66 ? -17.25 0.316 10.039 1 88.81 66 GLN B C 1
ATOM 2671 O O . GLN B 1 66 ? -16.391 1.118 9.664 1 88.81 66 GLN B O 1
ATOM 2676 N N . PRO B 1 67 ? -17.156 -0.948 9.875 1 90.56 67 PRO B N 1
ATOM 2677 C CA . PRO B 1 67 ? -15.859 -1.496 9.508 1 90.56 67 PRO B CA 1
ATOM 2678 C C . PRO B 1 67 ? -15.406 -1.07 8.117 1 90.56 67 PRO B C 1
ATOM 2680 O O . PRO B 1 67 ? -14.211 -0.966 7.848 1 90.56 67 PRO B O 1
ATOM 2683 N N . MET B 1 68 ? -16.375 -0.753 7.238 1 91.5 68 MET B N 1
ATOM 2684 C CA . MET B 1 68 ? -16.047 -0.411 5.859 1 91.5 68 MET B CA 1
ATOM 2685 C C . MET B 1 68 ? -15.148 0.823 5.805 1 91.5 68 MET B C 1
ATOM 2687 O O . MET B 1 68 ? -14.195 0.872 5.02 1 91.5 68 MET B O 1
ATOM 2691 N N . MET B 1 69 ? -15.414 1.78 6.586 1 93.75 69 MET B N 1
ATOM 2692 C CA . MET B 1 69 ? -14.656 3.031 6.598 1 93.75 69 MET B CA 1
ATOM 2693 C C . MET B 1 69 ? -13.18 2.77 6.844 1 93.75 69 MET B C 1
ATOM 2695 O O . MET B 1 69 ? -12.32 3.375 6.199 1 93.75 69 MET B O 1
ATOM 2699 N N . TYR B 1 70 ? -12.906 1.791 7.652 1 94.62 70 TYR B N 1
ATOM 2700 C CA . TYR B 1 70 ? -11.523 1.528 8.023 1 94.62 70 TYR B CA 1
ATOM 2701 C C . TYR B 1 70 ? -10.797 0.762 6.922 1 94.62 70 TYR B C 1
ATOM 2703 O O . TYR B 1 70 ? -9.602 0.95 6.711 1 94.62 70 TYR B O 1
ATOM 2711 N N . TYR B 1 71 ? -11.531 -0.077 6.211 1 94.12 71 TYR B N 1
ATOM 2712 C CA . TYR B 1 71 ? -10.914 -0.754 5.078 1 94.12 71 TYR B CA 1
ATOM 2713 C C . TYR B 1 71 ? -10.609 0.23 3.953 1 94.12 71 TYR B C 1
ATOM 2715 O O . TYR B 1 71 ? -9.57 0.123 3.289 1 94.12 71 TYR B O 1
ATOM 2723 N N . VAL B 1 72 ? -11.516 1.21 3.789 1 95.81 72 VAL B N 1
ATOM 2724 C CA . VAL B 1 72 ? -11.281 2.266 2.809 1 95.81 72 VAL B CA 1
ATOM 2725 C C . VAL B 1 72 ? -10.07 3.098 3.221 1 95.81 72 VAL B C 1
ATOM 2727 O O . VAL B 1 72 ? -9.195 3.381 2.396 1 95.81 72 VAL B O 1
ATOM 2730 N N . TYR B 1 73 ? -10.008 3.432 4.469 1 97 73 TYR B N 1
ATOM 2731 C CA . TYR B 1 73 ? -8.898 4.207 5.016 1 97 73 TYR B CA 1
ATOM 2732 C C . TYR B 1 73 ? -7.574 3.475 4.836 1 97 73 TYR B C 1
ATOM 2734 O O . TYR B 1 73 ? -6.594 4.059 4.371 1 97 73 TYR B O 1
ATOM 2742 N N . LEU B 1 74 ? -7.605 2.182 5.145 1 97 74 LEU B N 1
ATOM 2743 C CA . LEU B 1 74 ? -6.375 1.399 5.102 1 97 74 LEU B CA 1
ATOM 2744 C C . LEU B 1 74 ? -5.926 1.168 3.664 1 97 74 LEU B C 1
ATOM 2746 O O . LEU B 1 74 ? -4.727 1.11 3.385 1 97 74 LEU B O 1
ATOM 2750 N N . PHE B 1 75 ? -6.871 1.044 2.77 1 96.56 75 PHE B N 1
ATOM 2751 C CA . PHE B 1 75 ? -6.52 0.954 1.358 1 96.56 75 PHE B CA 1
ATOM 2752 C C . PHE B 1 75 ? -5.75 2.193 0.913 1 96.56 75 PHE B C 1
ATOM 2754 O O . PHE B 1 75 ? -4.629 2.088 0.412 1 96.56 75 PHE B O 1
ATOM 2761 N N . GLY B 1 76 ? -6.363 3.34 1.142 1 97.75 76 GLY B N 1
ATOM 2762 C CA . GLY B 1 76 ? -5.707 4.574 0.744 1 97.75 76 GLY B CA 1
ATOM 2763 C C . GLY B 1 76 ? -4.355 4.773 1.405 1 97.75 76 GLY B C 1
ATOM 2764 O O . GLY B 1 76 ? -3.395 5.195 0.756 1 97.75 76 GLY B O 1
ATOM 2765 N N . LEU B 1 77 ? -4.301 4.438 2.684 1 98.12 77 LEU B N 1
ATOM 2766 C CA . LEU B 1 77 ? -3.082 4.582 3.467 1 98.12 77 LEU B CA 1
ATOM 2767 C C . LEU B 1 77 ? -1.961 3.721 2.893 1 98.12 77 LEU B C 1
ATOM 2769 O O . LEU B 1 77 ? -0.831 4.188 2.738 1 98.12 77 LEU B O 1
ATOM 2773 N N . SER B 1 78 ? -2.275 2.504 2.541 1 97.75 78 SER B N 1
ATOM 2774 C CA . SER B 1 78 ? -1.288 1.561 2.027 1 97.75 78 SER B CA 1
ATOM 2775 C C . SER B 1 78 ? -0.854 1.931 0.613 1 97.75 78 SER B C 1
ATOM 2777 O O . SER B 1 78 ? 0.325 1.818 0.27 1 97.75 78 SER B O 1
ATOM 2779 N N . PHE B 1 79 ? -1.825 2.361 -0.171 1 97.94 79 PHE B N 1
ATOM 2780 C CA . PHE B 1 79 ? -1.531 2.678 -1.563 1 97.94 79 PHE B CA 1
ATOM 2781 C C . PHE B 1 79 ? -0.682 3.939 -1.664 1 97.94 79 PHE B C 1
ATOM 2783 O O . PHE B 1 79 ? 0.268 3.994 -2.447 1 97.94 79 PHE B O 1
ATOM 2790 N N . ILE B 1 80 ? -0.998 4.918 -0.848 1 97.69 80 ILE B N 1
ATOM 2791 C CA . ILE B 1 80 ? -0.195 6.137 -0.859 1 97.69 80 ILE B CA 1
ATOM 2792 C C . ILE B 1 80 ? 1.16 5.867 -0.21 1 97.69 80 ILE B C 1
ATOM 2794 O O . ILE B 1 80 ? 2.166 6.477 -0.583 1 97.69 80 ILE B O 1
ATOM 2798 N N . GLY B 1 81 ? 1.16 5.008 0.849 1 97.25 81 GLY B N 1
ATOM 2799 C CA . GLY B 1 81 ? 2.426 4.562 1.412 1 97.25 81 GLY B CA 1
ATOM 2800 C C . GLY B 1 81 ? 3.332 3.9 0.393 1 97.25 81 GLY B C 1
ATOM 2801 O O . GLY B 1 81 ? 4.543 4.133 0.387 1 97.25 81 GLY B O 1
ATOM 2802 N N . PHE B 1 82 ? 2.727 3.125 -0.482 1 96.5 82 PHE B N 1
ATOM 2803 C CA . PHE B 1 82 ? 3.441 2.48 -1.578 1 96.5 82 PHE B CA 1
ATOM 2804 C C . PHE B 1 82 ? 4.098 3.518 -2.482 1 96.5 82 PHE B C 1
ATOM 2806 O O . PHE B 1 82 ? 5.277 3.396 -2.818 1 96.5 82 PHE B O 1
ATOM 2813 N N . ALA B 1 83 ? 3.363 4.52 -2.826 1 95.06 83 ALA B N 1
ATOM 2814 C CA . ALA B 1 83 ? 3.902 5.582 -3.668 1 95.06 83 ALA B CA 1
ATOM 2815 C C . ALA B 1 83 ? 5.035 6.32 -2.959 1 95.06 83 ALA B C 1
ATOM 2817 O O . ALA B 1 83 ? 6.051 6.648 -3.576 1 95.06 83 ALA B O 1
ATOM 2818 N N . GLY B 1 84 ? 4.852 6.559 -1.713 1 94.88 84 GLY B N 1
ATOM 2819 C CA . GLY B 1 84 ? 5.828 7.305 -0.936 1 94.88 84 GLY B CA 1
ATOM 2820 C C . GLY B 1 84 ? 7.145 6.574 -0.773 1 94.88 84 GLY B C 1
ATOM 2821 O O . GLY B 1 84 ? 8.219 7.168 -0.909 1 94.88 84 GLY B O 1
ATOM 2822 N N . ILE B 1 85 ? 7.078 5.293 -0.47 1 93.31 85 ILE B N 1
ATOM 2823 C CA . ILE B 1 85 ? 8.305 4.535 -0.25 1 93.31 85 ILE B CA 1
ATOM 2824 C C . ILE B 1 85 ? 9.07 4.402 -1.564 1 93.31 85 ILE B C 1
ATOM 2826 O O . ILE B 1 85 ? 10.305 4.398 -1.574 1 93.31 85 ILE B O 1
ATOM 2830 N N . LEU B 1 86 ? 8.344 4.23 -2.609 1 91.62 86 LEU B N 1
ATOM 2831 C CA . LEU B 1 86 ? 8.969 4.191 -3.928 1 91.62 86 LEU B CA 1
ATOM 2832 C C . LEU B 1 86 ? 9.75 5.473 -4.195 1 91.62 86 LEU B C 1
ATOM 2834 O O . LEU B 1 86 ? 10.883 5.426 -4.68 1 91.62 86 LEU B O 1
ATOM 2838 N N . ASP B 1 87 ? 9.211 6.551 -3.855 1 90.19 87 ASP B N 1
ATOM 2839 C CA . ASP B 1 87 ? 9.852 7.852 -4.043 1 90.19 87 ASP B CA 1
ATOM 2840 C C . ASP B 1 87 ? 11.086 7.988 -3.162 1 90.19 87 ASP B C 1
ATOM 2842 O O . ASP B 1 87 ? 12.109 8.523 -3.596 1 90.19 87 ASP B O 1
ATOM 2846 N N . ASP B 1 88 ? 11.023 7.551 -1.995 1 91.81 88 ASP B N 1
ATOM 2847 C CA . ASP B 1 88 ? 12.141 7.637 -1.062 1 91.81 88 ASP B CA 1
ATOM 2848 C C . ASP B 1 88 ? 13.328 6.82 -1.553 1 91.81 88 ASP B C 1
ATOM 2850 O O . ASP B 1 88 ? 14.484 7.188 -1.317 1 91.81 88 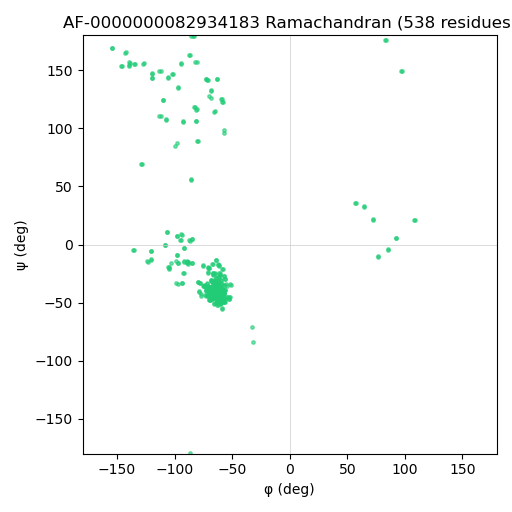ASP B O 1
ATOM 2854 N N . LEU B 1 89 ? 13.039 5.742 -2.203 1 89.62 89 LEU B N 1
ATOM 2855 C CA . LEU B 1 89 ? 14.094 4.785 -2.512 1 89.62 89 LEU B CA 1
ATOM 2856 C C . LEU B 1 89 ? 14.695 5.062 -3.885 1 89.62 89 LEU B C 1
ATOM 2858 O O . LEU B 1 89 ? 15.805 4.625 -4.18 1 89.62 89 LEU B O 1
ATOM 2862 N N . VAL B 1 90 ? 13.883 5.691 -4.684 1 84.38 90 VAL B N 1
ATOM 2863 C CA . VAL B 1 90 ? 14.391 5.965 -6.023 1 84.38 90 VAL B CA 1
ATOM 2864 C C . VAL B 1 90 ? 15.031 7.348 -6.062 1 84.38 90 VAL B C 1
ATOM 2866 O O . VAL B 1 90 ? 14.5 8.305 -5.492 1 84.38 90 VAL B O 1
ATOM 2869 N N . GLU B 1 91 ? 16.344 7.469 -6.113 1 62.94 91 GLU B N 1
ATOM 2870 C CA . GLU B 1 91 ? 17.094 8.719 -6.105 1 62.94 91 GLU B CA 1
ATOM 2871 C C . GLU B 1 91 ? 16.656 9.625 -7.25 1 62.94 91 GLU B C 1
ATOM 2873 O O . GLU B 1 91 ? 16.578 9.195 -8.398 1 62.94 91 GLU B O 1
ATOM 2878 N N . GLU B 1 92 ? 15.812 10.539 -6.941 1 61.03 92 GLU B N 1
ATOM 2879 C CA . GLU B 1 92 ? 15.609 11.445 -8.062 1 61.03 92 GLU B CA 1
ATOM 2880 C C . GLU B 1 92 ? 16.453 12.703 -7.918 1 61.03 92 GLU B C 1
ATOM 2882 O O . GLU B 1 92 ? 16.422 13.359 -6.875 1 61.03 92 GLU B O 1
ATOM 2887 N N . ASP B 1 93 ? 17.734 12.664 -8.414 1 52.22 93 ASP B N 1
ATOM 2888 C CA . ASP B 1 93 ? 18.578 13.852 -8.328 1 52.22 93 ASP B CA 1
ATOM 2889 C C . ASP B 1 93 ? 17.734 15.125 -8.43 1 52.22 93 ASP B C 1
ATOM 2891 O O . ASP B 1 93 ? 17.906 16.047 -7.629 1 52.22 93 ASP B O 1
ATOM 2895 N N . LYS B 1 94 ? 17.422 15.555 -9.727 1 51.16 94 LYS B N 1
ATOM 2896 C CA . LYS B 1 94 ? 17.359 16.953 -10.141 1 51.16 94 LYS B CA 1
ATOM 2897 C C . LYS B 1 94 ? 15.922 17.453 -10.148 1 51.16 94 LYS B C 1
ATOM 2899 O O . LYS B 1 94 ? 15.672 18.641 -10.422 1 51.16 94 LYS B O 1
ATOM 2904 N N . ILE B 1 95 ? 14.742 16.641 -10.086 1 48.78 95 ILE B N 1
ATOM 2905 C CA . ILE B 1 95 ? 13.477 17.234 -10.5 1 48.78 95 ILE B CA 1
ATOM 2906 C C . ILE B 1 95 ? 12.562 17.406 -9.289 1 48.78 95 ILE B C 1
ATOM 2908 O O . ILE B 1 95 ? 12.289 16.438 -8.57 1 48.78 95 ILE B O 1
ATOM 2912 N N . LYS B 1 96 ? 12.297 18.719 -8.836 1 51.03 96 LYS B N 1
ATOM 2913 C CA . LYS B 1 96 ? 11.445 19.031 -7.688 1 51.03 96 LYS B CA 1
ATOM 2914 C C . LYS B 1 96 ? 10.102 19.578 -8.133 1 51.03 96 LYS B C 1
ATOM 2916 O O . LYS B 1 96 ? 10.008 20.234 -9.18 1 51.03 96 LYS B O 1
ATOM 2921 N N . GLY B 1 97 ? 8.977 19.281 -7.488 1 51.31 97 GLY B N 1
ATOM 2922 C CA . GLY B 1 97 ? 7.688 19.938 -7.602 1 51.31 97 GLY B CA 1
ATOM 2923 C C . GLY B 1 97 ? 6.734 19.219 -8.539 1 51.31 97 GLY B C 1
ATOM 2924 O O . GLY B 1 97 ? 7.16 18.453 -9.398 1 51.31 97 GLY B O 1
ATOM 2925 N N . LEU B 1 98 ? 5.352 19.266 -8.328 1 53.22 98 LEU B N 1
ATOM 2926 C CA . LEU B 1 98 ? 4.289 18.672 -9.141 1 53.22 98 LEU B CA 1
ATOM 2927 C C . LEU B 1 98 ? 4.434 19.078 -10.602 1 53.22 98 LEU B C 1
ATOM 2929 O O . LEU B 1 98 ? 4.289 18.25 -11.5 1 53.22 98 LEU B O 1
ATOM 2933 N N . LYS B 1 99 ? 4.656 20.219 -10.734 1 51.03 99 LYS B N 1
ATOM 2934 C CA . LYS B 1 99 ? 4.77 20.75 -12.094 1 51.03 99 LYS B CA 1
ATOM 2935 C C . LYS B 1 99 ? 5.93 20.094 -12.836 1 51.03 99 LYS B C 1
ATOM 2937 O O . LYS B 1 99 ? 5.809 19.75 -14.016 1 51.03 99 LYS B O 1
ATOM 2942 N N . GLY B 1 100 ? 7.031 19.953 -12.211 1 52.81 100 GLY B N 1
ATOM 2943 C CA . GLY B 1 100 ? 8.188 19.312 -12.812 1 52.81 100 GLY B CA 1
ATOM 2944 C C . GLY B 1 100 ? 7.938 17.859 -13.18 1 52.81 100 GLY B C 1
ATOM 2945 O O . GLY B 1 100 ? 8.281 17.422 -14.273 1 52.81 100 GLY B O 1
ATOM 2946 N N . HIS B 1 101 ? 7.195 17.312 -12.383 1 60 101 HIS B N 1
ATOM 2947 C CA . HIS B 1 101 ? 6.914 15.898 -12.609 1 60 101 HIS B CA 1
ATOM 2948 C C . HIS B 1 101 ? 5.902 15.719 -13.742 1 60 101 HIS B C 1
ATOM 2950 O O . HIS B 1 101 ? 6.074 14.844 -14.594 1 60 101 HIS B O 1
ATOM 2956 N N . LEU B 1 102 ? 4.973 16.5 -13.664 1 59.06 102 LEU B N 1
ATOM 2957 C CA . LEU B 1 102 ? 3.949 16.438 -14.703 1 59.06 102 LEU B CA 1
ATOM 2958 C C . LEU B 1 102 ? 4.531 16.797 -16.062 1 59.06 102 LEU B C 1
ATOM 2960 O O . LEU B 1 102 ? 4.164 16.188 -17.078 1 59.06 102 LEU B O 1
ATOM 2964 N N . SER B 1 103 ? 5.371 17.719 -15.984 1 58.03 103 SER B N 1
ATOM 2965 C CA . SER B 1 103 ? 6.02 18.125 -17.219 1 58.03 103 SER B CA 1
ATOM 2966 C C . SER B 1 103 ? 6.84 16.984 -17.812 1 58.03 103 SER B C 1
ATOM 2968 O O . SER B 1 103 ? 6.777 16.734 -19.016 1 58.03 103 SER B O 1
ATOM 2970 N N . LYS B 1 104 ? 7.527 16.391 -16.953 1 63.16 104 LYS B N 1
ATOM 2971 C CA . LYS B 1 104 ? 8.352 15.281 -17.438 1 63.16 104 LYS B CA 1
ATOM 2972 C C . LYS B 1 104 ? 7.484 14.109 -17.891 1 63.16 104 LYS B C 1
ATOM 2974 O O . LYS B 1 104 ? 7.816 13.43 -18.859 1 63.16 104 LYS B O 1
ATOM 2979 N N . MET B 1 105 ? 6.457 14.008 -17.297 1 59.69 105 MET B N 1
ATOM 2980 C CA . MET B 1 105 ? 5.516 12.969 -17.703 1 59.69 105 MET B CA 1
ATOM 2981 C C . MET B 1 105 ? 4.969 13.242 -19.094 1 59.69 105 MET B C 1
ATOM 2983 O O . MET B 1 105 ? 4.832 12.32 -19.906 1 59.69 105 MET B O 1
ATOM 2987 N N . TYR B 1 106 ? 4.664 14.445 -19.234 1 61.78 106 TYR B N 1
ATOM 2988 C CA . TYR B 1 106 ? 4.188 14.859 -20.562 1 61.78 106 TYR B CA 1
ATOM 2989 C C . TYR B 1 106 ? 5.246 14.617 -21.625 1 61.78 106 TYR B C 1
ATOM 2991 O O . TYR B 1 106 ? 4.918 14.375 -22.781 1 61.78 106 TYR B O 1
ATOM 2999 N N . GLN B 1 107 ? 6.457 14.625 -21.141 1 62.94 107 GLN B N 1
ATOM 3000 C CA . GLN B 1 107 ? 7.555 14.375 -22.062 1 62.94 107 GLN B CA 1
ATOM 3001 C C . GLN B 1 107 ? 7.828 12.875 -22.203 1 62.94 107 GLN B C 1
ATOM 3003 O O . GLN B 1 107 ? 8.789 12.477 -22.875 1 62.94 107 GLN B O 1
ATOM 3008 N N . GLY B 1 108 ? 6.965 12.156 -21.516 1 62 108 GLY B N 1
ATOM 3009 C CA . GLY B 1 108 ? 7.078 10.711 -21.656 1 62 108 GLY B CA 1
ATOM 3010 C C . GLY B 1 108 ? 7.969 10.078 -20.609 1 62 108 GLY B C 1
ATOM 3011 O O . GLY B 1 108 ? 8.305 8.891 -20.703 1 62 108 GLY B O 1
ATOM 3012 N N . GLU B 1 109 ? 8.391 10.938 -19.672 1 68.75 109 GLU B N 1
ATOM 3013 C CA . GLU B 1 109 ? 9.273 10.406 -18.625 1 68.75 109 GLU B CA 1
ATOM 3014 C C . GLU B 1 109 ? 8.547 10.289 -17.297 1 68.75 109 GLU B C 1
ATOM 3016 O O . GLU B 1 109 ? 8.188 11.305 -16.688 1 68.75 109 GLU B O 1
ATOM 3021 N N . LEU B 1 110 ? 8.305 9.125 -17 1 71.31 110 LEU B N 1
ATOM 3022 C CA . LEU B 1 110 ? 7.617 8.914 -15.734 1 71.31 110 LEU B CA 1
ATOM 3023 C C . LEU B 1 110 ? 8.602 8.961 -14.57 1 71.31 110 LEU B C 1
ATOM 3025 O O . LEU B 1 110 ? 9.43 8.062 -14.414 1 71.31 110 LEU B O 1
ATOM 3029 N N . THR B 1 111 ? 8.477 10.086 -13.891 1 75.75 111 THR B N 1
ATOM 3030 C CA . THR B 1 111 ? 9.297 10.25 -12.695 1 75.75 111 THR B CA 1
ATOM 3031 C C . THR B 1 111 ? 8.602 9.648 -11.477 1 75.75 111 THR B C 1
ATOM 3033 O O . THR B 1 111 ? 7.422 9.289 -11.547 1 75.75 111 THR B O 1
ATOM 3036 N N . SER B 1 112 ? 9.375 9.43 -10.469 1 77 112 SER B N 1
ATOM 3037 C CA . SER B 1 112 ? 8.781 8.938 -9.234 1 77 112 SER B CA 1
ATOM 3038 C C . SER B 1 112 ? 7.727 9.906 -8.703 1 77 112 SER B C 1
ATOM 3040 O O . SER B 1 112 ? 6.695 9.477 -8.18 1 77 112 SER B O 1
ATOM 3042 N N . GLY B 1 113 ? 7.961 11.164 -8.922 1 78.38 113 GLY B N 1
ATOM 3043 C CA . GLY B 1 113 ? 6.977 12.172 -8.555 1 78.38 113 GLY B CA 1
ATOM 3044 C C . GLY B 1 113 ? 5.707 12.094 -9.383 1 78.38 113 GLY B C 1
ATOM 3045 O O . GLY B 1 113 ? 4.605 12.273 -8.852 1 78.38 113 GLY B O 1
ATOM 3046 N N . GLY B 1 114 ? 5.879 11.859 -10.594 1 80 114 GLY B N 1
ATOM 3047 C CA . GLY B 1 114 ? 4.723 11.664 -11.453 1 80 114 GLY B CA 1
ATOM 3048 C C . GLY B 1 114 ? 3.881 10.469 -11.062 1 80 114 GLY B C 1
ATOM 3049 O O . GLY B 1 114 ? 2.652 10.555 -11.008 1 80 114 GLY B O 1
ATOM 3050 N N . LEU B 1 115 ? 4.539 9.398 -10.844 1 84.06 115 LEU B N 1
ATOM 3051 C CA . LEU B 1 115 ? 3.844 8.195 -10.398 1 84.06 115 LEU B CA 1
ATOM 3052 C C . LEU B 1 115 ? 3.121 8.438 -9.078 1 84.06 115 LEU B C 1
ATOM 3054 O O . LEU B 1 115 ? 1.976 8.016 -8.906 1 84.06 115 LEU B O 1
ATOM 3058 N N . LYS B 1 116 ? 3.77 9.109 -8.211 1 88.25 116 LYS B N 1
ATOM 3059 C CA . LYS B 1 116 ? 3.178 9.461 -6.926 1 88.25 116 LYS B CA 1
ATOM 3060 C C . LYS B 1 116 ? 1.93 10.32 -7.109 1 88.25 116 LYS B C 1
ATOM 3062 O O . LYS B 1 116 ? 0.934 10.141 -6.406 1 88.25 116 LYS B O 1
ATOM 3067 N N . ALA B 1 117 ? 1.966 11.211 -8.055 1 88.5 117 ALA B N 1
ATOM 3068 C CA . ALA B 1 117 ? 0.817 12.062 -8.344 1 88.5 117 ALA B CA 1
ATOM 3069 C C . ALA B 1 117 ? -0.351 11.242 -8.891 1 88.5 117 ALA B C 1
ATOM 3071 O O . ALA B 1 117 ? -1.5 11.453 -8.492 1 88.5 117 ALA B O 1
ATOM 3072 N N . ILE B 1 118 ? -0.082 10.344 -9.742 1 88.44 118 ILE B N 1
ATOM 3073 C CA . ILE B 1 118 ? -1.105 9.477 -10.312 1 88.44 118 ILE B CA 1
ATOM 3074 C C . ILE B 1 118 ? -1.734 8.625 -9.211 1 88.44 118 ILE B C 1
ATOM 3076 O O . ILE B 1 118 ? -2.959 8.578 -9.078 1 88.44 118 ILE B O 1
ATOM 3080 N N . ILE B 1 119 ? -0.899 8.016 -8.391 1 93.25 119 ILE B N 1
ATOM 3081 C CA . ILE B 1 119 ? -1.367 7.164 -7.305 1 93.25 119 ILE B CA 1
ATOM 3082 C C . ILE B 1 119 ? -2.164 7.992 -6.301 1 93.25 119 ILE B C 1
ATOM 3084 O O . ILE B 1 119 ? -3.207 7.555 -5.812 1 93.25 119 ILE B O 1
ATOM 3088 N N . GLY B 1 120 ? -1.652 9.219 -6.043 1 94.31 120 GLY B N 1
ATOM 3089 C CA . GLY B 1 120 ? -2.381 10.117 -5.164 1 94.31 120 GLY B CA 1
ATOM 3090 C C . GLY B 1 120 ? -3.76 10.469 -5.688 1 94.31 120 GLY B C 1
ATOM 3091 O O . GLY B 1 120 ? -4.734 10.461 -4.93 1 94.31 120 GLY B O 1
ATOM 3092 N N . GLY B 1 121 ? -3.83 10.781 -6.941 1 93.81 121 GLY B N 1
ATOM 3093 C CA . GLY B 1 121 ? -5.109 11.094 -7.562 1 93.81 121 GLY B CA 1
ATOM 3094 C C . GLY B 1 121 ? -6.074 9.922 -7.547 1 93.81 121 GLY B C 1
ATOM 3095 O O . GLY B 1 121 ? -7.25 10.086 -7.211 1 93.81 121 GLY B O 1
ATOM 3096 N N . LEU B 1 122 ? -5.57 8.734 -7.902 1 92.56 122 LEU B N 1
ATOM 3097 C CA . LEU B 1 122 ? -6.387 7.523 -7.887 1 92.56 122 LEU B CA 1
ATOM 3098 C C . LEU B 1 122 ? -6.891 7.223 -6.48 1 92.56 122 LEU B C 1
ATOM 3100 O O . LEU B 1 122 ? -8.055 6.879 -6.293 1 92.56 122 LEU B O 1
ATOM 3104 N N . THR B 1 123 ? -6.008 7.379 -5.535 1 95.62 123 THR B N 1
ATOM 3105 C CA . THR B 1 123 ? -6.367 7.141 -4.145 1 95.62 123 THR B CA 1
ATOM 3106 C C . THR B 1 123 ? -7.484 8.086 -3.703 1 95.62 123 THR B C 1
ATOM 3108 O O . THR B 1 123 ? -8.508 7.641 -3.186 1 95.62 123 THR B O 1
ATOM 3111 N N . ALA B 1 124 ? -7.258 9.352 -3.977 1 96.94 124 ALA B N 1
ATOM 3112 C CA . ALA B 1 124 ? -8.219 10.375 -3.555 1 96.94 124 ALA B CA 1
ATOM 3113 C C . ALA B 1 124 ? -9.586 10.133 -4.188 1 96.94 124 ALA B C 1
ATOM 3115 O O . ALA B 1 124 ? -10.609 10.172 -3.502 1 96.94 124 ALA B O 1
ATOM 3116 N N . LEU B 1 125 ? -9.602 9.812 -5.406 1 94.25 125 LEU B N 1
ATOM 3117 C CA . LEU B 1 125 ? -10.852 9.625 -6.141 1 94.25 125 LEU B CA 1
ATOM 3118 C C . LEU B 1 125 ? -11.586 8.375 -5.652 1 94.25 125 LEU B C 1
ATOM 3120 O O . LEU B 1 125 ? -12.773 8.438 -5.324 1 94.25 125 LEU B O 1
ATOM 3124 N N . TYR B 1 126 ? -10.891 7.336 -5.547 1 92.94 126 TYR B N 1
ATOM 3125 C CA . TYR B 1 126 ? -11.516 6.059 -5.219 1 92.94 126 TYR B CA 1
ATOM 3126 C C . TYR B 1 126 ? -12 6.047 -3.773 1 92.94 126 TYR B C 1
ATOM 3128 O O . TYR B 1 126 ? -13.109 5.574 -3.49 1 92.94 126 TYR B O 1
ATOM 3136 N N . VAL B 1 127 ? -11.203 6.504 -2.943 1 95.31 127 VAL B N 1
ATOM 3137 C CA . VAL B 1 127 ? -11.578 6.586 -1.536 1 95.31 127 VAL B CA 1
ATOM 3138 C C . VAL B 1 127 ? -12.789 7.508 -1.378 1 95.31 127 VAL B C 1
ATOM 3140 O O . VAL B 1 127 ? -13.75 7.164 -0.687 1 95.31 127 VAL B O 1
ATOM 3143 N N . SER B 1 128 ? -12.789 8.617 -2.086 1 95.5 128 SER B N 1
ATOM 3144 C CA . SER B 1 128 ? -13.875 9.586 -1.995 1 95.5 128 SER B CA 1
ATOM 3145 C C . SER B 1 128 ? -15.188 9 -2.512 1 95.5 128 SER B C 1
ATOM 3147 O O . SER B 1 128 ? -16.266 9.312 -1.999 1 95.5 128 SER B O 1
ATOM 3149 N N . PHE B 1 129 ? -15.094 8.18 -3.434 1 91.75 129 PHE B N 1
ATOM 3150 C CA . PHE B 1 129 ? -16.281 7.582 -4.039 1 91.75 129 PHE B CA 1
ATOM 3151 C C . PHE B 1 129 ? -17.031 6.734 -3.023 1 91.75 129 PHE B C 1
ATOM 3153 O O . PHE B 1 129 ? -18.25 6.617 -3.09 1 91.75 129 PHE B O 1
ATOM 3160 N N . SER B 1 130 ? -16.375 6.164 -2.061 1 91.19 130 SER B N 1
ATOM 3161 C CA . SER B 1 130 ? -16.953 5.219 -1.116 1 91.19 130 SER B CA 1
ATOM 3162 C C . SER B 1 130 ? -17.922 5.914 -0.159 1 91.19 130 SER B C 1
ATOM 3164 O O . SER B 1 130 ? -18.797 5.273 0.42 1 91.19 130 SER B O 1
ATOM 3166 N N . PHE B 1 131 ? -17.812 7.203 -0.024 1 91.19 131 PHE B N 1
ATOM 3167 C CA . PHE B 1 131 ? -18.641 7.805 1.011 1 91.19 131 PHE B CA 1
ATOM 3168 C C . PHE B 1 131 ? -19.312 9.07 0.496 1 91.19 131 PHE B C 1
ATOM 3170 O O . PHE B 1 131 ? -20.062 9.719 1.223 1 91.19 131 PHE B O 1
ATOM 3177 N N . SER B 1 132 ? -18.969 9.453 -0.705 1 93.25 132 SER B N 1
ATOM 3178 C CA . SER B 1 132 ? -19.578 10.656 -1.26 1 93.25 132 SER B CA 1
ATOM 3179 C C . SER B 1 132 ? -21.047 10.406 -1.648 1 93.25 132 SER B C 1
ATOM 3181 O O . SER B 1 132 ? -21.375 9.344 -2.166 1 93.25 132 SER B O 1
ATOM 3183 N N . ILE B 1 133 ? -21.875 11.375 -1.438 1 92.06 133 ILE B N 1
ATOM 3184 C CA . ILE B 1 133 ? -23.312 11.203 -1.639 1 92.06 133 ILE B CA 1
ATOM 3185 C C . ILE B 1 133 ? -23.734 11.906 -2.928 1 92.06 133 ILE B C 1
ATOM 3187 O O . ILE B 1 133 ? -24.844 11.68 -3.426 1 92.06 133 ILE B O 1
ATOM 3191 N N . SER B 1 134 ? -22.953 12.852 -3.455 1 94.69 134 SER B N 1
ATOM 3192 C CA . SER B 1 134 ? -23.219 13.594 -4.684 1 94.69 134 SER B CA 1
ATOM 3193 C C . SER B 1 134 ? -21.938 13.836 -5.469 1 94.69 134 SER B C 1
ATOM 3195 O O . SER B 1 134 ? -20.844 13.594 -4.973 1 94.69 134 SER B O 1
ATOM 3197 N N . LEU B 1 135 ? -22.078 14.219 -6.66 1 94.88 135 LEU B N 1
ATOM 3198 C CA . LEU B 1 135 ? -20.922 14.523 -7.504 1 94.88 135 LEU B CA 1
ATOM 3199 C C . LEU B 1 135 ? -20.109 15.68 -6.922 1 94.88 135 LEU B C 1
ATOM 3201 O O . LEU B 1 135 ? -18.891 15.672 -6.98 1 94.88 135 LEU B O 1
ATOM 3205 N N . MET B 1 136 ? -20.828 16.641 -6.406 1 96.44 136 MET B N 1
ATOM 3206 C CA . MET B 1 136 ? -20.141 17.781 -5.781 1 96.44 136 MET B CA 1
ATOM 3207 C C . MET B 1 136 ? -19.359 17.328 -4.559 1 96.44 136 MET B C 1
ATOM 3209 O O . MET B 1 136 ? -18.219 17.75 -4.352 1 96.44 136 MET B O 1
ATOM 3213 N N . ASP B 1 137 ? -19.969 16.484 -3.83 1 96.75 137 ASP B N 1
ATOM 3214 C CA . ASP B 1 137 ? -19.297 15.93 -2.658 1 96.75 137 ASP B CA 1
ATOM 3215 C C . ASP B 1 137 ? -18.062 15.125 -3.061 1 96.75 137 ASP B C 1
ATOM 3217 O O . ASP B 1 137 ? -17.016 15.203 -2.408 1 96.75 137 ASP B O 1
ATOM 3221 N N . LEU B 1 138 ? -18.266 14.375 -4.105 1 96.69 138 LEU B N 1
ATOM 3222 C CA . LEU B 1 138 ? -17.156 13.586 -4.629 1 96.69 138 LEU B CA 1
ATOM 3223 C C . LEU B 1 138 ? -16 14.484 -5.035 1 96.69 138 LEU B C 1
ATOM 3225 O O . LEU B 1 138 ? -14.844 14.195 -4.707 1 96.69 138 LEU B O 1
ATOM 3229 N N . LEU B 1 139 ? -16.281 15.539 -5.707 1 97.69 139 LEU B N 1
ATOM 3230 C CA . LEU B 1 139 ? -15.266 16.484 -6.152 1 97.69 139 LEU B CA 1
ATOM 3231 C C . LEU B 1 139 ? -14.555 17.109 -4.961 1 97.69 139 LEU B C 1
ATOM 3233 O O . LEU B 1 139 ? -13.32 17.156 -4.922 1 97.69 139 LEU B O 1
ATOM 3237 N N . LEU B 1 140 ? -15.305 17.562 -3.982 1 98.31 140 LEU B N 1
ATOM 3238 C CA . LEU B 1 140 ? -14.734 18.234 -2.82 1 98.31 140 LEU B CA 1
ATOM 3239 C C . LEU B 1 140 ? -13.891 17.281 -1.994 1 98.31 140 LEU B C 1
ATOM 3241 O O . LEU B 1 140 ? -12.797 17.625 -1.541 1 98.31 140 LEU B O 1
ATOM 3245 N N . ASN B 1 141 ? -14.414 16.062 -1.819 1 98.44 141 ASN B N 1
ATOM 3246 C CA . ASN B 1 141 ? -13.672 15.062 -1.07 1 98.44 141 ASN B CA 1
ATOM 3247 C C . ASN B 1 141 ? -12.367 14.688 -1.768 1 98.44 141 ASN B C 1
ATOM 3249 O O . ASN B 1 141 ? -11.328 14.539 -1.116 1 98.44 141 ASN B O 1
ATOM 3253 N N . THR B 1 142 ? -12.438 14.57 -3.066 1 98.25 142 THR B N 1
ATOM 3254 C CA . THR B 1 142 ? -11.242 14.234 -3.842 1 98.25 142 THR B CA 1
ATOM 3255 C C . THR B 1 142 ? -10.203 15.344 -3.734 1 98.25 142 THR B C 1
ATOM 3257 O O . THR B 1 142 ? -9.023 15.078 -3.486 1 98.25 142 THR B O 1
ATOM 3260 N N . LEU B 1 143 ? -10.641 16.562 -3.832 1 98.19 143 LEU B N 1
ATOM 3261 C CA . LEU B 1 143 ? -9.742 17.703 -3.812 1 98.19 143 LEU B CA 1
ATOM 3262 C C . LEU B 1 143 ? -9.109 17.875 -2.438 1 98.19 143 LEU B C 1
ATOM 3264 O O . LEU B 1 143 ? -7.906 18.125 -2.328 1 98.19 143 LEU B O 1
ATOM 3268 N N . ILE B 1 144 ? -9.891 17.75 -1.395 1 98.5 144 ILE B N 1
ATOM 3269 C CA . ILE B 1 144 ? -9.375 17.984 -0.052 1 98.5 144 ILE B CA 1
ATOM 3270 C C . ILE B 1 144 ? -8.312 16.938 0.284 1 98.5 144 ILE B C 1
ATOM 3272 O O . ILE B 1 144 ? -7.289 17.266 0.896 1 98.5 144 ILE B O 1
ATOM 3276 N N . ILE B 1 145 ? -8.531 15.688 -0.151 1 98.62 145 ILE B N 1
ATOM 3277 C CA . ILE B 1 145 ? -7.562 14.625 0.089 1 98.62 145 ILE B CA 1
ATOM 3278 C C . ILE B 1 145 ? -6.293 14.898 -0.711 1 98.62 145 ILE B C 1
ATOM 3280 O O . ILE B 1 145 ? -5.188 14.867 -0.163 1 98.62 145 ILE B O 1
ATOM 3284 N N . LEU B 1 146 ? -6.473 15.242 -1.924 1 97.5 146 LEU B N 1
ATOM 3285 C CA . LEU B 1 146 ? -5.34 15.484 -2.811 1 97.5 146 LEU B CA 1
ATOM 3286 C C . LEU B 1 146 ? -4.496 16.641 -2.307 1 97.5 146 LEU B C 1
ATOM 3288 O O . LEU B 1 146 ? -3.266 16.562 -2.271 1 97.5 146 LEU B O 1
ATOM 3292 N N . PHE B 1 147 ? -5.109 17.688 -1.939 1 97.12 147 PHE B N 1
ATOM 3293 C CA . PHE B 1 147 ? -4.383 18.891 -1.538 1 97.12 147 PHE B CA 1
ATOM 3294 C C . PHE B 1 147 ? -3.689 18.688 -0.197 1 97.12 147 PHE B C 1
ATOM 3296 O O . PHE B 1 147 ? -2.598 19.203 0.031 1 97.12 147 PHE B O 1
ATOM 3303 N N . PHE B 1 148 ? -4.305 17.969 0.679 1 98.38 148 PHE B N 1
ATOM 3304 C CA . PHE B 1 148 ? -3.643 17.703 1.949 1 98.38 148 PHE B CA 1
ATOM 3305 C C . PHE B 1 148 ? -2.416 16.828 1.742 1 98.38 148 PHE B C 1
ATOM 3307 O O . PHE B 1 148 ? -1.388 17.016 2.393 1 98.38 148 PHE B O 1
ATOM 3314 N N . ILE B 1 149 ? -2.514 15.781 0.853 1 97.62 149 ILE B N 1
ATOM 3315 C CA . ILE B 1 149 ? -1.357 14.945 0.538 1 97.62 149 ILE B CA 1
ATOM 3316 C C . ILE B 1 149 ? -0.203 15.828 0.059 1 97.62 149 ILE B C 1
ATOM 3318 O O . ILE B 1 149 ? 0.916 15.719 0.566 1 97.62 149 ILE B O 1
ATOM 3322 N N . ASN B 1 150 ? -0.503 16.75 -0.809 1 94.38 150 ASN B N 1
ATOM 3323 C CA . ASN B 1 150 ? 0.525 17.625 -1.362 1 94.38 150 ASN B CA 1
ATOM 3324 C C . ASN B 1 150 ? 1.025 18.625 -0.326 1 94.38 150 ASN B C 1
ATOM 3326 O O . ASN B 1 150 ? 2.205 18.984 -0.319 1 94.38 150 ASN B O 1
ATOM 3330 N N . THR B 1 151 ? 0.139 19.109 0.47 1 96 151 THR B N 1
ATOM 3331 C CA . THR B 1 151 ? 0.488 20.094 1.497 1 96 151 THR B CA 1
ATOM 3332 C C . THR B 1 151 ? 1.519 19.516 2.463 1 96 151 THR B C 1
ATOM 3334 O O . THR B 1 151 ? 2.504 20.172 2.795 1 96 151 THR B O 1
ATOM 3337 N N . MET B 1 152 ? 1.312 18.312 2.904 1 96.81 152 MET B N 1
ATOM 3338 C CA . MET B 1 152 ? 2.248 17.719 3.857 1 96.81 152 MET B CA 1
ATOM 3339 C C . MET B 1 152 ? 3.613 17.5 3.215 1 96.81 152 MET B C 1
ATOM 3341 O O . MET B 1 152 ? 4.645 17.625 3.883 1 96.81 152 MET B O 1
ATOM 3345 N N . ASN B 1 153 ? 3.623 17.25 1.948 1 92.12 153 ASN B N 1
ATOM 3346 C CA . ASN B 1 153 ? 4.891 17.156 1.23 1 92.12 153 ASN B CA 1
ATOM 3347 C C . ASN B 1 153 ? 5.609 18.5 1.181 1 92.12 153 ASN B C 1
ATOM 3349 O O . ASN B 1 153 ? 6.84 18.547 1.257 1 92.12 153 ASN B O 1
ATOM 3353 N N . LEU B 1 154 ? 4.867 19.531 1.059 1 89.31 154 LEU B N 1
ATOM 3354 C CA . LEU B 1 154 ? 5.449 20.875 1.051 1 89.31 154 LEU B CA 1
ATOM 3355 C C . LEU B 1 154 ? 6.113 21.188 2.389 1 89.31 154 LEU B C 1
ATOM 3357 O O . LEU B 1 154 ? 7.121 21.891 2.436 1 89.31 154 LEU B O 1
ATOM 3361 N N . PHE B 1 155 ? 5.539 20.641 3.438 1 92.25 155 PHE B N 1
ATOM 3362 C CA . PHE B 1 155 ? 6.02 20.984 4.773 1 92.25 155 PHE B CA 1
ATOM 3363 C C . PHE B 1 155 ? 7.148 20.047 5.191 1 92.25 155 PHE B C 1
ATOM 3365 O O . PHE B 1 155 ? 7.871 20.328 6.148 1 92.25 155 PHE B O 1
ATOM 3372 N N . ASP B 1 156 ? 7.324 18.953 4.504 1 91.69 156 ASP B N 1
ATOM 3373 C CA . ASP B 1 156 ? 8.328 17.969 4.891 1 91.69 156 ASP B CA 1
ATOM 3374 C C . ASP B 1 156 ? 9.695 18.328 4.316 1 91.69 156 ASP B C 1
ATOM 3376 O O . ASP B 1 156 ? 10.32 17.516 3.627 1 91.69 156 ASP B O 1
ATOM 3380 N N . VAL B 1 157 ? 10.211 19.484 4.555 1 85.69 157 VAL B N 1
ATOM 3381 C CA . VAL B 1 157 ? 11.5 19.922 4.027 1 85.69 157 VAL B CA 1
ATOM 3382 C C . VAL B 1 157 ? 12.422 20.312 5.18 1 85.69 157 VAL B C 1
ATOM 3384 O O . VAL B 1 157 ? 13.625 20.516 4.98 1 85.69 157 VAL B O 1
ATOM 3387 N N . ARG B 1 158 ? 11.844 20.5 6.398 1 89.56 158 ARG B N 1
ATOM 3388 C CA . ARG B 1 158 ? 12.602 20.828 7.594 1 89.56 158 ARG B CA 1
ATOM 3389 C C . ARG B 1 158 ? 12.305 19.859 8.727 1 89.56 158 ARG B C 1
ATOM 3391 O O . ARG B 1 158 ? 11.211 19.297 8.797 1 89.56 158 ARG B O 1
ATOM 3398 N N . PRO B 1 159 ? 13.219 19.75 9.617 1 92.31 159 PRO B N 1
ATOM 3399 C CA . PRO B 1 159 ? 13.031 18.797 10.711 1 92.31 159 PRO B CA 1
ATOM 3400 C C . PRO B 1 159 ? 11.789 19.078 11.547 1 92.31 159 PRO B C 1
ATOM 3402 O O . PRO B 1 159 ? 11.617 20.203 12.039 1 92.31 159 PRO B O 1
ATOM 3405 N N . GLY B 1 160 ? 10.938 18.109 11.688 1 94.25 160 GLY B N 1
ATOM 3406 C CA . GLY B 1 160 ? 9.812 18.125 12.609 1 94.25 160 GLY B CA 1
ATOM 3407 C C . GLY B 1 160 ? 8.648 18.969 12.109 1 94.25 160 GLY B C 1
ATOM 3408 O O . GLY B 1 160 ? 7.562 18.938 12.695 1 94.25 160 GLY B O 1
ATOM 3409 N N . ARG B 1 161 ? 8.797 19.719 11.094 1 92.75 161 ARG B N 1
ATOM 3410 C CA . ARG B 1 161 ? 7.789 20.688 10.656 1 92.75 161 ARG B CA 1
ATOM 3411 C C . ARG B 1 161 ? 6.504 19.969 10.234 1 92.75 161 ARG B C 1
ATOM 3413 O O . ARG B 1 161 ? 5.418 20.328 10.688 1 92.75 161 ARG B O 1
ATOM 3420 N N . ALA B 1 162 ? 6.648 18.969 9.391 1 96.25 162 ALA B N 1
ATOM 3421 C CA . ALA B 1 162 ? 5.473 18.25 8.898 1 96.25 162 ALA B CA 1
ATOM 3422 C C . ALA B 1 162 ? 4.703 17.609 10.055 1 96.25 162 ALA B C 1
ATOM 3424 O O . ALA B 1 162 ? 3.471 17.641 10.07 1 96.25 162 ALA B O 1
ATOM 3425 N N . LEU B 1 163 ? 5.383 17.078 11.023 1 98.06 163 LEU B N 1
ATOM 3426 C CA . LEU B 1 163 ? 4.754 16.406 12.164 1 98.06 163 LEU B CA 1
ATOM 3427 C C . LEU B 1 163 ? 4.012 17.422 13.039 1 98.06 163 LEU B C 1
ATOM 3429 O O . LEU B 1 163 ? 2.893 17.156 13.477 1 98.06 163 LEU B O 1
ATOM 3433 N N . LYS B 1 164 ? 4.625 18.562 13.234 1 96.31 164 LYS B N 1
ATOM 3434 C CA . LYS B 1 164 ? 3.984 19.625 14.016 1 96.31 164 LYS B CA 1
ATOM 3435 C C . LYS B 1 164 ? 2.729 20.141 13.32 1 96.31 164 LYS B C 1
ATOM 3437 O O . LYS B 1 164 ? 1.688 20.312 13.961 1 96.31 164 LYS B O 1
ATOM 3442 N N . ILE B 1 165 ? 2.85 20.375 12.055 1 96.69 165 ILE B N 1
ATOM 3443 C CA . ILE B 1 165 ? 1.72 20.859 11.273 1 96.69 165 ILE B CA 1
ATOM 3444 C C . ILE B 1 165 ? 0.581 19.844 11.312 1 96.69 165 ILE B C 1
ATOM 3446 O O . ILE B 1 165 ? -0.588 20.219 11.438 1 96.69 165 ILE B O 1
ATOM 3450 N N . PHE B 1 166 ? 0.865 18.578 11.188 1 98.69 166 PHE B N 1
ATOM 3451 C CA . PHE B 1 166 ? -0.144 17.516 11.266 1 98.69 166 PHE B CA 1
ATOM 3452 C C . PHE B 1 166 ? -0.9 17.594 12.586 1 98.69 166 PHE B C 1
ATOM 3454 O O . PHE B 1 166 ? -2.131 17.531 12.609 1 98.69 166 PHE B O 1
ATOM 3461 N N . ILE B 1 167 ? -0.141 17.719 13.672 1 98.38 167 ILE B N 1
ATOM 3462 C CA . ILE B 1 167 ? -0.747 17.75 15 1 98.38 167 ILE B CA 1
ATOM 3463 C C . ILE B 1 167 ? -1.645 18.984 15.125 1 98.38 167 ILE B C 1
ATOM 3465 O O . ILE B 1 167 ? -2.779 18.891 15.594 1 98.38 167 ILE B O 1
ATOM 3469 N N . ILE B 1 168 ? -1.17 20.094 14.656 1 98 168 ILE B N 1
ATOM 3470 C CA . ILE B 1 168 ? -1.924 21.344 14.742 1 98 168 ILE B CA 1
ATOM 3471 C C . ILE B 1 168 ? -3.217 21.219 13.938 1 98 168 ILE B C 1
ATOM 3473 O O . ILE B 1 168 ? -4.301 21.516 14.438 1 98 168 ILE B O 1
ATOM 3477 N N . ILE B 1 169 ? -3.137 20.766 12.727 1 98.44 169 ILE B N 1
ATOM 3478 C CA . ILE B 1 169 ? -4.312 20.641 11.867 1 98.44 169 ILE B CA 1
ATOM 3479 C C . ILE B 1 169 ? -5.273 19.609 12.461 1 98.44 169 ILE B C 1
ATOM 3481 O O . ILE B 1 169 ? -6.492 19.781 12.383 1 98.44 169 ILE B O 1
ATOM 3485 N N . SER B 1 170 ? -4.738 18.531 13.023 1 98.69 170 SER B N 1
ATOM 3486 C CA . SER B 1 170 ? -5.574 17.547 13.688 1 98.69 170 SER B CA 1
ATOM 3487 C C . SER B 1 170 ? -6.406 18.172 14.797 1 98.69 170 SER B C 1
ATOM 3489 O O . SER B 1 170 ? -7.609 17.938 14.898 1 98.69 170 SER B O 1
ATOM 3491 N N . ILE B 1 171 ? -5.75 18.984 15.609 1 98.25 171 ILE B N 1
ATOM 3492 C CA . ILE B 1 171 ? -6.438 19.656 16.703 1 98.25 171 ILE B CA 1
ATOM 3493 C C . ILE B 1 171 ? -7.535 20.562 16.156 1 98.25 171 ILE B C 1
ATOM 3495 O O . ILE B 1 171 ? -8.641 20.609 16.703 1 98.25 171 ILE B O 1
ATOM 3499 N N . LEU B 1 172 ? -7.258 21.25 15.102 1 98.19 172 LEU B N 1
ATOM 3500 C CA . LEU B 1 172 ? -8.258 22.109 14.461 1 98.19 172 LEU B CA 1
ATOM 3501 C C . LEU B 1 172 ? -9.445 21.266 13.977 1 98.19 172 LEU B C 1
ATOM 3503 O O . LEU B 1 172 ? -10.594 21.688 14.125 1 98.19 172 LEU B O 1
ATOM 3507 N N . ILE B 1 173 ? -9.195 20.109 13.398 1 98.38 173 ILE B N 1
ATOM 3508 C CA . ILE B 1 173 ? -10.266 19.219 12.953 1 98.38 173 ILE B CA 1
ATOM 3509 C C . ILE B 1 173 ? -11.117 18.797 14.148 1 98.38 173 ILE B C 1
ATOM 3511 O O . ILE B 1 173 ? -12.352 18.812 14.078 1 98.38 173 ILE B O 1
ATOM 3515 N N . TRP B 1 174 ? -10.445 18.469 15.266 1 98.06 174 TRP B N 1
ATOM 3516 C CA . TRP B 1 174 ? -11.156 18.062 16.469 1 98.06 174 TRP B CA 1
ATOM 3517 C C . TRP B 1 174 ? -12.086 19.156 16.969 1 98.06 174 TRP B C 1
ATOM 3519 O O . TRP B 1 174 ? -13.195 18.875 17.438 1 98.06 174 TRP B O 1
ATOM 3529 N N . ILE B 1 175 ? -11.672 20.375 16.859 1 97.75 175 ILE B N 1
ATOM 3530 C CA . ILE B 1 175 ? -12.398 21.516 17.406 1 97.75 175 ILE B CA 1
ATOM 3531 C C . ILE B 1 175 ? -13.562 21.875 16.484 1 97.75 175 ILE B C 1
ATOM 3533 O O . ILE B 1 175 ? -14.68 22.125 16.953 1 97.75 175 ILE B O 1
ATOM 3537 N N . PHE B 1 176 ? -13.391 21.828 15.188 1 97.5 176 PHE B N 1
ATOM 3538 C CA . PHE B 1 176 ? -14.344 22.422 14.273 1 97.5 176 PHE B CA 1
ATOM 3539 C C . PHE B 1 176 ? -15.312 21.375 13.742 1 97.5 176 PHE B C 1
ATOM 3541 O O . PHE B 1 176 ? -16.359 21.719 13.172 1 97.5 176 PHE B O 1
ATOM 3548 N N . SER B 1 177 ? -14.953 20.156 13.906 1 96.94 177 SER B N 1
ATOM 3549 C CA . SER B 1 177 ? -15.875 19.094 13.492 1 96.94 177 SER B CA 1
ATOM 3550 C C . SER B 1 177 ? -16.609 18.5 14.688 1 96.94 177 SER B C 1
ATOM 3552 O O . SER B 1 177 ? -16.031 18.359 15.773 1 96.94 177 SER B O 1
ATOM 3554 N N . LYS B 1 178 ? -17.844 18.094 14.453 1 94.25 178 LYS B N 1
ATOM 3555 C CA . LYS B 1 178 ? -18.625 17.438 15.5 1 94.25 178 LYS B CA 1
ATOM 3556 C C . LYS B 1 178 ? -18.797 15.953 15.219 1 94.25 178 LYS B C 1
ATOM 3558 O O . LYS B 1 178 ? -19.375 15.227 16.031 1 94.25 178 LYS B O 1
ATOM 3563 N N . ALA B 1 179 ? -18.234 15.508 14.109 1 95.31 179 ALA B N 1
ATOM 3564 C CA . ALA B 1 179 ? -18.359 14.094 13.734 1 95.31 179 ALA B CA 1
ATOM 3565 C C . ALA B 1 179 ? -17.516 13.211 14.656 1 95.31 179 ALA B C 1
ATOM 3567 O O . ALA B 1 179 ? -16.422 13.586 15.055 1 95.31 179 ALA B O 1
ATOM 3568 N N . PRO B 1 180 ? -18 12.109 15 1 92.44 180 PRO B N 1
ATOM 3569 C CA . PRO B 1 180 ? -17.266 11.211 15.883 1 92.44 180 PRO B CA 1
ATOM 3570 C C . PRO B 1 180 ? -15.914 10.789 15.289 1 92.44 180 PRO B C 1
ATOM 3572 O O . PRO B 1 180 ? -14.945 10.586 16.031 1 92.44 180 PRO B O 1
ATOM 3575 N N . ASP B 1 181 ? -15.844 10.711 13.984 1 94 181 ASP B N 1
ATOM 3576 C CA . ASP B 1 181 ? -14.648 10.18 13.336 1 94 181 ASP B CA 1
ATOM 3577 C C . ASP B 1 181 ? -13.586 11.258 13.164 1 94 181 ASP B C 1
ATOM 3579 O O . ASP B 1 181 ? -12.523 11.008 12.594 1 94 181 ASP B O 1
ATOM 3583 N N . ARG B 1 182 ? -13.867 12.438 13.711 1 96.81 182 ARG B N 1
ATOM 3584 C CA . ARG B 1 182 ? -12.898 13.523 13.656 1 96.81 182 ARG B CA 1
ATOM 3585 C C . ARG B 1 182 ? -11.617 13.156 14.398 1 96.81 182 ARG B C 1
ATOM 3587 O O . ARG B 1 182 ? -10.562 13.758 14.164 1 96.81 182 ARG B O 1
ATOM 3594 N N . PHE B 1 183 ? -11.68 12.148 15.242 1 97.5 183 PHE B N 1
ATOM 3595 C CA . PHE B 1 183 ? -10.547 11.781 16.094 1 97.5 183 PHE B CA 1
ATOM 3596 C C . PHE B 1 183 ? -9.703 10.695 15.43 1 97.5 183 PHE B C 1
ATOM 3598 O O . PHE B 1 183 ? -8.789 10.148 16.047 1 97.5 183 PHE B O 1
ATOM 3605 N N . LEU B 1 184 ? -9.969 10.359 14.18 1 97.38 184 LEU B N 1
ATOM 3606 C CA . LEU B 1 184 ? -9.227 9.344 13.453 1 97.38 184 LEU B CA 1
ATOM 3607 C C . LEU B 1 184 ? -7.734 9.664 13.438 1 97.38 184 LEU B C 1
ATOM 3609 O O . LEU B 1 184 ? -6.898 8.758 13.469 1 97.38 184 LEU B O 1
ATOM 3613 N N . THR B 1 185 ? -7.379 10.93 13.484 1 98.62 185 THR B N 1
ATOM 3614 C CA . THR B 1 185 ? -5.992 11.367 13.406 1 98.62 185 THR B CA 1
ATOM 3615 C C . THR B 1 185 ? -5.211 10.93 14.641 1 98.62 185 THR B C 1
ATOM 3617 O O . THR B 1 185 ? -3.979 10.945 14.641 1 98.62 185 THR B O 1
ATOM 3620 N N . LEU B 1 186 ? -5.875 10.555 15.695 1 98.5 186 LEU B N 1
ATOM 3621 C CA . LEU B 1 186 ? -5.227 10.102 16.922 1 98.5 186 LEU B CA 1
ATOM 3622 C C . LEU B 1 186 ? -4.395 8.852 16.672 1 98.5 186 LEU B C 1
ATOM 3624 O O . LEU B 1 186 ? -3.377 8.633 17.328 1 98.5 186 LEU B O 1
ATOM 3628 N N . ILE B 1 187 ? -4.789 8.078 15.688 1 98 187 ILE B N 1
ATOM 3629 C CA . ILE B 1 187 ? -4.059 6.855 15.367 1 98 187 ILE B CA 1
ATOM 3630 C C . ILE B 1 187 ? -2.625 7.203 14.969 1 98 187 ILE B C 1
ATOM 3632 O O . ILE B 1 187 ? -1.673 6.617 15.492 1 98 187 ILE B O 1
ATOM 3636 N N . LEU B 1 188 ? -2.514 8.219 14.102 1 98.62 188 LEU B N 1
ATOM 3637 C CA . LEU B 1 188 ? -1.18 8.602 13.656 1 98.62 188 LEU B CA 1
ATOM 3638 C C . LEU B 1 188 ? -0.444 9.367 14.758 1 98.62 188 LEU B C 1
ATOM 3640 O O . LEU B 1 188 ? 0.778 9.258 14.883 1 98.62 188 LEU B O 1
ATOM 3644 N N . ILE B 1 189 ? -1.189 10.164 15.508 1 98.69 189 ILE B N 1
ATOM 3645 C CA . ILE B 1 189 ? -0.558 10.953 16.562 1 98.69 189 ILE B CA 1
ATOM 3646 C C . ILE B 1 189 ? 0.119 10.023 17.562 1 98.69 189 ILE B C 1
ATOM 3648 O O . ILE B 1 189 ? 1.204 10.32 18.062 1 98.69 189 ILE B O 1
ATOM 3652 N N . GLY B 1 190 ? -0.503 8.875 17.875 1 98.62 190 GLY B N 1
ATOM 3653 C CA . GLY B 1 190 ? 0.143 7.887 18.719 1 98.62 190 GLY B CA 1
ATOM 3654 C C . GLY B 1 190 ? 1.526 7.496 18.234 1 98.62 190 GLY B C 1
ATOM 3655 O O . GLY B 1 190 ? 2.48 7.48 19.016 1 98.62 190 GLY B O 1
ATOM 3656 N N . SER B 1 191 ? 1.645 7.223 16.969 1 98.44 191 SER B N 1
ATOM 3657 C CA . SER B 1 191 ? 2.922 6.828 16.391 1 98.44 191 SER B CA 1
ATOM 3658 C C . SER B 1 191 ? 3.875 8.016 16.281 1 98.44 191 SER B C 1
ATOM 3660 O O . SER B 1 191 ? 5.086 7.859 16.438 1 98.44 191 SER B O 1
ATOM 3662 N N . ILE B 1 192 ? 3.342 9.18 16 1 98.56 192 ILE B N 1
ATOM 3663 C CA . ILE B 1 192 ? 4.133 10.391 15.836 1 98.56 192 ILE B CA 1
ATOM 3664 C C . ILE B 1 192 ? 4.887 10.695 17.125 1 98.56 192 ILE B C 1
ATOM 3666 O O . ILE B 1 192 ? 6.043 11.125 17.094 1 98.56 192 ILE B O 1
ATOM 3670 N N . LEU B 1 193 ? 4.285 10.453 18.25 1 98.25 193 LEU B N 1
ATOM 3671 C CA . LEU B 1 193 ? 4.887 10.734 19.562 1 98.25 193 LEU B CA 1
ATOM 3672 C C . LEU B 1 193 ? 6.172 9.945 19.75 1 98.25 193 LEU B C 1
ATOM 3674 O O . LEU B 1 193 ? 7.055 10.352 20.5 1 98.25 193 LEU B O 1
ATOM 3678 N N . THR B 1 194 ? 6.305 8.867 19.078 1 98.19 194 THR B N 1
ATOM 3679 C CA . THR B 1 194 ? 7.48 8.016 19.25 1 98.19 194 THR B CA 1
ATOM 3680 C C . THR B 1 194 ? 8.602 8.453 18.312 1 98.19 194 THR B C 1
ATOM 3682 O O . THR B 1 194 ? 9.766 8.094 18.516 1 98.19 194 THR B O 1
ATOM 3685 N N . ILE B 1 195 ? 8.273 9.234 17.312 1 97.75 195 ILE B N 1
ATOM 3686 C CA . ILE B 1 195 ? 9.312 9.477 16.328 1 97.75 195 ILE B CA 1
ATOM 3687 C C . ILE B 1 195 ? 9.602 10.977 16.234 1 97.75 195 ILE B C 1
ATOM 3689 O O . ILE B 1 195 ? 10.602 11.391 15.633 1 97.75 195 ILE B O 1
ATOM 3693 N N . ILE B 1 196 ? 8.75 11.828 16.812 1 97.62 196 ILE B N 1
ATOM 3694 C CA . ILE B 1 196 ? 8.844 13.266 16.609 1 97.62 196 ILE B CA 1
ATOM 3695 C C . ILE B 1 196 ? 10.164 13.781 17.172 1 97.62 196 ILE B C 1
ATOM 3697 O O . ILE B 1 196 ? 10.812 14.641 16.562 1 97.62 196 ILE B O 1
ATOM 3701 N N . LYS B 1 197 ? 10.617 13.328 18.25 1 96.5 197 LYS B N 1
ATOM 3702 C CA . LYS B 1 197 ? 11.867 13.789 18.844 1 96.5 197 LYS B CA 1
ATOM 3703 C C . LYS B 1 197 ? 13.055 13.508 17.938 1 96.5 197 LYS B C 1
ATOM 3705 O O . LYS B 1 197 ? 13.906 14.375 17.734 1 96.5 197 LYS B O 1
ATOM 3710 N N . GLY B 1 198 ? 13.164 12.297 17.438 1 96.38 198 GLY B N 1
ATOM 3711 C CA . GLY B 1 198 ? 14.258 11.938 16.531 1 96.38 198 GLY B CA 1
ATOM 3712 C C . GLY B 1 198 ? 14.234 12.719 15.234 1 96.38 198 GLY B C 1
ATOM 3713 O O . GLY B 1 198 ? 15.289 13.062 14.695 1 96.38 198 GLY B O 1
ATOM 3714 N N . ASP B 1 199 ? 13.023 12.922 14.75 1 96.31 199 ASP B N 1
ATOM 3715 C CA . ASP B 1 199 ? 12.898 13.734 13.539 1 96.31 199 ASP B CA 1
ATOM 3716 C C . ASP B 1 199 ? 13.359 15.164 13.797 1 96.31 199 ASP B C 1
ATOM 3718 O O . ASP B 1 199 ? 14.094 15.742 12.992 1 96.31 199 ASP B O 1
ATOM 3722 N N . LEU B 1 200 ? 12.984 15.727 14.914 1 94.81 200 LEU B N 1
ATOM 3723 C CA . LEU B 1 200 ? 13.367 17.078 15.297 1 94.81 200 LEU B CA 1
ATOM 3724 C C . LEU B 1 200 ? 14.875 17.203 15.453 1 94.81 200 LEU B C 1
ATOM 3726 O O . LEU B 1 200 ? 15.461 18.234 15.133 1 94.81 200 LEU B O 1
ATOM 3730 N N . ARG B 1 201 ? 15.477 16.125 15.836 1 94.44 201 ARG B N 1
ATOM 3731 C CA . ARG B 1 201 ? 16.906 16.125 16.109 1 94.44 201 ARG B CA 1
ATOM 3732 C C . ARG B 1 201 ? 17.703 15.672 14.898 1 94.44 201 ARG B C 1
ATOM 3734 O O . ARG B 1 201 ? 18.906 15.406 15 1 94.44 201 ARG B O 1
ATOM 3741 N N . GLU B 1 202 ? 17.047 15.445 13.836 1 94.62 202 GLU B N 1
ATOM 3742 C CA . GLU B 1 202 ? 17.672 15.078 12.578 1 94.62 202 GLU B CA 1
ATOM 3743 C C . GLU B 1 202 ? 18.375 13.727 12.68 1 94.62 202 GLU B C 1
ATOM 3745 O O . GLU B 1 202 ? 19.422 13.508 12.078 1 94.62 202 GLU B O 1
ATOM 3750 N N . GLU B 1 203 ? 17.781 12.914 13.484 1 95.69 203 GLU B N 1
ATOM 3751 C CA . GLU B 1 203 ? 18.297 11.547 13.562 1 95.69 203 GLU B CA 1
ATOM 3752 C C . GLU B 1 203 ? 17.844 10.719 12.375 1 95.69 203 GLU B C 1
ATOM 3754 O O . GLU B 1 203 ? 18.516 9.758 11.977 1 95.69 203 GLU B O 1
ATOM 3759 N N . TYR B 1 204 ? 16.734 10.969 11.906 1 96.56 204 TYR B N 1
ATOM 3760 C CA . TYR B 1 204 ? 16.109 10.391 10.719 1 96.56 204 TYR B CA 1
ATOM 3761 C C . TYR B 1 204 ? 15.078 11.352 10.133 1 96.56 204 TYR B C 1
ATOM 3763 O O . TYR B 1 204 ? 14.75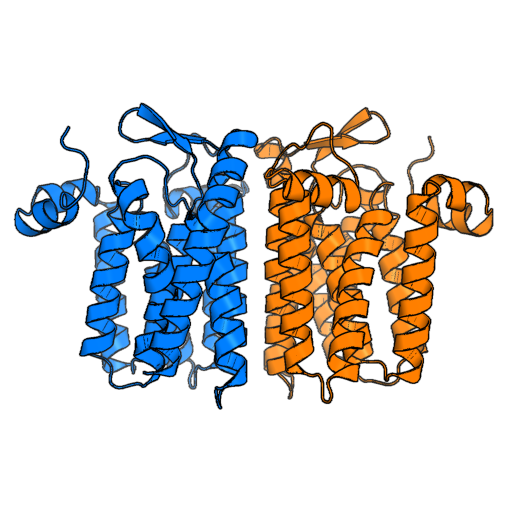8 12.375 10.742 1 96.56 204 TYR B O 1
ATOM 3771 N N . MET B 1 205 ? 14.625 11.039 8.984 1 96.31 205 MET B N 1
ATOM 3772 C CA . MET B 1 205 ? 13.602 11.844 8.32 1 96.31 205 MET B CA 1
ATOM 3773 C C . MET B 1 205 ? 12.352 11.016 8.055 1 96.31 205 MET B C 1
ATOM 3775 O O . MET B 1 205 ? 12.438 9.812 7.789 1 96.31 205 MET B O 1
ATOM 3779 N N . LEU B 1 206 ? 11.336 11.68 8.109 1 96.38 206 LEU B N 1
ATOM 3780 C CA . LEU B 1 206 ? 10.023 11.102 7.859 1 96.38 206 LEU B CA 1
ATOM 3781 C C . LEU B 1 206 ? 9.969 10.469 6.473 1 96.38 206 LEU B C 1
ATOM 3783 O O . LEU B 1 206 ? 9.539 9.32 6.324 1 96.38 206 LEU B O 1
ATOM 3787 N N . GLY B 1 207 ? 10.406 11.203 5.492 1 95.5 207 GLY B N 1
ATOM 3788 C CA . GLY B 1 207 ? 10.383 10.773 4.102 1 95.5 207 GLY B CA 1
ATOM 3789 C C . GLY B 1 207 ? 9.039 11.008 3.432 1 95.5 207 GLY B C 1
ATOM 3790 O O . GLY B 1 207 ? 8.07 11.391 4.086 1 95.5 207 GLY B O 1
ATOM 3791 N N . ASP B 1 208 ? 9.008 10.695 2.139 1 95 208 ASP B N 1
ATOM 3792 C CA . ASP B 1 208 ? 7.781 10.828 1.366 1 95 208 ASP B CA 1
ATOM 3793 C C . ASP B 1 208 ? 6.727 9.836 1.834 1 95 208 ASP B C 1
ATOM 3795 O O . ASP B 1 208 ? 5.527 10.125 1.794 1 95 208 ASP B O 1
ATOM 3799 N N . VAL B 1 209 ? 7.16 8.688 2.26 1 96.62 209 VAL B N 1
ATOM 3800 C CA . VAL B 1 209 ? 6.207 7.703 2.771 1 96.62 209 VAL B CA 1
ATOM 3801 C C . VAL B 1 209 ? 5.434 8.297 3.945 1 96.62 209 VAL B C 1
ATOM 3803 O O . VAL B 1 209 ? 4.203 8.25 3.975 1 96.62 209 VAL B O 1
ATOM 3806 N N . GLY B 1 210 ? 6.074 8.93 4.852 1 97.94 210 GLY B N 1
ATOM 3807 C CA . GLY B 1 210 ? 5.426 9.531 6.004 1 97.94 210 GLY B CA 1
ATOM 3808 C C . GLY B 1 210 ? 4.59 10.75 5.656 1 97.94 210 GLY B C 1
ATOM 3809 O O . GLY B 1 210 ? 3.445 10.867 6.102 1 97.94 210 GLY B O 1
ATOM 3810 N N . ALA B 1 211 ? 5.188 11.641 4.863 1 97.75 211 ALA B N 1
ATOM 3811 C CA . ALA B 1 211 ? 4.504 12.883 4.512 1 97.75 211 ALA B CA 1
ATOM 3812 C C . ALA B 1 211 ? 3.188 12.602 3.791 1 97.75 211 ALA B C 1
ATOM 3814 O O . ALA B 1 211 ? 2.164 13.219 4.094 1 97.75 211 ALA B O 1
ATOM 3815 N N . ASN B 1 212 ? 3.217 11.695 2.865 1 97.62 212 ASN B N 1
ATOM 3816 C CA . ASN B 1 212 ? 2.01 11.344 2.123 1 97.62 212 ASN B CA 1
ATOM 3817 C C . ASN B 1 212 ? 0.957 10.719 3.031 1 97.62 212 ASN B C 1
ATOM 3819 O O . ASN B 1 212 ? -0.234 11.008 2.9 1 97.62 212 ASN B O 1
ATOM 3823 N N . ILE B 1 213 ? 1.384 9.867 3.939 1 98.62 213 ILE B N 1
ATOM 3824 C CA . ILE B 1 213 ? 0.484 9.195 4.871 1 98.62 213 ILE B CA 1
ATOM 3825 C C . ILE B 1 213 ? -0.179 10.234 5.781 1 98.62 213 ILE B C 1
ATOM 3827 O O . ILE B 1 213 ? -1.385 10.164 6.031 1 98.62 213 ILE B O 1
ATOM 3831 N N . LEU B 1 214 ? 0.625 11.188 6.246 1 98.81 214 LEU B N 1
ATOM 3832 C CA . LEU B 1 214 ? 0.083 12.273 7.059 1 98.81 214 LEU B CA 1
ATOM 3833 C C . LEU B 1 214 ? -0.97 13.062 6.285 1 98.81 214 LEU B C 1
ATOM 3835 O O . LEU B 1 214 ? -2.072 13.289 6.785 1 98.81 214 LEU B O 1
ATOM 3839 N N . GLY B 1 215 ? -0.593 13.445 5.094 1 98.75 215 GLY B N 1
ATOM 3840 C CA . GLY B 1 215 ? -1.505 14.211 4.262 1 98.75 215 GLY B CA 1
ATOM 3841 C C . GLY B 1 215 ? -2.789 13.469 3.941 1 98.75 215 GLY B C 1
ATOM 3842 O O . GLY B 1 215 ? -3.879 14.039 4.023 1 98.75 215 GLY B O 1
ATOM 3843 N N . TYR B 1 216 ? -2.656 12.219 3.559 1 98.81 216 TYR B N 1
ATOM 3844 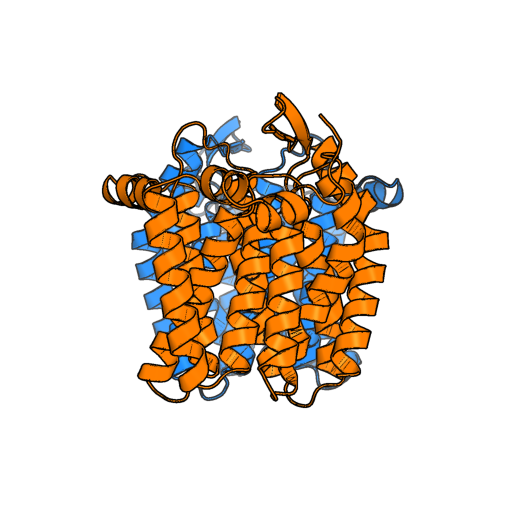C CA . TYR B 1 216 ? -3.828 11.406 3.252 1 98.81 216 TYR B CA 1
ATOM 3845 C C . TYR B 1 216 ? -4.766 11.328 4.449 1 98.81 216 TYR B C 1
ATOM 3847 O O . TYR B 1 216 ? -5.988 11.43 4.297 1 98.81 216 TYR B O 1
ATOM 3855 N N . THR B 1 217 ? -4.219 11.133 5.664 1 98.81 217 THR B N 1
ATOM 3856 C CA . THR B 1 217 ? -5.027 10.984 6.867 1 98.81 217 THR B CA 1
ATOM 3857 C C . THR B 1 217 ? -5.773 12.273 7.188 1 98.81 217 THR B C 1
ATOM 3859 O O . THR B 1 217 ? -6.953 12.25 7.539 1 98.81 217 THR B O 1
ATOM 3862 N N . LEU B 1 218 ? -5.082 13.398 7.043 1 98.88 218 LEU B N 1
ATOM 3863 C CA . LEU B 1 218 ? -5.754 14.68 7.246 1 98.88 218 LEU B CA 1
ATOM 3864 C C . LEU B 1 218 ? -6.883 14.867 6.238 1 98.88 218 LEU B C 1
ATOM 3866 O O . LEU B 1 218 ? -7.996 15.242 6.609 1 98.88 218 LEU B O 1
ATOM 3870 N N . GLY B 1 219 ? -6.543 14.609 5.004 1 98.81 219 GLY B N 1
ATOM 3871 C CA . GLY B 1 219 ? -7.547 14.742 3.959 1 98.81 219 GLY B CA 1
ATOM 3872 C C . GLY B 1 219 ? -8.734 13.82 4.152 1 98.81 219 GLY B C 1
ATOM 3873 O O . GLY B 1 219 ? -9.883 14.242 4.039 1 98.81 219 GLY B O 1
ATOM 3874 N N . PHE B 1 220 ? -8.484 12.594 4.434 1 98.62 220 PHE B N 1
ATOM 3875 C CA . PHE B 1 220 ? -9.523 11.594 4.641 1 98.62 220 PHE B CA 1
ATOM 3876 C C . PHE B 1 220 ? -10.422 11.984 5.809 1 98.62 220 PHE B C 1
ATOM 3878 O O . PHE B 1 220 ? -11.648 11.961 5.688 1 98.62 220 PHE B O 1
ATOM 3885 N N . THR B 1 221 ? -9.805 12.32 6.957 1 98.5 221 THR B N 1
ATOM 3886 C CA . THR B 1 221 ? -10.562 12.703 8.148 1 98.5 221 THR B CA 1
ATOM 3887 C C . THR B 1 221 ? -11.414 13.945 7.875 1 98.5 221 THR B C 1
ATOM 3889 O O . THR B 1 221 ? -12.57 14.008 8.289 1 98.5 221 THR B O 1
ATOM 3892 N N . SER B 1 222 ? -10.812 14.883 7.199 1 98.62 222 SER B N 1
ATOM 3893 C CA . SER B 1 222 ? -11.57 16.078 6.84 1 98.62 222 SER B CA 1
ATOM 3894 C C . SER B 1 222 ? -12.75 15.742 5.941 1 98.62 222 SER B C 1
ATOM 3896 O O . SER B 1 222 ? -13.852 16.25 6.141 1 98.62 222 SER B O 1
ATOM 3898 N N . ALA B 1 223 ? -12.516 14.906 4.988 1 98.06 223 ALA B N 1
ATOM 3899 C CA . ALA B 1 223 ? -13.539 14.539 4.02 1 98.06 223 ALA B CA 1
ATOM 3900 C C . ALA B 1 223 ? -14.734 13.891 4.707 1 98.06 223 ALA B C 1
ATOM 3902 O O . ALA B 1 223 ? -15.891 14.195 4.383 1 98.06 223 ALA B O 1
ATOM 3903 N N . ILE B 1 224 ? -14.484 13.062 5.715 1 96.5 224 ILE B N 1
ATOM 3904 C CA . ILE B 1 224 ? -15.578 12.297 6.297 1 96.5 224 ILE B CA 1
ATOM 3905 C C . ILE B 1 224 ? -16.172 13.07 7.473 1 96.5 224 ILE B C 1
ATOM 3907 O O . ILE B 1 224 ? -17.266 12.734 7.953 1 96.5 224 ILE B O 1
ATOM 3911 N N . SER B 1 225 ? -15.469 14.102 7.969 1 97.06 225 SER B N 1
ATOM 3912 C CA . SER B 1 225 ? -15.898 14.727 9.211 1 97.06 225 SER B CA 1
ATOM 3913 C C . SER B 1 225 ? -16.578 16.078 8.945 1 97.06 225 SER B C 1
ATOM 3915 O O . SER B 1 225 ? -17.297 16.594 9.805 1 97.06 225 SER B O 1
ATOM 3917 N N . PHE B 1 226 ? -16.312 16.656 7.809 1 97.31 226 PHE B N 1
ATOM 3918 C CA . PHE B 1 226 ? -16.812 18 7.555 1 97.31 226 PHE B CA 1
ATOM 3919 C C . PHE B 1 226 ? -17.875 17.984 6.457 1 97.31 226 PHE B C 1
ATOM 3921 O O . PHE B 1 226 ? -17.844 17.125 5.57 1 97.31 226 PHE B O 1
ATOM 3928 N N . ASN B 1 227 ? -18.812 18.891 6.543 1 95.12 227 ASN B N 1
ATOM 3929 C CA . ASN B 1 227 ? -19.75 19.141 5.457 1 95.12 227 ASN B CA 1
ATOM 3930 C C . ASN B 1 227 ? -19.203 20.125 4.438 1 95.12 227 ASN B C 1
ATOM 3932 O O . ASN B 1 227 ? -18.062 20.594 4.578 1 95.12 227 ASN B O 1
ATOM 3936 N N . MET B 1 228 ? -19.953 20.391 3.459 1 94.75 228 MET B N 1
ATOM 3937 C CA . MET B 1 228 ? -19.469 21.203 2.336 1 94.75 228 MET B CA 1
ATOM 3938 C C . MET B 1 228 ? -19.109 22.609 2.789 1 94.75 228 MET B C 1
ATOM 3940 O O . MET B 1 228 ? -18.188 23.219 2.262 1 94.75 228 MET B O 1
ATOM 3944 N N . ASN B 1 229 ? -19.797 23.156 3.773 1 95.19 229 ASN B N 1
ATOM 3945 C CA . ASN B 1 229 ? -19.562 24.531 4.242 1 95.19 229 ASN B CA 1
ATOM 3946 C C . ASN B 1 229 ? -18.172 24.672 4.855 1 95.19 229 ASN B C 1
ATOM 3948 O O . ASN B 1 229 ? -17.609 25.766 4.848 1 95.19 229 ASN B O 1
ATOM 3952 N N . TYR B 1 230 ? -17.594 23.656 5.336 1 96.88 230 TYR B N 1
ATOM 3953 C CA . TYR B 1 230 ? -16.25 23.672 5.906 1 96.88 230 TYR B CA 1
ATOM 3954 C C . TYR B 1 230 ? -15.219 23.203 4.883 1 96.88 230 TYR B C 1
ATOM 3956 O O . TYR B 1 230 ? -14.102 23.719 4.848 1 96.88 230 TYR B O 1
ATOM 3964 N N . LYS B 1 231 ? -15.617 22.281 4.035 1 97.62 231 LYS B N 1
ATOM 3965 C CA . LYS B 1 231 ? -14.68 21.734 3.051 1 97.62 231 LYS B CA 1
ATOM 3966 C C . LYS B 1 231 ? -14.25 22.797 2.049 1 97.62 231 LYS B C 1
ATOM 3968 O O . LYS B 1 231 ? -13.078 22.875 1.675 1 97.62 231 LYS B O 1
ATOM 3973 N N . ILE B 1 232 ? -15.156 23.594 1.634 1 97.81 232 ILE B N 1
ATOM 3974 C CA . ILE B 1 232 ? -14.875 24.578 0.592 1 97.81 232 ILE B CA 1
ATOM 3975 C C . ILE B 1 232 ? -13.828 25.562 1.086 1 97.81 232 ILE B C 1
ATOM 3977 O O . ILE B 1 232 ? -12.789 25.75 0.448 1 97.81 232 ILE B O 1
ATOM 3981 N N . PRO B 1 233 ? -14.031 26.172 2.264 1 97.75 233 PRO B N 1
ATOM 3982 C CA . PRO B 1 233 ? -12.992 27.094 2.736 1 97.75 233 PRO B CA 1
ATOM 3983 C C . PRO B 1 233 ? -11.648 26.391 2.961 1 97.75 233 PRO B C 1
ATOM 3985 O O . PRO B 1 233 ? -10.594 26.984 2.729 1 97.75 233 PRO B O 1
ATOM 3988 N N . ILE B 1 234 ? -11.633 25.234 3.443 1 98.06 234 ILE B N 1
ATOM 3989 C CA . ILE B 1 234 ? -10.398 24.5 3.645 1 98.06 234 ILE B CA 1
ATOM 3990 C C . ILE B 1 234 ? -9.672 24.312 2.311 1 98.06 234 ILE B C 1
ATOM 3992 O O . ILE B 1 234 ? -8.477 24.578 2.207 1 98.06 234 ILE B O 1
ATOM 3996 N N . ILE B 1 235 ? -10.414 23.891 1.288 1 98.19 235 ILE B N 1
ATOM 3997 C CA . ILE B 1 235 ? -9.844 23.656 -0.036 1 98.19 235 ILE B CA 1
ATOM 3998 C C . ILE B 1 235 ? -9.297 24.969 -0.596 1 98.19 235 ILE B C 1
ATOM 4000 O O . ILE B 1 235 ? -8.203 25 -1.166 1 98.19 235 ILE B O 1
ATOM 4004 N N . VAL B 1 236 ? -10.055 26.016 -0.408 1 97.31 236 VAL B N 1
ATOM 4005 C CA . VAL B 1 236 ? -9.617 27.328 -0.883 1 97.31 236 VAL B CA 1
ATOM 4006 C C . VAL B 1 236 ? -8.305 27.719 -0.195 1 97.31 236 VAL B C 1
ATOM 4008 O O . VAL B 1 236 ? -7.367 28.172 -0.848 1 97.31 236 VAL B O 1
ATOM 4011 N N . LEU B 1 237 ? -8.258 27.5 1.093 1 97 237 LEU B N 1
ATOM 4012 C CA . LEU B 1 237 ? -7.047 27.797 1.852 1 97 237 LEU B CA 1
ATOM 4013 C C . LEU B 1 237 ? -5.871 26.969 1.359 1 97 237 LEU B C 1
ATOM 4015 O O . LEU B 1 237 ? -4.754 27.469 1.24 1 97 237 LEU B O 1
ATOM 4019 N N . LEU B 1 238 ? -6.113 25.734 1.076 1 96.62 238 LEU B N 1
ATOM 4020 C CA . LEU B 1 238 ? -5.066 24.828 0.587 1 96.62 238 LEU B CA 1
ATOM 4021 C C . LEU B 1 238 ? -4.59 25.266 -0.797 1 96.62 238 LEU B C 1
ATOM 4023 O O . LEU B 1 238 ? -3.395 25.219 -1.087 1 96.62 238 LEU B O 1
ATOM 4027 N N . ILE B 1 239 ? -5.551 25.641 -1.619 1 94.19 239 ILE B N 1
ATOM 4028 C CA . ILE B 1 239 ? -5.207 26.109 -2.957 1 94.19 239 ILE B CA 1
ATOM 4029 C C . ILE B 1 239 ? -4.324 27.344 -2.857 1 94.19 239 ILE B C 1
ATOM 4031 O O . ILE B 1 239 ? -3.299 27.438 -3.539 1 94.19 239 ILE B O 1
ATOM 4035 N N . ILE B 1 240 ? -4.68 28.281 -2.023 1 93.75 240 ILE B N 1
ATOM 4036 C CA . ILE B 1 240 ? -3.908 29.5 -1.818 1 93.75 240 ILE B CA 1
ATOM 4037 C C . ILE B 1 240 ? -2.498 29.141 -1.353 1 93.75 240 ILE B C 1
ATOM 4039 O O . ILE B 1 240 ? -1.516 29.688 -1.854 1 93.75 240 ILE B O 1
ATOM 4043 N N . LEU B 1 241 ? -2.434 28.234 -0.432 1 92.31 241 LEU B N 1
ATOM 4044 C CA . LEU B 1 241 ? -1.139 27.781 0.067 1 92.31 241 LEU B CA 1
ATOM 4045 C C . LEU B 1 241 ? -0.274 27.25 -1.069 1 92.31 241 LEU B C 1
ATOM 4047 O O . LEU B 1 241 ? 0.928 27.516 -1.12 1 92.31 241 LEU B O 1
ATOM 4051 N N . HIS B 1 242 ? -0.845 26.5 -2.002 1 89.81 242 HIS B N 1
ATOM 4052 C CA . HIS B 1 242 ? -0.109 25.906 -3.111 1 89.81 242 HIS B CA 1
ATOM 4053 C C . HIS B 1 242 ? 0.329 26.969 -4.113 1 89.81 242 HIS B C 1
ATOM 4055 O O . HIS B 1 242 ? 1.423 26.875 -4.676 1 89.81 242 HIS B O 1
ATOM 4061 N N . ILE B 1 243 ? -0.521 27.938 -4.309 1 87.5 243 ILE B N 1
ATOM 4062 C CA . ILE B 1 243 ? -0.17 29.031 -5.195 1 87.5 243 ILE B CA 1
ATOM 4063 C C . ILE B 1 243 ? 1.015 29.812 -4.617 1 87.5 243 ILE B C 1
ATOM 4065 O O . ILE B 1 243 ? 1.977 30.109 -5.328 1 87.5 243 ILE B O 1
ATOM 4069 N N . ILE B 1 244 ? 1 30.031 -3.35 1 85.56 244 ILE B N 1
ATOM 4070 C CA . ILE B 1 244 ? 2.061 30.766 -2.672 1 85.56 244 ILE B CA 1
ATOM 4071 C C . ILE B 1 244 ? 3.354 29.953 -2.705 1 85.56 244 ILE B C 1
ATOM 4073 O O . ILE B 1 244 ? 4.434 30.5 -2.924 1 85.56 244 ILE B O 1
ATOM 4077 N N . SER B 1 245 ? 3.244 28.672 -2.531 1 83.62 245 SER B N 1
ATOM 4078 C CA . SER B 1 245 ? 4.41 27.797 -2.471 1 83.62 245 SER B CA 1
ATOM 4079 C C . SER B 1 245 ? 5.105 27.719 -3.824 1 83.62 245 SER B C 1
ATOM 4081 O O . SER B 1 245 ? 6.309 27.438 -3.895 1 83.62 245 SER B O 1
ATOM 4083 N N . GLU B 1 246 ? 4.328 27.828 -4.898 1 74.38 246 GLU B N 1
ATOM 4084 C CA . GLU B 1 246 ? 4.91 27.828 -6.238 1 74.38 246 GLU B CA 1
ATOM 4085 C C . GLU B 1 246 ? 5.668 29.125 -6.508 1 74.38 246 GLU B C 1
ATOM 4087 O O . GLU B 1 246 ? 6.594 29.156 -7.32 1 74.38 246 GLU B O 1
ATOM 4092 N N . MET B 1 247 ? 5.277 30.219 -5.766 1 73.38 247 MET B N 1
ATOM 4093 C CA . MET B 1 247 ? 5.871 31.531 -5.988 1 73.38 247 MET B CA 1
ATOM 4094 C C . MET B 1 247 ? 7.055 31.766 -5.055 1 73.38 247 MET B C 1
ATOM 4096 O O . MET B 1 247 ? 7.996 32.469 -5.402 1 73.38 247 MET B O 1
ATOM 4100 N N . THR B 1 248 ? 6.945 31.188 -3.822 1 73.38 248 THR B N 1
ATOM 4101 C CA . THR B 1 248 ? 7.977 31.359 -2.807 1 73.38 248 THR B CA 1
ATOM 4102 C C . THR B 1 248 ? 8.117 30.109 -1.95 1 73.38 248 THR B C 1
ATOM 4104 O O . THR B 1 248 ? 7.184 29.312 -1.85 1 73.38 248 THR B O 1
ATOM 4107 N N . SER B 1 249 ? 9.32 30.031 -1.468 1 74.5 249 SER B N 1
ATOM 4108 C CA . SER B 1 249 ? 9.539 28.875 -0.592 1 74.5 249 SER B CA 1
ATOM 4109 C C . SER B 1 249 ? 8.742 29.016 0.701 1 74.5 249 SER B C 1
ATOM 4111 O O . SER B 1 249 ? 8.633 30.094 1.264 1 74.5 249 SER B O 1
ATOM 4113 N N . ILE B 1 250 ? 8.094 28.031 1.046 1 77.5 250 ILE B N 1
ATOM 4114 C CA . ILE B 1 250 ? 7.348 28 2.297 1 77.5 250 ILE B CA 1
ATOM 4115 C C . ILE B 1 250 ? 8.273 28.344 3.461 1 77.5 250 ILE B C 1
ATOM 4117 O O . ILE B 1 250 ? 7.879 29.047 4.391 1 77.5 250 ILE B O 1
ATOM 4121 N N . SER B 1 251 ? 9.445 27.938 3.387 1 75.88 251 SER B N 1
ATOM 4122 C CA . SER B 1 251 ? 10.422 28.25 4.43 1 75.88 251 SER B CA 1
ATOM 4123 C C . SER B 1 251 ? 10.656 29.75 4.555 1 75.88 251 SER B C 1
ATOM 4125 O O . SER B 1 251 ? 10.82 30.266 5.66 1 75.88 251 SER B O 1
ATOM 4127 N N . LEU B 1 252 ? 10.648 30.344 3.461 1 74.06 252 LEU B N 1
ATOM 4128 C CA . LEU B 1 252 ? 10.844 31.797 3.457 1 74.06 252 LEU B CA 1
ATOM 4129 C C . LEU B 1 252 ? 9.664 32.5 4.109 1 74.06 252 LEU B C 1
ATOM 4131 O O . LEU B 1 252 ? 9.852 33.469 4.871 1 74.06 252 LEU B O 1
ATOM 4135 N N . LEU B 1 253 ? 8.562 31.953 3.836 1 75.31 253 LEU B N 1
ATOM 4136 C CA . LEU B 1 253 ? 7.359 32.531 4.406 1 75.31 253 LEU B CA 1
ATOM 4137 C C . LEU B 1 253 ? 7.312 32.344 5.918 1 75.31 253 LEU B C 1
ATOM 4139 O O . LEU B 1 253 ? 6.922 33.219 6.66 1 75.31 253 LEU B O 1
ATOM 4143 N N . ILE B 1 254 ? 7.699 31.203 6.316 1 78.5 254 ILE B N 1
ATOM 4144 C CA . ILE B 1 254 ? 7.711 30.891 7.738 1 78.5 254 ILE B CA 1
ATOM 4145 C C . ILE B 1 254 ? 8.734 31.766 8.461 1 78.5 254 ILE B C 1
ATOM 4147 O O . ILE B 1 254 ? 8.453 32.281 9.539 1 78.5 254 ILE B O 1
ATOM 4151 N N . ASN B 1 255 ? 9.852 32 7.867 1 79.94 255 ASN B N 1
ATOM 4152 C CA . ASN B 1 255 ? 10.93 32.781 8.484 1 79.94 255 ASN B CA 1
ATOM 4153 C C . ASN B 1 255 ? 10.562 34.25 8.594 1 79.94 255 ASN B C 1
ATOM 4155 O O . ASN B 1 255 ? 11.094 34.969 9.453 1 79.94 255 ASN B O 1
ATOM 4159 N N . LYS B 1 256 ? 9.555 34.656 7.75 1 78.06 256 LYS B N 1
ATOM 4160 C CA . LYS B 1 256 ? 9.156 36.062 7.734 1 78.06 256 LYS B CA 1
ATOM 4161 C C . LYS B 1 256 ? 8.133 36.344 8.828 1 78.06 256 LYS B C 1
ATOM 4163 O O . LYS B 1 256 ? 7.879 37.5 9.156 1 78.06 256 LYS B O 1
ATOM 4168 N N . ASN B 1 257 ? 7.594 35.281 9.32 1 76.62 257 ASN B N 1
ATOM 4169 C CA . ASN B 1 257 ? 6.609 35.438 10.391 1 76.62 257 ASN B CA 1
ATOM 4170 C C . ASN B 1 257 ? 7.156 34.938 11.719 1 76.62 257 ASN B C 1
ATOM 4172 O O . ASN B 1 257 ? 7.469 33.75 11.859 1 76.62 257 ASN B O 1
ATOM 4176 N N . VAL B 1 258 ? 7.164 35.75 12.734 1 75.81 258 VAL B N 1
ATOM 4177 C CA . VAL B 1 258 ? 7.828 35.469 14.008 1 75.81 258 VAL B CA 1
ATOM 4178 C C . VAL B 1 258 ? 7.141 34.281 14.703 1 75.81 258 VAL B C 1
ATOM 4180 O O . VAL B 1 258 ? 7.809 33.406 15.266 1 75.81 258 VAL B O 1
ATOM 4183 N N . VAL B 1 259 ? 5.879 34.281 14.695 1 78.56 259 VAL B N 1
ATOM 4184 C CA . VAL B 1 259 ? 5.125 33.25 15.375 1 78.56 259 VAL B CA 1
ATOM 4185 C C . VAL B 1 259 ? 5.336 31.906 14.664 1 78.56 259 VAL B C 1
ATOM 4187 O O . VAL B 1 259 ? 5.645 30.906 15.305 1 78.56 259 VAL B O 1
ATOM 4190 N N . LEU B 1 260 ? 5.242 31.812 13.406 1 78.81 260 LEU B N 1
ATOM 4191 C CA . LEU B 1 260 ? 5.414 30.609 12.609 1 78.81 260 LEU B CA 1
ATOM 4192 C C . LEU B 1 260 ? 6.84 30.078 12.727 1 78.81 260 LEU B C 1
ATOM 4194 O O . LEU B 1 260 ? 7.051 28.859 12.781 1 78.81 260 LEU B O 1
ATOM 4198 N N . LYS B 1 261 ? 7.781 31.062 12.766 1 77.69 261 LYS B N 1
ATOM 4199 C CA . LYS B 1 261 ? 9.18 30.688 12.922 1 77.69 261 LYS B CA 1
ATOM 4200 C C . LYS B 1 261 ? 9.43 30.031 14.273 1 77.69 261 LYS B C 1
ATOM 4202 O O . LYS B 1 261 ? 10.117 29.016 14.359 1 77.69 261 LYS B O 1
ATOM 4207 N N . TYR B 1 262 ? 8.812 30.656 15.258 1 77.69 262 TYR B N 1
ATOM 4208 C CA . TYR B 1 262 ? 8.953 30.094 16.609 1 77.69 262 TYR B CA 1
ATOM 4209 C C . TYR B 1 262 ? 8.414 28.672 16.672 1 77.69 262 TYR B C 1
ATOM 4211 O O . TYR B 1 262 ? 9.094 27.766 17.172 1 77.69 262 TYR B O 1
ATOM 4219 N N . ILE B 1 263 ? 7.285 28.438 16.172 1 77.19 263 ILE B N 1
ATOM 4220 C CA . ILE B 1 263 ? 6.648 27.125 16.172 1 77.19 263 ILE B CA 1
ATOM 4221 C C . ILE B 1 263 ? 7.496 26.141 15.375 1 77.19 263 ILE B C 1
ATOM 4223 O O . ILE B 1 263 ? 7.672 24.984 15.773 1 77.19 263 ILE B O 1
ATOM 4227 N N . ASP B 1 264 ? 7.984 26.578 14.344 1 80.88 264 ASP B N 1
ATOM 4228 C CA . ASP B 1 264 ? 8.797 25.766 13.453 1 80.88 264 ASP B CA 1
ATOM 4229 C C . ASP B 1 264 ? 10.086 25.328 14.148 1 80.88 264 ASP B C 1
ATOM 4231 O O . ASP B 1 264 ? 10.602 24.234 13.891 1 80.88 264 ASP B O 1
ATOM 4235 N N . GLU B 1 265 ? 10.625 26.156 15.047 1 77.75 265 GLU B N 1
ATOM 4236 C CA . GLU B 1 265 ? 11.922 25.922 15.68 1 77.75 265 GLU B CA 1
ATOM 4237 C C . GLU B 1 265 ? 11.773 25.094 16.953 1 77.75 265 GLU B C 1
ATOM 4239 O O . GLU B 1 265 ? 12.75 24.547 17.469 1 77.75 265 GLU B O 1
ATOM 4244 N N . ILE B 1 266 ? 10.555 25 17.406 1 77.88 266 ILE B N 1
ATOM 4245 C CA . ILE B 1 266 ? 10.312 24.281 18.656 1 77.88 266 ILE B CA 1
ATOM 4246 C C . ILE B 1 266 ? 10.805 22.844 18.531 1 77.88 266 ILE B C 1
ATOM 4248 O O . ILE B 1 266 ? 10.406 22.125 17.609 1 77.88 266 ILE B O 1
ATOM 4252 N N . GLY B 1 267 ? 11.742 22.422 19.453 1 72.75 267 GLY B N 1
ATOM 4253 C CA . GLY B 1 267 ? 12.203 21.047 19.562 1 72.75 267 GLY B CA 1
ATOM 4254 C C . GLY B 1 267 ? 13.344 20.719 18.609 1 72.75 267 GLY B C 1
ATOM 4255 O O . GLY B 1 267 ? 13.914 19.641 18.672 1 72.75 267 GLY B O 1
ATOM 4256 N N . ARG B 1 268 ? 13.672 21.703 17.781 1 78.12 268 ARG B N 1
ATOM 4257 C CA . ARG B 1 268 ? 14.75 21.469 16.828 1 78.12 268 ARG B CA 1
ATOM 4258 C C . ARG B 1 268 ? 16.109 21.688 17.5 1 78.12 268 ARG B C 1
ATOM 4260 O O . ARG B 1 268 ? 16.219 22.328 18.531 1 78.12 268 ARG B O 1
ATOM 4267 N N . LEU B 1 269 ? 17.031 21.016 16.812 1 71.81 269 LEU B N 1
ATOM 4268 C CA . LEU B 1 269 ? 18.406 21.234 17.266 1 71.81 269 LEU B CA 1
ATOM 4269 C C . LEU B 1 269 ? 18.859 22.656 16.969 1 71.81 269 LEU B C 1
ATOM 4271 O O . LEU B 1 269 ? 18.531 23.203 15.906 1 71.81 269 LEU B O 1
ATOM 4275 N N . LYS B 1 270 ? 19.328 23.344 18.016 1 66.62 270 LYS B N 1
ATOM 4276 C CA . LYS B 1 270 ? 19.844 24.688 17.812 1 66.62 270 LYS B CA 1
ATOM 4277 C C . LYS B 1 270 ? 21.094 24.672 16.938 1 66.62 270 LYS B C 1
ATOM 4279 O O . LYS B 1 270 ? 21.953 23.797 17.078 1 66.62 270 LYS B O 1
ATOM 4284 N N . GLU B 1 271 ? 21 25.297 15.664 1 54.22 271 GLU B N 1
ATOM 4285 C CA . GLU B 1 271 ? 22.203 25.438 14.859 1 54.22 271 GLU B CA 1
ATOM 4286 C C . GLU B 1 271 ? 23.281 26.219 15.617 1 54.22 271 GLU B C 1
ATOM 4288 O O . GLU B 1 271 ? 22.969 27.078 16.438 1 54.22 271 GLU B O 1
#

Secondary structure (DSSP, 8-state):
-HHHHHHHHHHHHHHHHHHHHHHHHHHHTT-EEE-TTS-EEEB-TTHHHHHHHHHHHHHHHTT-S-HHHHHHHHHHHHHHHHHHHHHHHS---S--SHHHHHHHHHTT---HHHHHHHHHHHHHHHHHHTT--SHHHHHHHHHHHHHHHHHHHHHTTSTTHHHHHHHHHHHHHHHH--SGGGGGGHHHHHHHHHHHHHHHTTSSB-HHHHHHHHHHHHHHHHHHH--HHHHHHHHHHHHHHHHHHHHS-HHHHHHHSHHHHHHHHTT----/-HHHHHHHHHHHHHHHHHHHHHHHHHHHTT-EEE-TTS-EEEB-TTHHHHHHHHHHHHHHHTT-S-HHHHHHHHHHHHHHHHHHHHHHHS---S--SHHHHHHHHHTT---HHHHHHHHHHHHHHHHHHTT--SHHHHHHHHHHHHHHHHHHHHHTTSTTHHHHHHHHHHHHHHHH--SGGGGGGHHHHHHHHHHHHHHHTTSSB-HHHHHHHHHHHHHHHHHHH--HHHHHHHHHHHHHHHHHHHHS-HHHHHHHSHHHHHHHHTT----

Organism: NCBI:txid1450156

Foldseek 3Di:
DVLLLQLLQQLLVQLLVCQVVVLCVQVVVVLWDQAPVRDTAGEASLVSLLVSNVVSLVVSCVVDPCNVLSVLLNVLLVLLLVLFVQQSRDDDPPADDLVSQVVVVVVVDHDSSNVSLVSLLVSQQVSQVVPADDPVLSVLLSLLLSLLLVVLVLQQRAFLRSVLVLVVLLVVLVVPFPDPLSSNSSNSVSSCVNCNLCSQAPNYGNGSSNSNSSSNSSSSSCSVGDDPVVSVVSSVVSVVVSVVCVVDRPVVVQVVDPVSVVSNNPSHDDD/DVLLLQLLQQLLVQLLVCQVVVLCVQVVVVLWDQAPVRDTAGEASLVSLLVSNVVSLVVSCVVDPCNVLSVLLNVLLVLLLVLFVQLSRDDDPDADDLVSQVVVVVVVDHDSSNVSLVSLLVSQQVSQVVPAPDPVLSVLLSLLLSLLLVVLVLQQRAQLRSVLVLVVLLVVLVVPFPDPLSSNSSNSVSSCVNCNLCSQAVNYGNTSSNSNSSSNSSSSSCSVGDDPVVSVVSSVVSVVVVVVCVVDRPVVVQVVDPVSVVSRNPSHDDD

Sequence (542 aa):
MILYVLGGIIAFFVSILWKSFVIEFLNNHDIKVVNYNKKEIPIGIGILLLLSSVVSSSFIVFFTDQPMMYYVYLFGLSFIGFAGILDDLVEEDKIKGLKGHLSKMYQGELTSGGLKAIIGGLTALYVSFSFSISLMDLLLNTLIILFFINTMNLFDVRPGRALKIFIIISILIWIFSKAPDRFLTLILIGSILTIIKGDLREEYMLGDVGANILGYTLGFTSAISFNMNYKIPIIVLLIILHIISEMTSISLLINKNVVLKYIDEIGRLKEMILYVLGGIIAFFVSILWKSFVIEFLNNHDIKVVNYNKKEIPIGIGILLLLSSVVSSSFIVFFTDQPMMYYVYLFGLSFIGFAGILDDLVEEDKIKGLKGHLSKMYQGELTSGGLKAIIGGLTALYVSFSFSISLMDLLLNTLIILFFINTMNLFDVRPGRALKIFIIISILIWIFSKAPDRFLTLILIGSILTIIKGDLREEYMLGDVGANILGYTLGFTSAISFNMNYKIPIIVLLIILHIISEMTSISLLINKNVVLKYIDEIGRLKE

Nearest PDB structures (foldseek):
  5o5e-assembly1_A-2  TM=7.359E-01  e=2.103E-05  Homo sapiens
  6bw5-assembly2_C  TM=7.405E-01  e=3.539E-04  Homo sapiens
  5o5e-assembly1_A-2  TM=7.335E-01  e=1.819E-05  Homo sapiens
  6bw5-assembly2_C  TM=7.401E-01  e=3.942E-04  Homo sapiens

Radius of gyration: 22.65 Å; Cα contacts (8 Å, |Δi|>4): 890; chains: 2; bounding box: 48×70×49 Å

Solvent-accessible surface area (backbone atoms only — not comparable to full-atom values): 26774 Å² total; per-residue (Å²): 96,68,66,31,52,51,21,8,52,45,4,26,53,45,24,57,69,43,43,64,42,51,52,48,33,28,55,75,60,66,36,58,43,69,44,97,83,69,43,77,27,35,45,40,61,16,53,44,49,54,55,16,38,52,56,18,49,55,55,47,45,76,74,47,96,58,46,59,61,54,32,41,48,44,19,42,44,25,44,36,29,32,37,13,46,52,39,63,69,44,81,68,89,84,79,68,62,71,65,47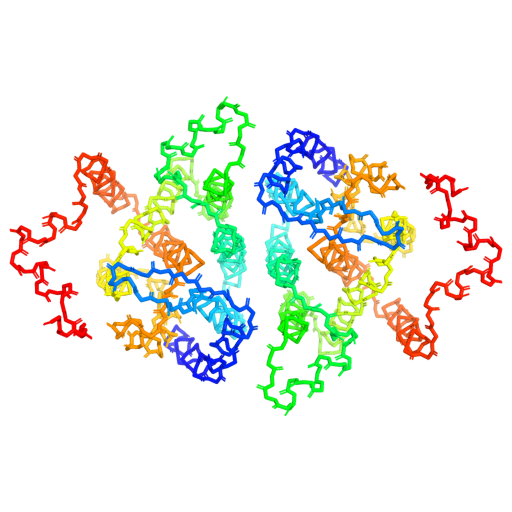,19,48,51,34,36,73,72,69,40,47,36,60,60,28,51,30,50,51,48,40,50,52,37,21,46,53,53,22,57,77,71,40,87,44,71,67,46,27,52,52,29,20,48,36,16,42,48,30,22,52,48,26,50,69,39,57,75,51,55,39,35,34,61,52,51,50,54,52,52,42,52,50,40,48,70,75,30,85,39,72,61,32,44,56,56,34,26,52,48,23,26,41,70,66,42,45,65,44,22,15,57,60,61,32,33,44,40,45,18,22,23,31,36,52,9,38,50,52,11,50,36,47,46,77,26,44,56,69,84,53,45,50,57,50,42,51,52,48,50,51,51,51,55,48,46,76,76,37,58,59,66,57,55,33,66,72,31,70,67,52,35,50,62,50,51,62,76,36,65,82,129,96,68,64,32,52,51,22,8,52,45,4,24,52,45,24,56,68,43,44,62,42,51,52,47,32,26,54,74,60,66,36,57,43,67,44,96,85,69,42,77,26,35,46,40,60,16,54,46,48,54,57,16,38,53,57,18,50,56,54,44,44,76,74,47,94,57,44,59,60,54,32,41,50,45,20,42,44,26,44,38,29,33,37,14,45,51,39,64,69,41,80,69,86,85,78,69,62,70,66,47,20,49,52,35,36,74,70,68,40,47,38,58,62,30,52,31,49,51,49,40,51,53,38,21,44,53,52,21,57,76,73,40,88,44,71,67,46,28,51,52,28,19,48,37,16,41,47,29,23,52,48,26,49,68,38,57,77,50,54,38,33,34,62,50,51,50,53,52,52,43,52,50,41,48,70,75,31,85,40,71,60,30,43,56,57,33,25,52,48,23,26,42,70,69,43,45,63,42,22,16,56,60,59,32,34,46,40,45,18,22,24,31,37,53,9,38,49,54,11,50,35,47,45,77,27,43,55,69,85,54,46,51,58,50,41,51,51,48,50,51,52,52,55,47,46,76,74,38,58,60,66,58,55,31,67,72,32,69,68,53,33,50,61,50,50,61,76,38,66,83,128

pLDDT: mean 90.01, std 11.44, range [48.78, 98.88]

=== Feature glossary ===
Legend for the data blocks above and below:

— What the protein is —

The amino-acid sequence is the protein's primary structure: the linear order of residues from the N-terminus to the C-terminus, written in one-letter code. Everything else here — the 3D coordinates, the secondary structure, the domain annotations — is ultimately a consequence of this string.

Functional annotations link the protein to curated databases. InterPro entries identify conserved domains and families by matching the sequence against member-database signatures (Pfam, PROSITE, CDD, …). Gene Ontology (GO) terms describe molecular function, biological process, and cellular component in a controlled vocabulary. CATH places the structure in a hierarchical fold classification (Class/Architecture/Topology/Homologous-superfamily). The organism is the source species.

— Where its atoms are —

Atomic coordinates in PDBx/mmCIF format — the same representation the Protein Data Bank distributes. Each line of the _atom_site loop places one backbone atom in Cartesian space (units: ångströms, origin: arbitrary).

The six renders are orthographic views along the three Cartesian axes in both directions. Representation (cartoon, sticks, or surface) and color scheme (sequence-rainbow or by-chain) vary across proteins so the training set covers all the common visualization conventions.

— Local backbone conformation —

Eight-state secondary structure (DSSP): H is the canonical α-helix, G the tighter 3₁₀-helix, I the wider π-helix; E/B are β-structure, T and S are turns and bends, and '-' is everything else. DSSP derives these from the pattern of main-chain N–H···O=C hydrogen bonds, not from the sequence.

Three-state secondary structure (P-SEA) collapses the eight DSSP classes into helix (a), strand (b), and coil (c). P-SEA assigns these from Cα geometry alone — distances and angles — without requiring backbone oxygens, so it works on any Cα trace.

φ (phi) and ψ (psi) are the two rotatable backbone dihedrals per residue: φ is the C(i-1)–N–Cα–C torsion, ψ is the N–Cα–C–N(i+1) torsion, both in degrees on (−180°, 180°]. α-helical residues cluster near (−60°, −45°); β-strand residues near (−120°, +130°). A Ramachandran plot is simply a scatter of (φ, ψ) for every residue.

— Global shape and packing —

The geometric summary reports three shape descriptors. Rg (radius of gyration) measures how spread out the Cα atoms are about their centre of mass; compact globular proteins have small Rg, elongated or unfolded ones large. Cα contacts (<8 Å, |i−j|>4) count long-range residue pairs in spatial proximity — high for tightly packed folds, near zero for rods or random coil. The bounding-box extents give the protein's footprint along x, y, z in Å.

SASA measures how much of the protein is reachable by solvent. It is computed by rolling a water-sized probe over the atomic surface and summing the exposed area (Å²). Per-residue SASA distinguishes core (buried, low SASA) from surface (exposed, high SASA) residues; total SASA is a whole-molecule size measure.

Plot images: a contact map (which residues are close in 3D, as an N×N binary image), a Ramachandran scatter (backbone torsion angles, revealing secondary-structure composition at a glance), and — for AlphaFold structures — a PAE heatmap (pairwise prediction confidence).

— Structural neighborhood —

A 3Di character summarizes, for each residue, the relative orientation of the Cα frame of its nearest spatial neighbor. Because it encodes fold topology rather than chemistry, 3Di alignments detect remote structural similarity that sequence alignment misses.

The Foldseek neighbor list gives the closest experimentally determined structures in the PDB, ranked by structural alignment. TM-score near 1 means near-identical fold; near 0.3 means only rough topology match. This is how one finds what a novel AlphaFold prediction most resembles in the solved-structure universe.

— Confidence and disorder —

For AlphaFold models, the B-factor field carries pLDDT — the model's own estimate of local accuracy on a 0–100 scale. Regions with pLDDT<50 should be treated as essentially unmodeled; they often correspond to intrinsically disordered segments.

Crystallographic B-factors measure how much each atom's electron density is smeared out, in Å². They rise in mobile loops and surface residues and fall in the buried interior. In AlphaFold models this column is repurposed to hold pLDDT instead.

Predicted Aligned Error (PAE) is an AlphaFold confidence matrix: entry (i, j) is the expected error in the position of residue j, in ångströms, when the prediction is superimposed on the true structure at residue i. Low PAE within a block of residues means that block is internally rigid and well-predicted; high PAE between two blocks means their relative placement is uncertain even if each block individually is confident.